Protein AF-0000000069433868 (afdb_homodimer)

Solvent-accessible surface area (backbone atoms only — not comparable to full-atom values): 30537 Å² total; per-residue (Å²): 137,84,79,78,77,75,76,79,75,76,75,72,71,72,71,76,67,78,75,74,86,64,59,35,38,38,34,31,41,12,23,17,45,54,51,52,60,82,54,81,86,50,34,18,23,14,32,37,40,29,54,57,85,43,31,35,30,43,29,22,1,44,58,31,58,60,39,35,32,75,70,70,40,61,57,43,55,48,40,33,37,39,38,32,36,70,45,53,23,27,37,44,21,41,56,40,36,55,50,33,14,44,56,49,62,41,75,86,63,57,29,39,31,40,19,21,71,60,39,39,58,28,53,55,26,35,51,54,37,46,38,69,33,52,53,50,40,33,72,74,67,63,45,77,65,62,76,77,32,46,48,58,38,59,47,69,65,41,79,77,46,74,60,97,66,39,37,36,32,32,40,64,33,61,27,66,88,47,58,91,57,35,20,26,20,43,36,40,43,37,92,92,40,32,42,29,37,46,40,63,22,24,84,52,72,68,53,17,65,76,34,51,61,11,52,33,35,39,32,39,27,27,44,59,72,59,34,45,54,53,17,59,72,70,71,72,12,65,68,51,30,52,48,49,55,61,28,28,21,38,33,53,54,42,9,42,37,43,44,72,8,51,36,60,28,41,32,38,31,33,21,33,55,65,80,64,53,61,68,58,56,45,55,46,21,40,74,45,17,92,61,54,67,43,76,56,43,56,70,38,72,46,75,58,131,136,84,77,76,76,77,75,79,75,75,75,72,71,71,70,76,68,77,76,74,86,63,60,38,38,38,33,30,39,14,22,17,44,56,52,52,60,82,55,82,87,51,35,19,23,14,32,37,39,30,54,56,85,44,32,37,30,44,29,23,1,44,58,33,58,59,38,35,31,74,71,72,41,60,56,43,55,49,39,33,38,39,36,32,37,69,46,54,23,28,37,44,20,40,56,41,37,54,51,33,13,45,57,49,61,41,75,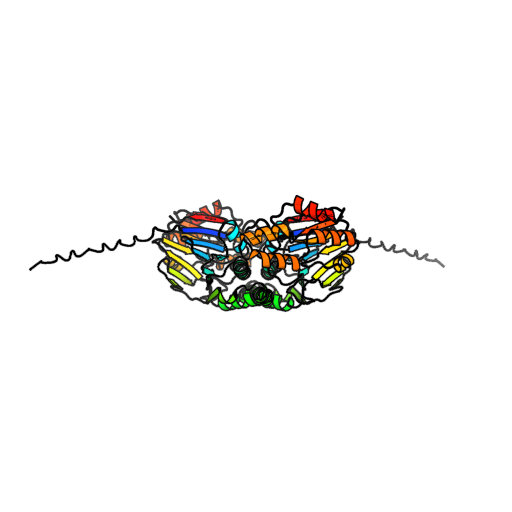87,62,58,29,38,31,41,20,21,71,58,38,39,58,26,52,56,26,37,51,55,38,46,38,69,32,53,53,51,40,32,72,74,68,62,44,78,66,63,76,78,33,46,49,58,37,58,45,71,65,39,79,77,46,73,60,96,64,38,37,34,31,32,40,63,34,61,28,66,88,47,57,90,55,34,20,26,19,42,35,39,43,37,92,93,39,33,41,28,37,44,40,65,23,23,84,53,72,67,53,18,65,74,34,52,61,11,52,34,34,39,32,41,29,26,43,60,71,61,33,43,54,53,20,59,73,71,70,70,9,67,67,51,30,51,49,49,55,60,28,27,20,39,34,54,54,42,10,42,36,43,43,72,8,53,36,59,28,39,34,36,30,33,21,32,55,66,79,64,54,60,67,57,56,46,54,46,22,42,74,46,18,93,62,56,69,43,76,56,44,54,69,38,73,46,75,56,131

Structure (mmCIF, N/CA/C/O backbone):
data_AF-0000000069433868-model_v1
#
loop_
_entity.id
_entity.type
_entity.pdbx_description
1 polymer 'Metallo-beta-lactamase domain-containing protein'
#
loop_
_atom_site.group_PDB
_atom_site.id
_atom_site.type_symbol
_atom_site.label_atom_id
_atom_site.label_alt_id
_atom_site.label_comp_id
_atom_site.label_asym_id
_atom_site.label_entity_id
_atom_site.label_seq_id
_atom_site.pdbx_PDB_ins_code
_atom_site.Cartn_x
_atom_site.Cartn_y
_atom_site.Cartn_z
_atom_site.occupancy
_atom_site.B_iso_or_equiv
_atom_site.auth_seq_id
_atom_site.auth_comp_id
_atom_site.auth_asym_id
_atom_site.auth_atom_id
_atom_site.pdbx_PDB_model_num
ATOM 1 N N . MET A 1 1 ? -72.125 35.781 26.297 1 31.19 1 MET A N 1
ATOM 2 C CA . MET A 1 1 ? -70.812 36.312 25.844 1 31.19 1 MET A CA 1
ATOM 3 C C . MET A 1 1 ? -69.688 35.531 26.469 1 31.19 1 MET A C 1
ATOM 5 O O . MET A 1 1 ? -69.312 35.75 27.609 1 31.19 1 MET A O 1
ATOM 9 N N . LEU A 1 2 ? -69.562 34.188 26.203 1 36.53 2 LEU A N 1
ATOM 10 C CA . LEU A 1 2 ? -68.625 33.188 26.641 1 36.53 2 LEU A CA 1
ATOM 11 C C . LEU A 1 2 ? -67.25 33.5 26.062 1 36.53 2 LEU A C 1
ATOM 13 O O . LEU A 1 2 ? -67.062 33.438 24.844 1 36.53 2 LEU A O 1
ATOM 17 N N . ALA A 1 3 ? -66.5 34.344 26.75 1 34.41 3 ALA A N 1
ATOM 18 C CA . ALA A 1 3 ? -65.062 34.656 26.375 1 34.41 3 ALA A CA 1
ATOM 19 C C . ALA A 1 3 ? -64.188 33.406 26.422 1 34.41 3 ALA A C 1
ATOM 21 O O . ALA A 1 3 ? -64.062 32.781 27.469 1 34.41 3 ALA A O 1
ATOM 22 N N . VAL A 1 4 ? -64.062 32.688 25.328 1 39.16 4 VAL A N 1
ATOM 23 C CA . VAL A 1 4 ? -63.094 31.609 25.109 1 39.16 4 VAL A CA 1
ATOM 24 C C . VAL A 1 4 ? -61.688 32.125 25.344 1 39.16 4 VAL A C 1
ATOM 26 O O . VAL A 1 4 ? -61.219 33.031 24.656 1 39.16 4 VAL A O 1
ATOM 29 N N . CYS A 1 5 ? -61.188 32 26.594 1 36.09 5 CYS A N 1
ATOM 30 C CA . CYS A 1 5 ? -59.781 32.281 26.859 1 36.09 5 CYS A CA 1
ATOM 31 C C . CYS A 1 5 ? -58.875 31.391 26.016 1 36.09 5 CYS A C 1
ATOM 33 O O . CYS A 1 5 ? -58.906 30.172 26.141 1 36.09 5 CYS A O 1
ATOM 35 N N . MET A 1 6 ? -58.562 31.812 24.844 1 37.44 6 MET A N 1
ATOM 36 C CA . MET A 1 6 ? -57.531 31.141 24.078 1 37.44 6 MET A CA 1
ATOM 37 C C . MET A 1 6 ? -56.219 31.125 24.844 1 37.44 6 MET A C 1
ATOM 39 O O . MET A 1 6 ? -55.656 32.156 25.172 1 37.44 6 MET A O 1
ATOM 43 N N . LEU A 1 7 ? -56.031 30.062 25.656 1 39.97 7 LEU A N 1
ATOM 44 C CA . LEU A 1 7 ? -54.719 29.797 26.234 1 39.97 7 LEU A CA 1
ATOM 45 C C . LEU A 1 7 ? -53.656 29.672 25.156 1 39.97 7 LEU A C 1
ATOM 47 O O . LEU A 1 7 ? -53.75 28.812 24.281 1 39.97 7 LEU A O 1
ATOM 51 N N . ALA A 1 8 ? -52.906 30.797 24.953 1 43.28 8 ALA A N 1
ATOM 52 C CA . ALA A 1 8 ? -51.688 30.719 24.156 1 43.28 8 ALA A CA 1
ATOM 53 C C . ALA A 1 8 ? -50.719 29.672 24.734 1 43.28 8 ALA A C 1
ATOM 55 O O . ALA A 1 8 ? -50.281 29.797 25.875 1 43.28 8 ALA A O 1
ATOM 56 N N . GLN A 1 9 ? -50.781 28.406 24.266 1 42.03 9 GLN A N 1
ATOM 57 C CA . GLN A 1 9 ? -49.719 27.469 24.578 1 42.03 9 GLN A CA 1
ATOM 58 C C . GLN A 1 9 ? -48.344 28.031 24.141 1 42.03 9 GLN A C 1
ATOM 60 O O . GLN A 1 9 ? -48.156 28.344 22.953 1 42.03 9 GLN A O 1
ATOM 65 N N . SER A 1 10 ? -47.688 28.656 25.016 1 37.56 10 SER A N 1
ATOM 66 C CA . SER A 1 10 ? -46.281 28.969 24.719 1 37.56 10 SER A CA 1
ATOM 67 C C . SER A 1 10 ? -45.5 27.719 24.328 1 37.56 10 SER A C 1
ATOM 69 O O . SER A 1 10 ? -45.469 26.75 25.078 1 37.56 10 SER A O 1
ATOM 71 N N . HIS A 1 11 ? -45.469 27.406 23.031 1 42.81 11 HIS A N 1
ATOM 72 C CA . HIS A 1 11 ? -44.469 26.422 22.609 1 42.81 11 HIS A CA 1
ATOM 73 C C . HIS A 1 11 ? -43.062 26.812 23.094 1 42.81 11 HIS A C 1
ATOM 75 O O . HIS A 1 11 ? -42.531 27.859 22.719 1 42.81 11 HIS A O 1
ATOM 81 N N . LEU A 1 12 ? -42.781 26.438 24.312 1 38.81 12 LEU A N 1
ATOM 82 C CA . LEU A 1 12 ? -41.344 26.5 24.672 1 38.81 12 LEU A CA 1
ATOM 83 C C . LEU A 1 12 ? -40.5 25.812 23.609 1 38.81 12 LEU A C 1
ATOM 85 O O . LEU A 1 12 ? -40.625 24.609 23.391 1 38.81 12 LEU A O 1
ATOM 89 N N . ALA A 1 13 ? -40.062 26.547 22.734 1 40.47 13 ALA A N 1
ATOM 90 C CA . ALA A 1 13 ? -38.969 26.016 21.922 1 40.47 13 ALA A CA 1
ATOM 91 C C . ALA A 1 13 ? -37.906 25.375 22.781 1 40.47 13 ALA A C 1
ATOM 93 O O . ALA A 1 13 ? -37.25 26.047 23.609 1 40.47 13 ALA A O 1
ATOM 94 N N . ILE A 1 14 ? -38.031 24.141 23.062 1 38 14 ILE A N 1
ATOM 95 C CA . ILE A 1 14 ? -36.844 23.438 23.578 1 38 14 ILE A CA 1
ATOM 96 C C . ILE A 1 14 ? -35.625 23.828 22.766 1 38 14 ILE A C 1
ATOM 98 O O . ILE A 1 14 ? -35.562 23.641 21.547 1 38 14 ILE A O 1
ATOM 102 N N . ALA A 1 15 ? -34.969 24.844 23.156 1 37.94 15 ALA A N 1
ATOM 103 C CA . ALA A 1 15 ? -33.656 25.125 22.578 1 37.94 15 ALA A CA 1
ATOM 104 C C . ALA A 1 15 ? -32.938 23.828 22.219 1 37.94 15 ALA A C 1
ATOM 106 O O . ALA A 1 15 ? -32.719 22.984 23.078 1 37.94 15 ALA A O 1
ATOM 107 N N . ALA A 1 16 ? -33.062 23.344 21.125 1 44.66 16 ALA A N 1
ATOM 108 C CA . ALA A 1 16 ? -32.156 22.281 20.672 1 44.66 16 ALA A CA 1
ATOM 109 C C . ALA A 1 16 ? -30.766 22.453 21.25 1 44.66 16 ALA A C 1
ATOM 111 O O . ALA A 1 16 ? -30.109 23.469 21 1 44.66 16 ALA A O 1
ATOM 112 N N . GLY A 1 17 ? -30.453 22.016 22.391 1 43.34 17 GLY A N 1
ATOM 113 C CA . GLY A 1 17 ? -29.141 22.062 23.016 1 43.34 17 GLY A CA 1
ATOM 114 C C . GLY A 1 17 ? -28 21.922 22.031 1 43.34 17 GLY A C 1
ATOM 115 O O . GLY A 1 17 ? -28.156 21.328 20.969 1 43.34 17 GLY A O 1
ATOM 116 N N . THR A 1 18 ? -27.016 22.938 22.094 1 53.28 18 THR A N 1
ATOM 117 C CA . THR A 1 18 ? -25.781 22.797 21.328 1 53.28 18 THR A CA 1
ATOM 118 C C . THR A 1 18 ? -25.25 21.359 21.391 1 53.28 18 THR A C 1
ATOM 120 O O . THR A 1 18 ? -25.125 20.797 22.469 1 53.28 18 THR A O 1
ATOM 123 N N . PRO A 1 19 ? -25.328 20.609 20.328 1 64.62 19 PRO A N 1
ATOM 124 C CA . PRO A 1 19 ? -24.812 19.25 20.391 1 64.62 19 PRO A CA 1
ATOM 125 C C . PRO A 1 19 ? -23.531 19.141 21.219 1 64.62 19 PRO A C 1
ATOM 127 O O . PRO A 1 19 ? -22.719 20.062 21.234 1 64.62 19 PRO A O 1
ATOM 130 N N . ALA A 1 20 ? -23.453 18.203 22.109 1 73.88 20 ALA A N 1
ATOM 131 C CA . ALA A 1 20 ? -22.297 17.891 22.938 1 73.88 20 ALA A CA 1
ATOM 132 C C . ALA A 1 20 ? -21.016 17.781 22.109 1 73.88 20 ALA A C 1
ATOM 134 O O . ALA A 1 20 ? -21.062 17.312 20.969 1 73.88 20 ALA A O 1
ATOM 135 N N . PRO A 1 21 ? -20 18.547 22.703 1 82 21 PRO A N 1
ATOM 136 C CA . PRO A 1 21 ? -18.734 18.469 21.984 1 82 21 PRO A CA 1
ATOM 137 C C . PRO A 1 21 ? -18.328 17.031 21.641 1 82 21 PRO A C 1
ATOM 139 O O . PRO A 1 21 ? -18.578 16.109 22.422 1 82 21 PRO A O 1
ATOM 142 N N . GLN A 1 22 ? -17.906 16.891 20.375 1 92.25 22 GLN A N 1
ATOM 143 C CA . GLN A 1 22 ? -17.453 15.586 19.906 1 92.25 22 GLN A CA 1
ATOM 144 C C . GLN A 1 22 ? -15.977 15.359 20.25 1 92.25 22 GLN A C 1
ATOM 146 O O . GLN A 1 22 ? -15.203 16.312 20.359 1 92.25 22 GLN A O 1
ATOM 151 N N . GLU A 1 23 ? -15.664 14.117 20.422 1 96.81 23 GLU A N 1
ATOM 152 C CA . GLU A 1 23 ? -14.273 13.766 20.703 1 96.81 23 GLU A CA 1
ATOM 153 C C . GLU A 1 23 ? -13.375 14.039 19.5 1 96.81 23 GLU A C 1
ATOM 155 O O . GLU A 1 23 ? -13.773 13.781 18.359 1 96.81 23 GLU A O 1
ATOM 160 N N . ILE A 1 24 ? -12.203 14.633 19.766 1 98.5 24 ILE A N 1
ATOM 161 C CA . ILE A 1 24 ? -11.227 14.914 18.734 1 98.5 24 ILE A CA 1
ATOM 162 C C . ILE A 1 24 ? -9.961 14.086 18.969 1 98.5 24 ILE A C 1
ATOM 164 O O . ILE A 1 24 ? -9.336 14.195 20.031 1 98.5 24 ILE A O 1
ATOM 168 N N . ASN A 1 25 ? -9.625 13.156 17.984 1 98.62 25 ASN A N 1
ATOM 169 C CA . ASN A 1 25 ? -8.438 12.32 18.094 1 98.62 25 ASN A CA 1
ATOM 170 C C . ASN A 1 25 ? -7.543 12.453 16.875 1 98.62 25 ASN A C 1
ATOM 172 O O . ASN A 1 25 ? -8.039 12.539 15.742 1 98.62 25 ASN A O 1
ATOM 176 N N . ILE A 1 26 ? -6.258 12.5 17.109 1 98.88 26 ILE A N 1
ATOM 177 C CA . ILE A 1 26 ? -5.242 12.398 16.062 1 98.88 26 ILE A CA 1
ATOM 178 C C . ILE A 1 26 ? -4.57 11.023 16.125 1 98.88 26 ILE A C 1
ATOM 180 O O . ILE A 1 26 ? -4.09 10.617 17.188 1 98.88 26 ILE A O 1
ATOM 184 N N . VAL A 1 27 ? -4.586 10.297 15.062 1 98.94 27 VAL A N 1
ATOM 185 C CA . VAL A 1 27 ? -3.854 9.039 14.961 1 98.94 27 VAL A CA 1
ATOM 186 C C . VAL A 1 27 ? -2.705 9.188 13.961 1 98.94 27 VAL A C 1
ATOM 188 O O . VAL A 1 27 ? -2.932 9.43 12.773 1 98.94 27 VAL A O 1
ATOM 191 N N . LEU A 1 28 ? -1.481 9.086 14.484 1 98.94 28 LEU A N 1
ATOM 192 C CA . LEU A 1 28 ? -0.318 9.086 13.602 1 98.94 28 LEU A CA 1
ATOM 193 C C . LEU A 1 28 ? -0.139 7.73 12.93 1 98.94 28 LEU A C 1
ATOM 195 O O . LEU A 1 28 ? 0.322 6.777 13.555 1 98.94 28 LEU A O 1
ATOM 199 N N . LEU A 1 29 ? -0.429 7.664 11.633 1 98.94 29 LEU A N 1
ATOM 200 C CA . LEU A 1 29 ? -0.41 6.398 10.914 1 98.94 29 LEU A CA 1
ATOM 201 C C . LEU A 1 29 ? 1.004 6.055 10.453 1 98.94 29 LEU A C 1
ATOM 203 O O . LEU A 1 29 ? 1.427 4.902 10.531 1 98.94 29 LEU A O 1
ATOM 207 N N . GLY A 1 30 ? 1.653 6.941 9.945 1 98.81 30 GLY A N 1
ATOM 208 C CA . GLY A 1 30 ? 3.057 6.914 9.57 1 98.81 30 GLY A CA 1
ATOM 209 C C . GLY A 1 30 ? 3.807 8.172 9.969 1 98.81 30 GLY A C 1
ATOM 210 O O . GLY A 1 30 ? 3.27 9.281 9.875 1 98.81 30 GLY A O 1
ATOM 211 N N . THR A 1 31 ? 5.098 7.996 10.438 1 98.81 31 THR A N 1
ATOM 212 C CA . THR A 1 31 ? 5.789 9.141 11.023 1 98.81 31 THR A CA 1
ATOM 213 C C . THR A 1 31 ? 7.199 9.266 10.453 1 98.81 31 THR A C 1
ATOM 215 O O . THR A 1 31 ? 8.016 10.031 10.969 1 98.81 31 THR A O 1
ATOM 218 N N . LYS A 1 32 ? 7.453 8.492 9.438 1 97.56 32 LYS A N 1
ATOM 219 C CA . LYS A 1 32 ? 8.773 8.531 8.812 1 97.56 32 LYS A CA 1
ATOM 220 C C . LYS A 1 32 ? 8.812 9.539 7.668 1 97.56 32 LYS A C 1
ATOM 222 O O . LYS A 1 32 ? 7.871 9.617 6.875 1 97.56 32 LYS A O 1
ATOM 227 N N . GLY A 1 33 ? 9.898 10.289 7.68 1 95.56 33 GLY A N 1
ATOM 228 C CA . GLY A 1 33 ? 10.172 11.078 6.488 1 95.56 33 GLY A CA 1
ATOM 229 C C . GLY A 1 33 ? 10.883 10.297 5.402 1 95.56 33 GLY A C 1
ATOM 230 O O . GLY A 1 33 ? 11.727 9.438 5.695 1 95.56 33 GLY A O 1
ATOM 231 N N . GLY A 1 34 ? 10.523 10.594 4.141 1 92.62 34 GLY A N 1
ATOM 232 C CA . GLY A 1 34 ? 11.172 9.961 3.008 1 92.62 34 GLY A CA 1
ATOM 233 C C . GLY A 1 34 ? 10.422 8.742 2.496 1 92.62 34 GLY A C 1
ATOM 234 O O . GLY A 1 34 ? 9.727 8.07 3.26 1 92.62 34 GLY A O 1
ATOM 235 N N . PRO A 1 35 ? 10.664 8.43 1.285 1 89.56 35 PRO A N 1
ATOM 236 C CA . PRO A 1 35 ? 9.82 7.434 0.62 1 89.56 35 PRO A CA 1
ATOM 237 C C . PRO A 1 35 ? 10.391 6.02 0.702 1 89.56 35 PRO A C 1
ATOM 239 O O . PRO A 1 35 ? 9.695 5.051 0.408 1 89.56 35 PRO A O 1
ATOM 242 N N . SER A 1 36 ? 11.695 5.883 1.102 1 91.94 36 SER A N 1
ATOM 243 C CA . SER A 1 36 ? 12.312 4.562 1.052 1 91.94 36 SER A CA 1
ATOM 244 C C . SER A 1 36 ? 11.633 3.6 2.025 1 91.94 36 SER A C 1
ATOM 246 O O . SER A 1 36 ? 11.266 3.988 3.137 1 91.94 36 SER A O 1
ATOM 248 N N . LEU A 1 37 ? 11.391 2.436 1.58 1 96 37 LEU A N 1
ATOM 249 C CA . LEU A 1 37 ? 10.891 1.359 2.43 1 96 37 LEU A CA 1
ATOM 250 C C . LEU A 1 37 ? 11.969 0.297 2.645 1 96 37 LEU A C 1
ATOM 252 O O . LEU A 1 37 ? 11.953 -0.75 1.993 1 96 37 LEU A O 1
ATOM 256 N N . LEU A 1 38 ? 12.891 0.579 3.562 1 93.94 38 LEU A N 1
ATOM 257 C CA . LEU A 1 38 ? 14.039 -0.277 3.816 1 93.94 38 LEU A CA 1
ATOM 258 C C . LEU A 1 38 ? 13.805 -1.168 5.031 1 93.94 38 LEU A C 1
ATOM 260 O O . LEU A 1 38 ? 14.445 -2.211 5.176 1 93.94 38 LEU A O 1
ATOM 264 N N . ASN A 1 39 ? 12.945 -0.703 5.855 1 93.19 39 ASN A N 1
ATOM 265 C CA . ASN A 1 39 ? 12.453 -1.468 6.996 1 93.19 39 ASN A CA 1
ATOM 266 C C . ASN A 1 39 ? 11.023 -1.084 7.355 1 93.19 39 ASN A C 1
ATOM 268 O O . ASN A 1 39 ? 10.422 -0.22 6.711 1 93.19 39 ASN A O 1
ATOM 272 N N . THR A 1 40 ? 10.5 -1.741 8.328 1 92.5 40 THR A N 1
ATOM 273 C CA . THR A 1 40 ? 9.078 -1.553 8.57 1 92.5 40 THR A CA 1
ATOM 274 C C . THR A 1 40 ? 8.836 -0.921 9.938 1 92.5 40 THR A C 1
ATOM 276 O O . THR A 1 40 ? 7.73 -1.007 10.477 1 92.5 40 THR A O 1
ATOM 279 N N . ALA A 1 41 ? 9.867 -0.333 10.516 1 94.88 41 ALA A N 1
ATOM 280 C CA . ALA A 1 41 ? 9.734 0.224 11.859 1 94.88 41 ALA A CA 1
ATOM 281 C C . ALA A 1 41 ? 8.812 1.438 11.867 1 94.88 41 ALA A C 1
ATOM 283 O O . ALA A 1 41 ? 8.031 1.627 12.797 1 94.88 41 ALA A O 1
ATOM 284 N N . ARG A 1 42 ? 8.969 2.273 10.867 1 97.62 42 ARG A N 1
ATOM 285 C CA . ARG A 1 42 ? 8.102 3.428 10.641 1 97.62 42 ARG A CA 1
ATOM 286 C C . ARG A 1 42 ? 7.703 3.527 9.172 1 97.62 42 ARG A C 1
ATOM 288 O O . ARG A 1 42 ? 8.516 3.275 8.281 1 97.62 42 ARG A O 1
ATOM 295 N N . LEU A 1 43 ? 6.539 3.789 9 1 98.31 43 LEU A N 1
ATOM 296 C CA . LEU A 1 43 ? 6.027 3.924 7.641 1 98.31 43 LEU A CA 1
ATOM 297 C C . LEU A 1 43 ? 5.977 5.391 7.227 1 98.31 43 LEU A C 1
ATOM 299 O O . LEU A 1 43 ? 6.109 6.285 8.062 1 98.31 43 LEU A O 1
ATOM 303 N N . PRO A 1 44 ? 5.871 5.695 5.934 1 98.38 44 PRO A N 1
ATOM 304 C CA . PRO A 1 44 ? 5.832 7.07 5.438 1 98.38 44 PRO A CA 1
ATOM 305 C C . PRO A 1 44 ? 4.617 7.848 5.949 1 98.38 44 PRO A C 1
ATOM 307 O O . PRO A 1 44 ? 3.678 7.254 6.48 1 98.38 44 PRO A O 1
ATOM 310 N N . GLN A 1 45 ? 4.617 9.031 5.746 1 98.69 45 GLN A N 1
ATOM 311 C CA . GLN A 1 45 ? 3.805 10.023 6.441 1 98.69 45 GLN A CA 1
ATOM 312 C C . GLN A 1 45 ? 2.326 9.859 6.109 1 98.69 45 GLN A C 1
ATOM 314 O O . GLN A 1 45 ? 1.943 9.836 4.938 1 98.69 45 GLN A O 1
ATOM 319 N N . ALA A 1 46 ? 1.522 9.672 7.105 1 98.94 46 ALA A N 1
ATOM 320 C CA . ALA A 1 46 ? 0.064 9.75 7.062 1 98.94 46 ALA A CA 1
ATOM 321 C C . ALA A 1 46 ? -0.514 9.992 8.453 1 98.94 46 ALA A C 1
ATOM 323 O O . ALA A 1 46 ? -0.001 9.469 9.445 1 98.94 46 ALA A O 1
ATOM 324 N N . THR A 1 47 ? -1.601 10.773 8.57 1 98.94 47 THR A N 1
ATOM 325 C CA . THR A 1 47 ? -2.24 11.086 9.844 1 98.94 47 THR A CA 1
ATOM 326 C C . THR A 1 47 ? -3.758 11.117 9.688 1 98.94 47 THR A C 1
ATOM 328 O O . THR A 1 47 ? -4.277 11.664 8.711 1 98.94 47 THR A O 1
ATOM 331 N N . ALA A 1 48 ? -4.449 10.516 10.633 1 98.94 48 ALA A N 1
ATOM 332 C CA . ALA A 1 48 ? -5.906 10.609 10.664 1 98.94 48 ALA A CA 1
ATOM 333 C C . ALA A 1 48 ? -6.379 11.523 11.789 1 98.94 48 ALA A C 1
ATOM 335 O O . ALA A 1 48 ? -5.898 11.422 12.922 1 98.94 48 ALA A O 1
ATOM 336 N N . LEU A 1 49 ? -7.188 12.477 11.453 1 98.94 49 LEU A N 1
ATOM 337 C CA . LEU A 1 49 ? -7.934 13.289 12.414 1 98.94 49 LEU A CA 1
ATOM 338 C C . LEU A 1 49 ? -9.398 12.867 12.461 1 98.94 49 LEU A C 1
ATOM 340 O O . LEU A 1 49 ? -10.062 12.789 11.422 1 98.94 49 LEU A O 1
ATOM 344 N N . THR A 1 50 ? -9.844 12.492 13.602 1 98.56 50 THR A N 1
ATOM 345 C CA . THR A 1 50 ? -11.258 12.156 13.758 1 98.56 50 THR A CA 1
ATOM 346 C C . THR A 1 50 ? -11.953 13.18 14.656 1 98.56 50 THR A C 1
ATOM 348 O O . THR A 1 50 ? -11.406 13.594 15.672 1 98.56 50 THR A O 1
ATOM 351 N N . ILE A 1 51 ? -13.031 13.711 14.281 1 97.75 51 ILE A N 1
ATOM 352 C CA . ILE A 1 51 ? -13.961 14.523 15.055 1 97.75 51 ILE A CA 1
ATOM 353 C C . ILE A 1 51 ? -15.328 13.836 15.102 1 97.75 51 ILE A C 1
ATOM 355 O O . ILE A 1 51 ? -16.078 13.859 14.117 1 97.75 51 ILE A O 1
ATOM 359 N N . GLY A 1 52 ? -15.609 13.211 16.234 1 95.56 52 GLY A N 1
ATOM 360 C CA . GLY A 1 52 ? -16.75 12.312 16.25 1 95.56 52 GLY A CA 1
ATOM 361 C C . GLY A 1 52 ? -16.594 11.125 15.32 1 95.56 52 GLY A C 1
ATOM 362 O O . GLY A 1 52 ? -15.625 10.375 15.422 1 95.56 52 GLY A O 1
ATOM 363 N N . ASP A 1 53 ? -17.484 11.062 14.414 1 94.56 53 ASP A N 1
ATOM 364 C CA . ASP A 1 53 ? -17.484 9.922 13.5 1 94.56 53 ASP A CA 1
ATOM 365 C C . ASP A 1 53 ? -16.875 10.312 12.156 1 94.56 53 ASP A C 1
ATOM 367 O O . ASP A 1 53 ? -16.75 9.469 11.258 1 94.56 53 ASP A O 1
ATOM 371 N N . LYS A 1 54 ? -16.469 11.602 12.055 1 97.38 54 LYS A N 1
ATOM 372 C CA . LYS A 1 54 ? -15.891 12.07 10.797 1 97.38 54 LYS A CA 1
ATOM 373 C C . LYS A 1 54 ? -14.383 11.852 10.766 1 97.38 54 LYS A C 1
ATOM 375 O O . LYS A 1 54 ? -13.703 12.031 11.781 1 97.38 54 LYS A O 1
ATOM 380 N N . ILE A 1 55 ? -13.93 11.438 9.625 1 98.62 55 ILE A N 1
ATOM 381 C CA . ILE A 1 55 ? -12.531 11.062 9.484 1 98.62 55 ILE A CA 1
ATOM 382 C C . ILE A 1 55 ? -11.875 11.93 8.406 1 98.62 55 ILE A C 1
ATOM 384 O O . ILE A 1 55 ? -12.32 11.945 7.258 1 98.62 55 ILE A O 1
ATOM 388 N N . TRP A 1 56 ? -10.844 12.695 8.758 1 98.88 56 TRP A N 1
ATOM 389 C CA . TRP A 1 56 ? -9.961 13.406 7.84 1 98.88 56 TRP A CA 1
ATOM 390 C C . TRP A 1 56 ? -8.578 12.758 7.789 1 98.88 56 TRP A C 1
ATOM 392 O O . TRP A 1 56 ? -7.934 12.578 8.828 1 98.88 56 TRP A O 1
ATOM 402 N N . LEU A 1 57 ? -8.227 12.406 6.613 1 98.94 57 LEU A N 1
ATOM 403 C CA . LEU A 1 57 ? -6.883 11.859 6.422 1 98.94 57 LEU A CA 1
ATOM 404 C C . LEU A 1 57 ? -5.938 12.93 5.879 1 98.94 57 LEU A C 1
ATOM 406 O O . LEU A 1 57 ? -6.23 13.562 4.863 1 98.94 57 LEU A O 1
ATOM 410 N N . ILE A 1 58 ? -4.844 13.234 6.59 1 98.94 58 ILE A N 1
ATOM 411 C CA . ILE A 1 58 ? -3.781 14.117 6.113 1 98.94 58 ILE A CA 1
ATOM 412 C C . ILE A 1 58 ? -2.652 13.281 5.508 1 98.94 58 ILE A C 1
ATOM 414 O O . ILE A 1 58 ? -1.925 12.594 6.23 1 98.94 58 ILE A O 1
ATOM 418 N N . ASP A 1 59 ? -2.535 13.32 4.199 1 98.94 59 ASP A N 1
ATOM 419 C CA . ASP A 1 59 ? -1.59 12.555 3.395 1 98.94 59 ASP A CA 1
ATOM 420 C C . ASP A 1 59 ? -1.914 11.062 3.436 1 98.94 59 ASP A C 1
ATOM 422 O O . ASP A 1 59 ? -2.715 10.625 4.262 1 98.94 59 ASP A O 1
ATOM 426 N N . ALA A 1 60 ? -1.352 10.398 2.482 1 98.88 60 ALA A N 1
ATOM 427 C CA . ALA A 1 60 ? -1.551 8.961 2.295 1 98.88 60 ALA A CA 1
ATOM 428 C C . ALA A 1 60 ? -0.25 8.273 1.889 1 98.88 60 ALA A C 1
ATOM 430 O O . ALA A 1 60 ? -0.197 7.586 0.868 1 98.88 60 ALA A O 1
ATOM 431 N N . GLY A 1 61 ? 0.786 8.461 2.756 1 98.75 61 GLY A N 1
ATOM 432 C CA . GLY A 1 61 ? 2.004 7.699 2.521 1 98.75 61 GLY A CA 1
ATOM 433 C C . GLY A 1 61 ? 1.784 6.199 2.537 1 98.75 61 GLY A C 1
ATOM 434 O O . GLY A 1 61 ? 0.742 5.723 2.992 1 98.75 61 GLY A O 1
ATOM 435 N N . TYR A 1 62 ? 2.738 5.469 2.059 1 98.62 62 TYR A N 1
ATOM 436 C CA . TYR A 1 62 ? 2.578 4.027 1.92 1 98.62 62 TYR A CA 1
ATOM 437 C C . TYR A 1 62 ? 2.193 3.389 3.25 1 98.62 62 TYR A C 1
ATOM 439 O O . TYR A 1 62 ? 2.795 3.686 4.285 1 98.62 62 TYR A O 1
ATOM 447 N N . GLY A 1 63 ? 1.18 2.498 3.234 1 98.25 63 GLY A N 1
ATOM 448 C CA . GLY A 1 63 ? 0.748 1.775 4.422 1 98.25 63 GLY A CA 1
ATOM 449 C C . GLY A 1 63 ? -0.389 2.461 5.156 1 98.25 63 GLY A C 1
ATOM 450 O O . GLY A 1 63 ? -0.901 1.936 6.145 1 98.25 63 GLY A O 1
ATOM 451 N N . ALA A 1 64 ? -0.839 3.604 4.656 1 98.69 64 ALA A N 1
ATOM 452 C CA . ALA A 1 64 ? -1.903 4.359 5.312 1 98.69 64 ALA A CA 1
ATOM 453 C C . ALA A 1 64 ? -3.162 3.512 5.469 1 98.69 64 ALA A C 1
ATOM 455 O O . ALA A 1 64 ? -3.77 3.484 6.543 1 98.69 64 ALA A O 1
ATOM 456 N N . SER A 1 65 ? -3.596 2.801 4.41 1 98.69 65 SER A N 1
ATOM 457 C CA . SER A 1 65 ? -4.781 1.95 4.473 1 98.69 65 SER A CA 1
ATOM 458 C C . SER A 1 65 ? -4.66 0.918 5.59 1 98.69 65 SER A C 1
ATOM 460 O O . SER A 1 65 ? -5.602 0.72 6.359 1 98.69 65 SER A O 1
ATOM 462 N N . LEU A 1 66 ? -3.508 0.289 5.617 1 98.12 66 LEU A N 1
ATOM 463 C CA . LEU A 1 66 ? -3.266 -0.753 6.609 1 98.12 66 LEU A CA 1
ATOM 464 C C . LEU A 1 66 ? -3.355 -0.19 8.023 1 98.12 66 LEU A C 1
ATOM 466 O O . LEU A 1 66 ? -4.008 -0.776 8.891 1 98.12 66 LEU A O 1
ATOM 470 N N . GLN A 1 67 ? -2.717 0.944 8.242 1 98.62 67 GLN A N 1
ATOM 471 C CA . GLN A 1 67 ? -2.668 1.539 9.57 1 98.62 67 GLN A CA 1
ATOM 472 C C . GLN A 1 67 ? -4.043 2.045 10 1 98.62 67 GLN A C 1
ATOM 474 O O . GLN A 1 67 ? -4.387 1.997 11.188 1 98.62 67 GLN A O 1
ATOM 479 N N . LEU A 1 68 ? -4.836 2.59 9.047 1 98.88 68 LEU A N 1
ATOM 480 C CA . LEU A 1 68 ? -6.207 2.975 9.359 1 98.88 68 LEU A CA 1
ATOM 481 C C . LEU A 1 68 ? -6.996 1.784 9.898 1 98.88 68 LEU A C 1
ATOM 483 O O . LEU A 1 68 ? -7.602 1.869 10.969 1 98.88 68 LEU A O 1
ATOM 487 N N . VAL A 1 69 ? -6.945 0.676 9.219 1 98.56 69 VAL A N 1
ATOM 488 C CA . VAL A 1 69 ? -7.699 -0.517 9.594 1 98.56 69 VAL A CA 1
ATOM 489 C C . VAL A 1 69 ? -7.184 -1.059 10.922 1 98.56 69 VAL A C 1
ATOM 491 O O . VAL A 1 69 ? -7.973 -1.456 11.781 1 98.56 69 VAL A O 1
ATOM 494 N N . LYS A 1 70 ? -5.863 -1.044 11.117 1 98 70 LYS A N 1
ATOM 495 C CA . LYS A 1 70 ? -5.266 -1.498 12.367 1 98 70 LYS A CA 1
ATOM 496 C C . LYS A 1 70 ? -5.781 -0.688 13.555 1 98 70 LYS A C 1
ATOM 498 O O . LYS A 1 70 ? -5.891 -1.207 14.672 1 98 70 LYS A O 1
ATOM 503 N N . ASN A 1 71 ? -6.09 0.563 13.312 1 98.31 71 ASN A N 1
ATOM 504 C CA . ASN A 1 71 ? -6.543 1.451 14.375 1 98.31 71 ASN A CA 1
ATOM 505 C C . ASN A 1 71 ? -8.07 1.503 14.453 1 98.31 71 ASN A C 1
ATOM 507 O O . ASN A 1 71 ? -8.633 2.41 15.062 1 98.31 71 ASN A O 1
ATOM 511 N N . GLY A 1 72 ? -8.711 0.591 13.75 1 97.69 72 GLY A N 1
ATOM 512 C CA . GLY A 1 72 ? -10.156 0.475 13.836 1 97.69 72 GLY A CA 1
ATOM 513 C C . GLY A 1 72 ? -10.891 1.542 13.047 1 97.69 72 GLY A C 1
ATOM 514 O O . GLY A 1 72 ? -12.062 1.826 13.32 1 97.69 72 GLY A O 1
ATOM 515 N N . ILE A 1 73 ? -10.273 2.191 12.172 1 98.25 73 ILE A N 1
ATOM 516 C CA . ILE A 1 73 ? -10.898 3.205 11.32 1 98.25 73 ILE A CA 1
ATOM 517 C C . ILE A 1 73 ? -11.242 2.604 9.961 1 98.25 73 ILE A C 1
ATOM 519 O O . ILE A 1 73 ? -10.359 2.373 9.141 1 98.25 73 ILE A O 1
ATOM 523 N N . PRO A 1 74 ? -12.492 2.346 9.695 1 97.81 74 PRO A N 1
ATOM 524 C CA . PRO A 1 74 ? -12.859 1.735 8.414 1 97.81 74 PRO A CA 1
ATOM 525 C C . PRO A 1 74 ? -12.586 2.65 7.223 1 97.81 74 PRO A C 1
ATOM 527 O O . PRO A 1 74 ? -12.914 3.838 7.266 1 97.81 74 PRO A O 1
ATOM 530 N N . LEU A 1 75 ? -12.094 2.082 6.195 1 98.56 75 LEU A N 1
ATOM 531 C CA . LEU A 1 75 ? -11.703 2.855 5.02 1 98.56 75 LEU A CA 1
ATOM 532 C C . LEU A 1 75 ? -12.922 3.477 4.348 1 98.56 75 LEU A C 1
ATOM 534 O O . LEU A 1 75 ? -12.859 4.602 3.85 1 98.56 75 LEU A O 1
ATOM 538 N N . ARG A 1 76 ? -14.039 2.787 4.363 1 97.75 76 ARG A N 1
ATOM 539 C CA . ARG A 1 76 ? -15.258 3.248 3.715 1 97.75 76 ARG A CA 1
ATOM 540 C C . ARG A 1 76 ? -15.797 4.504 4.395 1 97.75 76 ARG A C 1
ATOM 542 O O . ARG A 1 76 ? -16.672 5.184 3.846 1 97.75 76 ARG A O 1
ATOM 549 N N . ASN A 1 77 ? -15.32 4.793 5.621 1 98.19 77 ASN A N 1
ATOM 550 C CA . ASN A 1 77 ? -15.867 5.891 6.406 1 98.19 77 ASN A CA 1
ATOM 551 C C . ASN A 1 77 ? -15.055 7.172 6.23 1 98.19 77 ASN A C 1
ATOM 553 O O . ASN A 1 77 ? -15.406 8.219 6.781 1 98.19 77 ASN A O 1
ATOM 557 N N . ILE A 1 78 ? -13.984 7.125 5.449 1 98.75 78 ILE A N 1
ATOM 558 C CA . ILE A 1 78 ? -13.18 8.32 5.219 1 98.75 78 ILE A CA 1
ATOM 559 C C . ILE A 1 78 ? -14.047 9.398 4.562 1 98.75 78 ILE A C 1
ATOM 561 O O . ILE A 1 78 ? -14.734 9.133 3.572 1 98.75 78 ILE A O 1
ATOM 565 N N . ASN A 1 79 ? -14.016 10.57 5.164 1 98.38 79 ASN A N 1
ATOM 566 C CA . ASN A 1 79 ? -14.797 11.68 4.617 1 98.38 79 ASN A CA 1
ATOM 567 C C . ASN A 1 79 ? -13.953 12.539 3.678 1 98.38 79 ASN A C 1
ATOM 569 O O . ASN A 1 79 ? -14.438 12.977 2.629 1 98.38 79 ASN A O 1
ATOM 573 N N . THR A 1 80 ? -12.797 12.852 4.172 1 98.81 80 THR A N 1
ATOM 574 C CA . THR A 1 80 ? -11.961 13.812 3.457 1 98.81 80 THR A CA 1
ATOM 575 C C . THR A 1 80 ? -10.492 13.406 3.512 1 98.81 80 THR A C 1
ATOM 577 O O . THR A 1 80 ? -10.016 12.914 4.535 1 98.81 80 THR A O 1
ATOM 580 N N . ILE A 1 81 ? -9.82 13.57 2.41 1 98.94 81 ILE A N 1
ATOM 581 C CA . ILE A 1 81 ? -8.367 13.422 2.322 1 98.94 81 ILE A CA 1
ATOM 582 C C . ILE A 1 81 ? -7.734 14.766 1.966 1 98.94 81 ILE A C 1
ATOM 584 O O . ILE A 1 81 ? -8.18 15.438 1.038 1 98.94 81 ILE A O 1
ATOM 588 N N . LEU A 1 82 ? -6.797 15.211 2.758 1 99 82 LEU A N 1
ATOM 589 C CA . LEU A 1 82 ? -6.004 16.406 2.49 1 99 82 LEU A CA 1
ATOM 590 C C . LEU A 1 82 ? -4.562 16.031 2.162 1 99 82 LEU A C 1
ATOM 592 O O . LEU A 1 82 ? -3.846 15.492 3.008 1 99 82 LEU A O 1
ATOM 596 N N . LEU A 1 83 ? -4.137 16.297 0.96 1 98.94 83 LEU A N 1
ATOM 597 C CA . LEU A 1 83 ? -2.762 16.047 0.553 1 98.94 83 LEU A CA 1
ATOM 598 C C . LEU A 1 83 ? -1.915 17.312 0.685 1 98.94 83 LEU A C 1
ATOM 600 O O . LEU A 1 83 ? -2.25 18.359 0.113 1 98.94 83 LEU A O 1
ATOM 604 N N . THR A 1 84 ? -0.853 17.203 1.463 1 98.94 84 THR A N 1
ATOM 605 C CA . THR A 1 84 ? -0.004 18.375 1.688 1 98.94 84 THR A CA 1
ATOM 606 C C . THR A 1 84 ? 0.793 18.719 0.432 1 98.94 84 THR A C 1
ATOM 608 O O . THR A 1 84 ? 0.94 19.891 0.082 1 98.94 84 THR A O 1
ATOM 611 N N . HIS A 1 85 ? 1.377 17.734 -0.19 1 98.69 85 HIS A N 1
ATOM 612 C CA . HIS A 1 85 ? 2.084 17.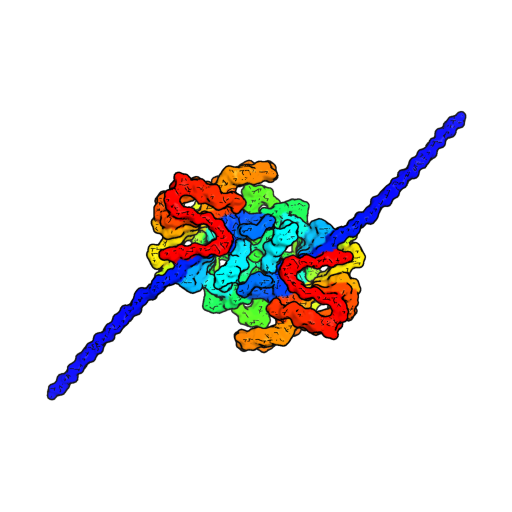844 -1.46 1 98.69 85 HIS A CA 1
ATOM 613 C C . HIS A 1 85 ? 2.252 16.484 -2.121 1 98.69 85 HIS A C 1
ATOM 615 O O . HIS A 1 85 ? 1.887 15.461 -1.542 1 98.69 85 HIS A O 1
ATOM 621 N N . LEU A 1 86 ? 2.768 16.453 -3.326 1 98.5 86 LEU A N 1
ATOM 622 C CA . LEU A 1 86 ? 2.641 15.234 -4.129 1 98.5 86 LEU A CA 1
ATOM 623 C C . LEU A 1 86 ? 3.969 14.492 -4.199 1 98.5 86 LEU A C 1
ATOM 625 O O . LEU A 1 86 ? 4.301 13.906 -5.234 1 98.5 86 LEU A O 1
ATOM 629 N N . HIS A 1 87 ? 4.777 14.547 -3.119 1 97.5 87 HIS A N 1
ATOM 630 C CA . HIS A 1 87 ? 5.883 13.609 -2.988 1 97.5 87 HIS A CA 1
ATOM 631 C C . HIS A 1 87 ? 5.379 12.203 -2.666 1 97.5 87 HIS A C 1
ATOM 633 O O . HIS A 1 87 ? 4.371 12.047 -1.976 1 97.5 87 HIS A O 1
ATOM 639 N N . SER A 1 88 ? 6.117 11.25 -3.068 1 96.88 88 SER A N 1
ATOM 640 C CA . SER A 1 88 ? 5.699 9.859 -2.953 1 96.88 88 SER A CA 1
ATOM 641 C C . SER A 1 88 ? 5.523 9.453 -1.494 1 96.88 88 SER A C 1
ATOM 643 O O . SER A 1 88 ? 4.617 8.68 -1.163 1 96.88 88 SER A O 1
ATOM 645 N N . ASP A 1 89 ? 6.387 9.891 -0.616 1 97.19 89 ASP A N 1
ATOM 646 C CA . ASP A 1 89 ? 6.277 9.477 0.779 1 97.19 89 ASP A CA 1
ATOM 647 C C . ASP A 1 89 ? 5.023 10.062 1.43 1 97.19 89 ASP A C 1
ATOM 649 O O . ASP A 1 89 ? 4.699 9.727 2.572 1 97.19 89 ASP A O 1
ATOM 653 N N . HIS A 1 90 ? 4.227 10.883 0.73 1 98.75 90 HIS A N 1
ATOM 654 C CA . HIS A 1 90 ? 2.971 11.43 1.229 1 98.75 90 HIS A CA 1
ATOM 655 C C . HIS A 1 90 ? 1.783 10.891 0.438 1 98.75 90 HIS A C 1
ATOM 657 O O . HIS A 1 90 ? 0.63 11.086 0.83 1 98.75 90 HIS A O 1
ATOM 663 N N . ILE A 1 91 ? 1.999 10.18 -0.708 1 98.75 91 ILE A N 1
ATOM 664 C CA . ILE A 1 91 ? 0.847 9.906 -1.561 1 98.75 91 ILE A CA 1
ATOM 665 C C . ILE A 1 91 ? 0.907 8.469 -2.066 1 98.75 91 ILE A C 1
ATOM 667 O O . ILE A 1 91 ? 0.013 8.016 -2.787 1 98.75 91 ILE A O 1
ATOM 671 N N . LEU A 1 92 ? 1.843 7.684 -1.706 1 98.56 92 LEU A N 1
ATOM 672 C CA . LEU A 1 92 ? 2.078 6.41 -2.373 1 98.56 92 LEU A CA 1
ATOM 673 C C . LEU A 1 92 ? 0.926 5.441 -2.117 1 98.56 92 LEU A C 1
ATOM 675 O O . LEU A 1 92 ? 0.729 4.488 -2.875 1 98.56 92 LEU A O 1
ATOM 679 N N . ASP A 1 93 ? 0.237 5.57 -1.031 1 98.69 93 ASP A N 1
ATOM 680 C CA . ASP A 1 93 ? -0.876 4.672 -0.745 1 98.69 93 ASP A CA 1
ATOM 681 C C . ASP A 1 93 ? -2.182 5.211 -1.325 1 98.69 93 ASP A C 1
ATOM 683 O O . ASP A 1 93 ? -3.203 4.52 -1.32 1 98.69 93 ASP A O 1
ATOM 687 N N . TYR A 1 94 ? -2.189 6.438 -1.892 1 98.88 94 TYR A N 1
ATOM 688 C CA . TYR A 1 94 ? -3.395 7.172 -2.26 1 98.88 94 TYR A CA 1
ATOM 689 C C . TYR A 1 94 ? -4.227 6.391 -3.268 1 98.88 94 TYR A C 1
ATOM 691 O O . TYR A 1 94 ? -5.414 6.145 -3.043 1 98.88 94 TYR A O 1
ATOM 699 N N . PRO A 1 95 ? -3.627 5.891 -4.41 1 98.81 95 PRO A N 1
ATOM 700 C CA . PRO A 1 95 ? -4.457 5.121 -5.34 1 98.81 95 PRO A CA 1
ATOM 701 C C . PRO A 1 95 ? -5.047 3.867 -4.703 1 98.81 95 PRO A C 1
ATOM 703 O O . PRO A 1 95 ? -6.234 3.578 -4.879 1 98.81 95 PRO A O 1
ATOM 706 N N . SER A 1 96 ? -4.211 3.16 -3.924 1 98.62 96 SER A N 1
ATOM 707 C CA . SER A 1 96 ? -4.668 1.935 -3.279 1 98.62 96 SER A CA 1
ATOM 708 C C . SER A 1 96 ? -5.707 2.229 -2.203 1 98.62 96 SER A C 1
ATOM 710 O O . SER A 1 96 ? -6.633 1.443 -1.994 1 98.62 96 SER A O 1
ATOM 712 N N . LEU A 1 97 ? -5.5 3.316 -1.53 1 98.81 97 LEU A N 1
ATOM 713 C CA . LEU A 1 97 ? -6.438 3.719 -0.487 1 98.81 97 LEU A CA 1
ATOM 714 C C . LEU A 1 97 ? -7.836 3.928 -1.062 1 98.81 97 LEU A C 1
ATOM 716 O O . LEU A 1 97 ? -8.828 3.465 -0.488 1 98.81 97 LEU A O 1
ATOM 720 N N . LEU A 1 98 ? -7.949 4.641 -2.201 1 98.75 98 LEU A N 1
ATOM 721 C CA . LEU A 1 98 ? -9.234 4.875 -2.854 1 98.75 98 LEU A CA 1
ATOM 722 C C . LEU A 1 98 ? -9.883 3.557 -3.266 1 98.75 98 LEU A C 1
ATOM 724 O O . LEU A 1 98 ? -11.07 3.336 -3.01 1 98.75 98 LEU A O 1
ATOM 728 N N . MET A 1 99 ? -9.094 2.689 -3.848 1 98.62 99 MET A N 1
ATOM 729 C CA . MET A 1 99 ? -9.602 1.392 -4.285 1 98.62 99 MET A CA 1
ATOM 730 C C . MET A 1 99 ? -10.008 0.538 -3.092 1 98.62 99 MET A C 1
ATOM 732 O O . MET A 1 99 ? -11.039 -0.146 -3.135 1 98.62 99 MET A O 1
ATOM 736 N N . ASN A 1 100 ? -9.18 0.567 -2.049 1 98.38 100 ASN A N 1
ATOM 737 C CA . ASN A 1 100 ? -9.492 -0.192 -0.844 1 98.38 100 ASN A CA 1
ATOM 738 C C . ASN A 1 100 ? -10.781 0.301 -0.191 1 98.38 100 ASN A C 1
ATOM 740 O O . ASN A 1 100 ? -11.57 -0.498 0.312 1 98.38 100 ASN A O 1
ATOM 744 N N . ALA A 1 101 ? -10.945 1.649 -0.163 1 98.56 101 ALA A N 1
ATOM 745 C CA . ALA A 1 101 ? -12.195 2.191 0.363 1 98.56 101 ALA A CA 1
ATOM 746 C C . ALA A 1 101 ? -13.398 1.674 -0.428 1 98.56 101 ALA A C 1
ATOM 748 O O . ALA A 1 101 ? -14.383 1.221 0.155 1 98.56 101 ALA A O 1
ATOM 749 N N . TRP A 1 102 ? -13.289 1.703 -1.731 1 98 102 TRP A N 1
ATOM 750 C CA . TRP A 1 102 ? -14.344 1.229 -2.621 1 98 102 TRP A CA 1
ATOM 751 C C . TRP A 1 102 ? -14.594 -0.261 -2.418 1 98 102 TRP A C 1
ATOM 753 O O . TRP A 1 102 ? -15.734 -0.678 -2.199 1 98 102 TRP A O 1
ATOM 763 N N . ALA A 1 103 ? -13.539 -1.071 -2.367 1 95.69 103 ALA A N 1
ATOM 764 C CA . ALA A 1 103 ? -13.617 -2.523 -2.229 1 95.69 103 ALA A CA 1
ATOM 765 C C . ALA A 1 103 ? -14.172 -2.912 -0.858 1 95.69 103 ALA A C 1
ATOM 767 O O . ALA A 1 103 ? -14.75 -3.988 -0.698 1 95.69 103 ALA A O 1
ATOM 768 N N . SER A 1 104 ? -14.008 -1.973 0.087 1 95.81 104 SER A N 1
ATOM 769 C CA . SER A 1 104 ? -14.414 -2.277 1.455 1 95.81 104 SER A CA 1
ATOM 770 C C . SER A 1 104 ? -15.773 -1.676 1.775 1 95.81 104 SER A C 1
ATOM 772 O O . SER A 1 104 ? -16.172 -1.61 2.939 1 95.81 104 SER A O 1
ATOM 774 N N . GLY A 1 105 ? -16.453 -1.102 0.783 1 94.75 105 GLY A N 1
ATOM 775 C CA . GLY A 1 105 ? -17.859 -0.832 1.012 1 94.75 105 GLY A CA 1
ATOM 776 C C . GLY A 1 105 ? -18.219 0.63 0.833 1 94.75 105 GLY A C 1
ATOM 777 O O . GLY A 1 105 ? -19.344 1.042 1.162 1 94.75 105 GLY A O 1
ATOM 778 N N . LEU A 1 106 ? -17.344 1.484 0.353 1 96.81 106 LEU A N 1
ATOM 779 C CA . LEU A 1 106 ? -17.703 2.865 0.053 1 96.81 106 LEU A CA 1
ATOM 780 C C . LEU A 1 106 ? -18.812 2.92 -1.005 1 96.81 106 LEU A C 1
ATOM 782 O O . LEU A 1 106 ? -18.625 2.43 -2.123 1 96.81 106 LEU A O 1
ATOM 786 N N . LYS A 1 107 ? -19.953 3.492 -0.64 1 94.56 107 LYS A N 1
ATOM 787 C CA . LYS A 1 107 ? -21.031 3.551 -1.609 1 94.56 107 LYS A CA 1
ATOM 788 C C . LYS A 1 107 ? -22.016 4.672 -1.271 1 94.56 107 LYS A C 1
ATOM 790 O O . LYS A 1 107 ? -22.797 5.094 -2.121 1 94.56 107 LYS A O 1
ATOM 795 N N . ASP A 1 108 ? -21.953 5.195 -0.078 1 94.56 108 ASP A N 1
ATOM 796 C CA . ASP A 1 108 ? -23.062 6.02 0.391 1 94.56 108 ASP A CA 1
ATOM 797 C C . ASP A 1 108 ? -22.656 7.492 0.455 1 94.56 108 ASP A C 1
ATOM 799 O O . ASP A 1 108 ? -23.453 8.344 0.846 1 94.56 108 ASP A O 1
ATOM 803 N N . HIS A 1 109 ? -21.469 7.805 0.29 1 97.06 109 HIS A N 1
ATOM 804 C CA . HIS A 1 109 ? -21.016 9.188 0.281 1 97.06 109 HIS A CA 1
ATOM 805 C C . HIS A 1 109 ? -19.797 9.367 -0.616 1 97.06 109 HIS A C 1
ATOM 807 O O . HIS A 1 109 ? -19.266 8.383 -1.14 1 97.06 109 HIS A O 1
ATOM 813 N N . THR A 1 110 ? -19.453 10.578 -0.846 1 98.19 110 THR A N 1
ATOM 814 C CA . THR A 1 110 ? -18.297 10.93 -1.669 1 98.19 110 THR A CA 1
ATOM 815 C C . THR A 1 110 ? -17.109 11.352 -0.797 1 98.19 110 THR A C 1
ATOM 817 O O . THR A 1 110 ? -17.266 12.156 0.122 1 98.19 110 THR A O 1
ATOM 820 N N . ILE A 1 111 ? -15.977 10.711 -1.018 1 98.81 111 ILE A N 1
ATOM 821 C CA . ILE A 1 111 ? -14.758 11.18 -0.383 1 98.81 111 ILE A CA 1
ATOM 822 C C . ILE A 1 111 ? -14.289 12.469 -1.057 1 98.81 111 ILE A C 1
ATOM 824 O O . ILE A 1 111 ? -14.109 12.508 -2.275 1 98.81 111 ILE A O 1
ATOM 828 N N . GLN A 1 112 ? -14.156 13.562 -0.258 1 98.88 112 GLN A N 1
ATOM 829 C CA . GLN A 1 112 ? -13.555 14.789 -0.763 1 98.88 112 GLN A CA 1
ATOM 830 C C . GLN A 1 112 ? -12.039 14.75 -0.663 1 98.88 112 GLN A C 1
ATOM 832 O O . GLN A 1 112 ? -11.484 14.367 0.375 1 98.88 112 GLN A O 1
ATOM 837 N N . VAL A 1 113 ? -11.391 15.039 -1.769 1 98.94 113 VAL A N 1
ATOM 838 C CA . VAL A 1 113 ? -9.93 15.125 -1.767 1 98.94 113 VAL A CA 1
ATOM 839 C C . VAL A 1 113 ? -9.5 16.547 -2.09 1 98.94 113 VAL A C 1
ATOM 841 O O . VAL A 1 113 ? -9.938 17.125 -3.084 1 98.94 113 VAL A O 1
ATOM 844 N N . TYR A 1 114 ? -8.742 17.156 -1.189 1 98.94 114 TYR A N 1
ATOM 845 C CA . TYR A 1 114 ? -8.133 18.469 -1.424 1 98.94 114 TYR A CA 1
ATOM 846 C C . TYR A 1 114 ? -6.613 18.359 -1.448 1 98.94 114 TYR A C 1
ATOM 848 O O . TYR A 1 114 ? -6.023 17.641 -0.642 1 98.94 114 TYR A O 1
ATOM 856 N N . GLY A 1 115 ? -5.977 18.953 -2.328 1 98.81 115 GLY A N 1
ATOM 857 C CA . GLY A 1 115 ? -4.523 18.953 -2.412 1 98.81 115 GLY A CA 1
ATOM 858 C C . GLY A 1 115 ? -3.982 19.969 -3.395 1 98.81 115 GLY A C 1
ATOM 859 O O . GLY A 1 115 ? -4.734 20.797 -3.924 1 98.81 115 GLY A O 1
ATOM 860 N N . PRO A 1 116 ? -2.689 20.031 -3.6 1 98.69 116 PRO A N 1
ATOM 861 C CA . PRO A 1 116 ? -2.072 20.984 -4.527 1 98.69 116 PRO A CA 1
ATOM 862 C C . PRO A 1 116 ? -2.455 20.719 -5.98 1 98.69 116 PRO A C 1
ATOM 864 O O . PRO A 1 116 ? -3.066 19.703 -6.289 1 98.69 116 PRO A O 1
ATOM 867 N N . PRO A 1 117 ? -2.129 21.766 -6.871 1 98.12 117 PRO A N 1
ATOM 868 C CA . PRO A 1 117 ? -2.287 21.469 -8.297 1 98.12 117 PRO A CA 1
ATOM 869 C C . PRO A 1 117 ? -1.681 20.125 -8.695 1 98.12 117 PRO A C 1
ATOM 871 O O . PRO A 1 117 ? -0.562 19.812 -8.289 1 98.12 117 PRO A O 1
ATOM 874 N N . GLY A 1 118 ? -2.432 19.359 -9.461 1 98.25 118 GLY A N 1
ATOM 875 C CA . GLY A 1 118 ? -2.021 18.016 -9.836 1 98.25 118 GLY A CA 1
ATOM 876 C C . GLY A 1 118 ? -2.818 16.938 -9.133 1 98.25 118 GLY A C 1
ATOM 877 O O . GLY A 1 118 ? -2.793 15.773 -9.547 1 98.25 118 GLY A O 1
ATOM 878 N N . THR A 1 119 ? -3.498 17.312 -8.094 1 98.75 119 THR A N 1
ATOM 879 C CA . THR A 1 119 ? -4.277 16.359 -7.312 1 98.75 119 THR A CA 1
ATOM 880 C C . THR A 1 119 ? -5.387 15.742 -8.164 1 98.75 119 THR A C 1
ATOM 882 O O . THR A 1 119 ? -5.586 14.523 -8.141 1 98.75 119 THR A O 1
ATOM 885 N N . GLN A 1 120 ? -6.09 16.562 -8.93 1 98.69 120 GLN A N 1
ATOM 886 C CA . GLN A 1 120 ? -7.145 16.062 -9.805 1 98.69 120 GLN A CA 1
ATOM 887 C C . GLN A 1 120 ? -6.582 15.094 -10.836 1 98.69 120 GLN A C 1
ATOM 889 O O . GLN A 1 120 ? -7.148 14.023 -11.07 1 98.69 120 GLN A O 1
ATOM 894 N N . ALA A 1 121 ? -5.5 15.5 -11.438 1 98.5 121 ALA A N 1
ATOM 895 C CA . ALA A 1 121 ? -4.875 14.68 -12.469 1 98.5 121 ALA A CA 1
ATOM 896 C C . ALA A 1 121 ? -4.395 13.352 -11.898 1 98.5 121 ALA A C 1
ATOM 898 O O . ALA A 1 121 ? -4.551 12.305 -12.531 1 98.5 121 ALA A O 1
ATOM 899 N N . MET A 1 122 ? -3.764 13.398 -10.742 1 98.62 122 MET A N 1
ATOM 900 C CA . MET A 1 122 ? -3.305 12.188 -10.07 1 98.62 122 MET A CA 1
ATOM 901 C C . MET A 1 122 ? -4.469 11.242 -9.797 1 98.62 122 MET A C 1
ATOM 903 O O . MET A 1 122 ? -4.355 10.031 -10.008 1 98.62 122 MET A O 1
ATOM 907 N N . THR A 1 123 ? -5.59 11.781 -9.32 1 98.81 123 THR A N 1
ATOM 908 C CA . THR A 1 123 ? -6.766 10.977 -9.016 1 98.81 123 THR A CA 1
ATOM 909 C C . THR A 1 123 ? -7.309 10.312 -10.281 1 98.81 123 THR A C 1
ATOM 911 O O . THR A 1 123 ? -7.605 9.117 -10.281 1 98.81 123 THR A O 1
ATOM 914 N N . LYS A 1 124 ? -7.391 11.086 -11.352 1 98.56 124 LYS A N 1
ATOM 915 C CA . LYS A 1 124 ? -7.848 10.539 -12.625 1 98.56 124 LYS A CA 1
ATOM 916 C C . LYS A 1 124 ? -6.926 9.43 -13.109 1 98.56 124 LYS A C 1
ATOM 918 O O . LYS A 1 124 ? -7.391 8.391 -13.586 1 98.56 124 LYS A O 1
ATOM 923 N N . ALA A 1 125 ? -5.66 9.68 -12.969 1 98.69 125 ALA A N 1
ATOM 924 C CA . ALA A 1 125 ? -4.68 8.68 -13.383 1 98.69 125 ALA A CA 1
ATOM 925 C C . ALA A 1 125 ? -4.805 7.414 -12.539 1 98.69 125 ALA A C 1
ATOM 927 O O . ALA A 1 125 ? -4.602 6.305 -13.031 1 98.69 125 ALA A O 1
ATOM 928 N N . SER A 1 126 ? -5.098 7.594 -11.281 1 98.75 126 SER A N 1
ATOM 929 C CA . SER A 1 126 ? -5.262 6.457 -10.391 1 98.75 126 SER A CA 1
ATOM 930 C C . SER A 1 126 ? -6.355 5.516 -10.883 1 98.75 126 SER A C 1
ATOM 932 O O . SER A 1 126 ? -6.199 4.293 -10.844 1 98.75 126 SER A O 1
ATOM 934 N N . TRP A 1 127 ? -7.453 6.098 -11.352 1 98.69 127 TRP A N 1
ATOM 935 C CA . TRP A 1 127 ? -8.555 5.281 -11.852 1 98.69 127 TRP A CA 1
ATOM 936 C C . TRP A 1 127 ? -8.148 4.535 -13.117 1 98.69 127 TRP A C 1
ATOM 938 O O . TRP A 1 127 ? -8.594 3.41 -13.359 1 98.69 127 TRP A O 1
ATOM 948 N N . LYS A 1 128 ? -7.277 5.137 -13.891 1 98.5 128 LYS A N 1
ATOM 949 C CA . LYS A 1 128 ? -6.816 4.504 -15.125 1 98.5 128 LYS A CA 1
ATOM 950 C C . LYS A 1 128 ? -5.973 3.268 -14.828 1 98.5 128 LYS A C 1
ATOM 952 O O . LYS A 1 128 ? -6.012 2.289 -15.578 1 98.5 128 LYS A O 1
ATOM 957 N N . VAL A 1 129 ? -5.223 3.309 -13.797 1 98.75 129 VAL A N 1
ATOM 958 C CA . VAL A 1 129 ? -4.395 2.174 -13.398 1 98.75 129 VAL A CA 1
ATOM 959 C C . VAL A 1 129 ? -5.277 0.943 -13.188 1 98.75 129 VAL A C 1
ATOM 961 O O . VAL A 1 129 ? -4.918 -0.162 -13.602 1 98.75 129 VAL A O 1
ATOM 964 N N . PHE A 1 130 ? -6.395 1.132 -12.57 1 98.38 130 PHE A N 1
ATOM 965 C CA . PHE A 1 130 ? -7.211 0.008 -12.125 1 98.38 130 PHE A CA 1
ATOM 966 C C . PHE A 1 130 ? -8.477 -0.107 -12.961 1 98.38 130 PHE A C 1
ATOM 968 O O . PHE A 1 130 ? -9.477 -0.678 -12.508 1 98.38 130 PHE A O 1
ATOM 975 N N . ASP A 1 131 ? -8.477 0.503 -14.133 1 97.5 131 ASP A N 1
ATOM 976 C CA . ASP A 1 131 ? -9.648 0.612 -14.992 1 97.5 131 ASP A CA 1
ATOM 977 C C . ASP A 1 131 ? -10.25 -0.762 -15.273 1 97.5 131 ASP A C 1
ATOM 979 O O . ASP A 1 131 ? -11.477 -0.925 -15.242 1 97.5 131 ASP A O 1
ATOM 983 N N . ARG A 1 132 ? -9.414 -1.763 -15.562 1 96.19 132 ARG A N 1
ATOM 984 C CA . ARG A 1 132 ? -9.891 -3.102 -15.898 1 96.19 132 ARG A CA 1
ATOM 985 C C . ARG A 1 132 ? -10.672 -3.711 -14.742 1 96.19 132 ARG A C 1
ATOM 987 O O . ARG A 1 132 ? -11.766 -4.242 -14.938 1 96.19 132 ARG A O 1
ATOM 994 N N . ASP A 1 133 ? -10.156 -3.627 -13.57 1 95.56 133 ASP A N 1
ATOM 995 C CA . ASP A 1 133 ? -10.828 -4.145 -12.383 1 95.56 133 ASP A CA 1
ATOM 996 C C . ASP A 1 133 ? -12.133 -3.396 -12.117 1 95.56 133 ASP A C 1
ATOM 998 O O . ASP A 1 133 ? -13.172 -4.016 -11.859 1 95.56 133 ASP A O 1
ATOM 1002 N N . ILE A 1 134 ? -12.078 -2.072 -12.172 1 97.31 134 ILE A N 1
ATOM 1003 C CA . ILE A 1 134 ? -13.234 -1.223 -11.898 1 97.31 134 ILE A CA 1
ATOM 1004 C C . ILE A 1 134 ? -14.375 -1.586 -12.852 1 97.31 134 ILE A C 1
ATOM 1006 O O . ILE A 1 134 ? -15.508 -1.802 -12.422 1 97.31 134 ILE A O 1
ATOM 1010 N N . THR A 1 135 ? -14.047 -1.696 -14.102 1 96.12 135 THR A N 1
ATOM 1011 C CA . THR A 1 135 ? -15.055 -1.999 -15.117 1 96.12 135 THR A CA 1
ATOM 1012 C C . THR A 1 135 ? -15.695 -3.357 -14.852 1 96.12 135 THR A C 1
ATOM 1014 O O . THR A 1 135 ? -16.922 -3.486 -14.875 1 96.12 135 THR A O 1
ATOM 1017 N N . LEU A 1 136 ? -14.922 -4.359 -14.57 1 92.31 136 LEU A N 1
ATOM 1018 C CA . LEU A 1 136 ? -15.422 -5.711 -14.344 1 92.31 136 LEU A CA 1
ATOM 1019 C C . LEU A 1 136 ? -16.312 -5.77 -13.109 1 92.31 136 LEU A C 1
ATOM 1021 O O . LEU A 1 136 ? -17.375 -6.402 -13.125 1 92.31 136 LEU A O 1
ATOM 1025 N N . ARG A 1 137 ? -15.883 -5.121 -12.07 1 90.56 137 ARG A N 1
ATOM 1026 C CA . ARG A 1 137 ? -16.641 -5.16 -10.82 1 90.56 137 ARG A CA 1
ATOM 1027 C C . ARG A 1 137 ? -17.953 -4.406 -10.961 1 90.56 137 ARG A C 1
ATOM 1029 O O . ARG A 1 137 ? -18.969 -4.797 -10.367 1 90.56 137 ARG A O 1
ATOM 1036 N N . MET A 1 138 ? -17.938 -3.271 -11.617 1 93.5 138 MET A N 1
ATOM 1037 C CA . MET A 1 138 ? -19.188 -2.559 -11.875 1 93.5 138 MET A CA 1
ATOM 1038 C C . MET A 1 138 ? -20.172 -3.438 -12.648 1 93.5 138 MET A C 1
ATOM 1040 O O . MET A 1 138 ? -21.344 -3.518 -12.297 1 93.5 138 MET A O 1
ATOM 1044 N N . GLU A 1 139 ? -19.688 -4.141 -13.594 1 90.5 139 GLU A N 1
ATOM 1045 C CA . GLU A 1 139 ? -20.531 -4.965 -14.453 1 90.5 139 GLU A CA 1
ATOM 1046 C C . GLU A 1 139 ? -21.016 -6.215 -13.727 1 90.5 139 GLU A C 1
ATOM 1048 O O . GLU A 1 139 ? -22.188 -6.566 -13.805 1 90.5 139 GLU A O 1
ATOM 1053 N N . GLU A 1 140 ? -20.188 -6.832 -12.977 1 84.19 140 GLU A N 1
ATOM 1054 C CA . GLU A 1 140 ? -20.484 -8.156 -12.445 1 84.19 140 GLU A CA 1
ATOM 1055 C C . GLU A 1 140 ? -21.109 -8.062 -11.055 1 84.19 140 GLU A C 1
ATOM 1057 O O . GLU A 1 140 ? -21.953 -8.875 -10.688 1 84.19 140 GLU A O 1
A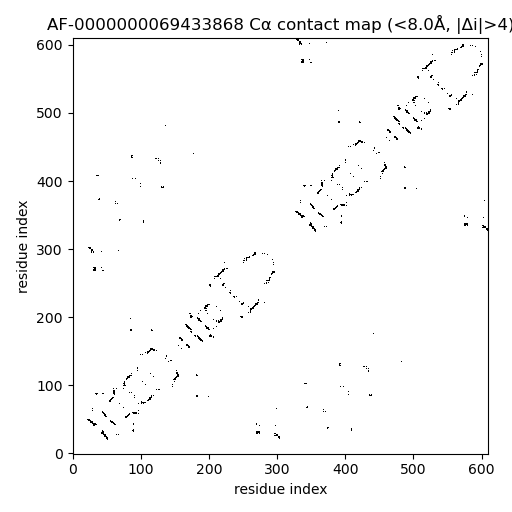TOM 1062 N N . GLU A 1 141 ? -20.594 -7.078 -10.328 1 83.44 141 GLU A N 1
ATOM 1063 C CA . GLU A 1 141 ? -21.031 -6.996 -8.938 1 83.44 141 GLU A CA 1
ATOM 1064 C C . GLU A 1 141 ? -22.031 -5.867 -8.742 1 83.44 141 GLU A C 1
ATOM 1066 O O . GLU A 1 141 ? -22.625 -5.742 -7.668 1 83.44 141 GLU A O 1
ATOM 1071 N N . GLY A 1 142 ? -22.219 -5.09 -9.75 1 87.25 142 GLY A N 1
ATOM 1072 C CA . GLY A 1 142 ? -23.156 -3.977 -9.641 1 87.25 142 GLY A CA 1
ATOM 1073 C C . GLY A 1 142 ? -22.672 -2.879 -8.711 1 87.25 142 GLY A C 1
ATOM 1074 O O . GLY A 1 142 ? -23.469 -2.117 -8.164 1 87.25 142 GLY A O 1
ATOM 1075 N N . LYS A 1 143 ? -21.438 -2.854 -8.469 1 89.69 143 LYS A N 1
ATOM 1076 C CA . LYS A 1 143 ? -20.875 -1.805 -7.625 1 89.69 143 LYS A CA 1
ATOM 1077 C C . LYS A 1 143 ? -21 -0.438 -8.289 1 89.69 143 LYS A C 1
ATOM 1079 O O . LYS A 1 143 ? -20.906 -0.331 -9.516 1 89.69 143 LYS A O 1
ATOM 1084 N N . PRO A 1 144 ? -21.188 0.586 -7.461 1 95.62 144 PRO A N 1
ATOM 1085 C CA . PRO A 1 144 ? -21.188 1.921 -8.062 1 95.62 144 PRO A CA 1
ATOM 1086 C C . PRO A 1 144 ? -19.828 2.307 -8.641 1 95.62 144 PRO A C 1
ATOM 1088 O O . PRO A 1 144 ? -18.797 1.777 -8.211 1 95.62 144 PRO A O 1
ATOM 1091 N N . ASP A 1 145 ? -19.812 3.176 -9.633 1 97.75 145 ASP A N 1
ATOM 1092 C CA . ASP A 1 145 ? -18.578 3.688 -10.211 1 97.75 145 ASP A CA 1
ATOM 1093 C C . ASP A 1 145 ? -17.766 4.465 -9.172 1 97.75 145 ASP A C 1
ATOM 1095 O O . ASP A 1 145 ? -18.203 5.516 -8.695 1 97.75 145 ASP A O 1
ATOM 1099 N N . PRO A 1 146 ? -16.625 3.916 -8.812 1 98 146 PRO A N 1
ATOM 1100 C CA . PRO A 1 146 ? -15.844 4.609 -7.777 1 98 146 PRO A CA 1
ATOM 1101 C C . PRO A 1 146 ? -15.422 6.016 -8.195 1 98 146 PRO A C 1
ATOM 1103 O O . PRO A 1 146 ? -15.141 6.859 -7.344 1 98 146 PRO A O 1
ATOM 1106 N N . ARG A 1 147 ? -15.344 6.32 -9.469 1 98.12 147 ARG A N 1
ATOM 1107 C CA . ARG A 1 147 ? -14.953 7.625 -10 1 98.12 147 ARG A CA 1
ATOM 1108 C C . ARG A 1 147 ? -15.961 8.703 -9.594 1 98.12 147 ARG A C 1
ATOM 1110 O O . ARG A 1 147 ? -15.617 9.883 -9.547 1 98.12 147 ARG A O 1
ATOM 1117 N N . ASN A 1 148 ? -17.141 8.25 -9.32 1 98.12 148 ASN A N 1
ATOM 1118 C CA . ASN A 1 148 ? -18.188 9.172 -8.891 1 98.12 148 ASN A CA 1
ATOM 1119 C C . ASN A 1 148 ? -18.25 9.297 -7.371 1 98.12 148 ASN A C 1
ATOM 1121 O O . ASN A 1 148 ? -19 10.102 -6.832 1 98.12 148 ASN A O 1
ATOM 1125 N N . LEU A 1 149 ? -17.438 8.523 -6.664 1 98.62 149 LEU A N 1
ATOM 1126 C CA . LEU A 1 149 ? -17.453 8.492 -5.203 1 98.62 149 LEU A CA 1
ATOM 1127 C C . LEU A 1 149 ? -16.281 9.258 -4.621 1 98.62 149 LEU A C 1
ATOM 1129 O O . LEU A 1 149 ? -16.047 9.234 -3.41 1 98.62 149 LEU A O 1
ATOM 1133 N N . VAL A 1 150 ? -15.469 9.852 -5.461 1 98.81 150 VAL A N 1
ATOM 1134 C CA . VAL A 1 150 ? -14.32 10.648 -5.043 1 98.81 150 VAL A CA 1
ATOM 1135 C C . VAL A 1 150 ? -14.289 11.961 -5.816 1 98.81 150 VAL A C 1
ATOM 1137 O O . VAL A 1 150 ? -14.375 11.969 -7.047 1 98.81 150 VAL A O 1
ATOM 1140 N N . LYS A 1 151 ? -14.258 13.039 -5.152 1 98.81 151 LYS A N 1
ATOM 1141 C CA . LYS A 1 151 ? -14.125 14.352 -5.781 1 98.81 151 LYS A CA 1
ATOM 1142 C C . LYS A 1 151 ? -12.82 15.023 -5.383 1 98.81 151 LYS A C 1
ATOM 1144 O O . LYS A 1 151 ? -12.664 15.469 -4.242 1 98.81 151 LYS A O 1
ATOM 1149 N N . ALA A 1 152 ? -11.906 15.094 -6.332 1 98.88 152 ALA A N 1
ATOM 1150 C CA . ALA A 1 152 ? -10.609 15.727 -6.105 1 98.88 152 ALA A CA 1
ATOM 1151 C C . ALA A 1 152 ? -10.625 17.188 -6.531 1 98.88 152 ALA A C 1
ATOM 1153 O O . ALA A 1 152 ? -11.164 17.531 -7.594 1 98.88 152 ALA A O 1
ATOM 1154 N N . THR A 1 153 ? -10.086 18.031 -5.691 1 98.81 153 THR A N 1
ATOM 1155 C CA . THR A 1 153 ? -10.031 19.469 -5.949 1 98.81 153 THR A CA 1
ATOM 1156 C C . THR A 1 153 ? -8.617 20 -5.746 1 98.81 153 THR A C 1
ATOM 1158 O O . THR A 1 153 ? -8.023 19.812 -4.684 1 98.81 153 THR A O 1
ATOM 1161 N N . ASP A 1 154 ? -8.078 20.641 -6.789 1 98.81 154 ASP A N 1
ATOM 1162 C CA . ASP A 1 154 ? -6.852 21.422 -6.617 1 98.81 154 ASP A CA 1
ATOM 1163 C C . ASP A 1 154 ? -7.129 22.719 -5.855 1 98.81 154 ASP A C 1
ATOM 1165 O O . ASP A 1 154 ? -7.996 23.5 -6.25 1 98.81 154 ASP A O 1
ATOM 1169 N N . ILE A 1 155 ? -6.344 22.906 -4.848 1 98.75 155 ILE A N 1
ATOM 1170 C CA . ILE A 1 155 ? -6.676 24.047 -3.992 1 98.75 155 ILE A CA 1
ATOM 1171 C C . ILE A 1 155 ? -5.535 25.062 -4.012 1 98.75 155 ILE A C 1
ATOM 1173 O O . ILE A 1 155 ? -4.457 24.781 -4.543 1 98.75 155 ILE A O 1
ATOM 1177 N N . GLY A 1 156 ? -5.801 26.266 -3.52 1 98.12 156 GLY A N 1
ATOM 1178 C CA . GLY A 1 156 ? -4.84 27.281 -3.119 1 98.12 156 GLY A CA 1
ATOM 1179 C C . GLY A 1 156 ? -4.895 27.594 -1.638 1 98.12 156 GLY A C 1
ATOM 1180 O O . GLY A 1 156 ? -5.508 26.859 -0.859 1 98.12 156 GLY A O 1
ATOM 1181 N N . GLN A 1 157 ? -4.156 28.594 -1.252 1 98.38 157 GLN A N 1
ATOM 1182 C CA . GLN A 1 157 ? -4.141 29.016 0.144 1 98.38 157 GLN A CA 1
ATOM 1183 C C . GLN A 1 157 ? -5.48 29.625 0.544 1 98.38 157 GLN A C 1
ATOM 1185 O O . GLN A 1 157 ? -6.184 30.188 -0.294 1 98.38 157 GLN A O 1
ATOM 1190 N N . GLY A 1 158 ? -5.836 29.547 1.83 1 98.62 158 GLY A N 1
ATOM 1191 C CA . GLY A 1 158 ? -7.07 30.109 2.355 1 98.62 158 GLY A CA 1
ATOM 1192 C C . GLY A 1 158 ? -8.016 29.062 2.916 1 98.62 158 GLY A C 1
ATOM 1193 O O . GLY A 1 158 ? -7.613 27.922 3.16 1 98.62 158 GLY A O 1
ATOM 1194 N N . VAL A 1 159 ? -9.234 29.5 3.246 1 98.81 159 VAL A N 1
ATOM 1195 C CA . VAL A 1 159 ? -10.25 28.562 3.695 1 98.81 159 VAL A CA 1
ATOM 1196 C C . VAL A 1 159 ? -10.664 27.656 2.539 1 98.81 159 VAL A C 1
ATOM 1198 O O . VAL A 1 159 ? -11.117 28.141 1.498 1 98.81 159 VAL A O 1
ATOM 1201 N N . ILE A 1 160 ? -10.531 26.375 2.734 1 98.56 160 ILE A N 1
ATOM 1202 C CA . ILE A 1 160 ? -10.805 25.469 1.619 1 98.56 160 ILE A CA 1
ATOM 1203 C C . ILE A 1 160 ? -12.086 24.688 1.888 1 98.56 160 ILE A C 1
ATOM 1205 O O . ILE A 1 160 ? -12.641 24.062 0.981 1 98.56 160 ILE A O 1
ATOM 1209 N N . TYR A 1 161 ? -12.484 24.641 3.098 1 98.31 161 TYR A N 1
ATOM 1210 C CA . TYR A 1 161 ? -13.703 23.953 3.484 1 98.31 161 TYR A CA 1
ATOM 1211 C C . TYR A 1 161 ? -14.289 24.547 4.762 1 98.31 161 TYR A C 1
ATOM 1213 O O . TYR A 1 161 ? -13.547 24.922 5.672 1 98.31 161 TYR A O 1
ATOM 1221 N N . LYS A 1 162 ? -15.641 24.6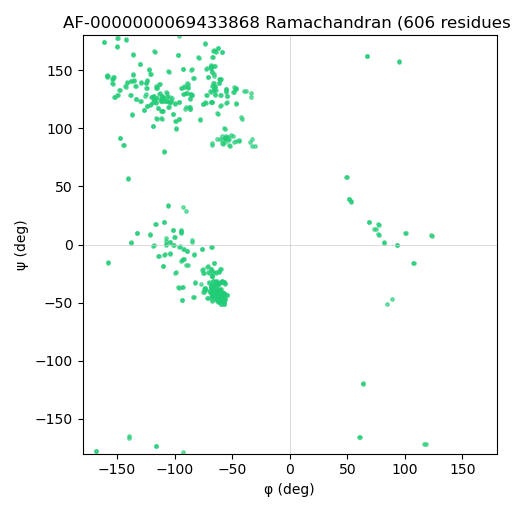56 4.879 1 98.12 162 LYS A N 1
ATOM 1222 C CA . LYS A 1 162 ? -16.312 25.141 6.074 1 98.12 162 LYS A CA 1
ATOM 1223 C C . LYS A 1 162 ? -17.719 24.547 6.199 1 98.12 162 LYS A C 1
ATOM 1225 O O . LYS A 1 162 ? -18.469 24.531 5.23 1 98.12 162 LYS A O 1
ATOM 1230 N N . ASP A 1 163 ? -18 23.969 7.316 1 96.12 163 ASP A N 1
ATOM 1231 C CA . ASP A 1 163 ? -19.359 23.625 7.699 1 96.12 163 ASP A CA 1
ATOM 1232 C C . ASP A 1 163 ? -19.609 23.906 9.18 1 96.12 163 ASP A C 1
ATOM 1234 O O . ASP A 1 163 ? -18.891 24.688 9.789 1 96.12 163 ASP A O 1
ATOM 1238 N N . GLU A 1 164 ? -20.641 23.422 9.734 1 95.31 164 GLU A N 1
ATOM 1239 C CA . GLU A 1 164 ? -21.016 23.734 11.109 1 95.31 164 GLU A CA 1
ATOM 1240 C C . GLU A 1 164 ? -20 23.125 12.094 1 95.31 164 GLU A C 1
ATOM 1242 O O . GLU A 1 164 ? -19.828 23.641 13.203 1 95.31 164 GLU A O 1
ATOM 1247 N N . LEU A 1 165 ? -19.312 22.172 11.633 1 96 165 LEU A N 1
ATOM 1248 C CA . LEU A 1 165 ? -18.453 21.422 12.539 1 96 165 LEU A CA 1
ATOM 1249 C C . LEU A 1 165 ? -17.016 21.938 12.492 1 96 165 LEU A C 1
ATOM 1251 O O . LEU A 1 165 ? -16.344 22 13.523 1 96 165 LEU A O 1
ATOM 1255 N N . VAL A 1 166 ? -16.594 22.312 11.297 1 98 166 VAL A N 1
ATOM 1256 C CA . VAL A 1 166 ? -15.164 22.547 11.172 1 98 166 VAL A CA 1
ATOM 1257 C C . VAL A 1 166 ? -14.898 23.562 10.062 1 98 166 VAL A C 1
ATOM 1259 O O . VAL A 1 166 ? -15.672 23.672 9.109 1 98 166 VAL A O 1
ATOM 1262 N N . THR A 1 167 ? -13.906 24.391 10.266 1 98.81 167 THR A N 1
ATOM 1263 C CA . THR A 1 167 ? -13.281 25.172 9.211 1 98.81 167 THR A CA 1
ATOM 1264 C C . THR A 1 167 ? -11.859 24.672 8.938 1 98.81 167 THR A C 1
ATOM 1266 O O . THR A 1 167 ? -11.062 24.516 9.859 1 98.81 167 THR A O 1
ATOM 1269 N N . ILE A 1 168 ? -11.57 24.344 7.672 1 98.94 168 ILE A N 1
ATOM 1270 C CA . ILE A 1 168 ? -10.242 23.891 7.266 1 98.94 168 ILE A CA 1
ATOM 1271 C C . ILE A 1 168 ? -9.578 24.953 6.402 1 98.94 168 ILE A C 1
ATOM 1273 O O . ILE A 1 168 ? -10.156 25.422 5.418 1 98.94 168 ILE A O 1
ATOM 1277 N N . SER A 1 169 ? -8.375 25.344 6.762 1 98.94 169 SER A N 1
ATOM 1278 C CA . SER A 1 169 ? -7.602 26.328 6.008 1 98.94 169 SER A CA 1
ATOM 1279 C C . SER A 1 169 ? -6.273 25.734 5.543 1 98.94 169 SER A C 1
ATOM 1281 O O . SER A 1 169 ? -5.684 24.891 6.227 1 98.94 169 SER A O 1
ATOM 1283 N N . ALA A 1 170 ? -5.859 26.188 4.379 1 98.88 170 ALA A N 1
ATOM 1284 C CA . ALA A 1 170 ? -4.562 25.812 3.822 1 98.88 170 ALA A CA 1
ATOM 1285 C C . ALA A 1 170 ? -3.619 27 3.762 1 98.88 170 ALA A C 1
ATOM 1287 O O . ALA A 1 170 ? -4.039 28.109 3.438 1 98.88 170 ALA A O 1
ATOM 1288 N N . LEU A 1 171 ? -2.385 26.781 4.117 1 98.88 171 LEU A N 1
ATOM 1289 C CA . LEU A 1 171 ? -1.301 27.75 3.967 1 98.88 171 LEU A CA 1
ATOM 1290 C C . LEU A 1 171 ? -0.226 27.219 3.025 1 98.88 171 LEU A C 1
ATOM 1292 O O . LEU A 1 171 ? 0.295 26.125 3.227 1 98.88 171 LEU A O 1
ATOM 1296 N N . LYS A 1 172 ? 0.055 28.016 1.986 1 98.56 172 LYS A N 1
ATOM 1297 C CA . LYS A 1 172 ? 1.202 27.641 1.158 1 98.56 172 LYS A CA 1
ATOM 1298 C C . LYS A 1 172 ? 2.5 27.719 1.957 1 98.56 172 LYS A C 1
ATOM 1300 O O . LYS A 1 172 ? 2.75 28.688 2.662 1 98.56 172 LYS A O 1
ATOM 1305 N N . VAL A 1 173 ? 3.252 26.641 1.895 1 98.62 173 VAL A N 1
ATOM 1306 C CA . VAL A 1 173 ? 4.527 26.625 2.6 1 98.62 173 VAL A CA 1
ATOM 1307 C C . VAL A 1 173 ? 5.66 26.344 1.613 1 98.62 173 VAL A C 1
ATOM 1309 O O . VAL A 1 173 ? 5.441 25.719 0.571 1 98.62 173 VAL A O 1
ATOM 1312 N N . PRO A 1 174 ? 6.855 26.859 1.902 1 97.38 174 PRO A N 1
ATOM 1313 C CA . PRO A 1 174 ? 7.996 26.547 1.032 1 97.38 174 PRO A CA 1
ATOM 1314 C C . PRO A 1 174 ? 8.531 25.141 1.237 1 97.38 174 PRO A C 1
ATOM 1316 O O . PRO A 1 174 ? 8.836 24.75 2.367 1 97.38 174 PRO A O 1
ATOM 1319 N N . HIS A 1 175 ? 8.531 24.344 0.214 1 96 175 HIS A N 1
ATOM 1320 C CA . HIS A 1 175 ? 9.102 23 0.204 1 96 175 HIS A CA 1
ATOM 1321 C C . HIS A 1 175 ? 9.734 22.688 -1.144 1 96 175 HIS A C 1
ATOM 1323 O O . HIS A 1 175 ? 9.125 22.016 -1.979 1 96 175 HIS A O 1
ATOM 1329 N N . SER A 1 176 ? 10.969 23.109 -1.249 1 90.94 176 SER A N 1
ATOM 1330 C CA . SER A 1 176 ? 11.688 22.812 -2.484 1 90.94 176 SER A CA 1
ATOM 1331 C C . SER A 1 176 ? 11.773 21.297 -2.719 1 90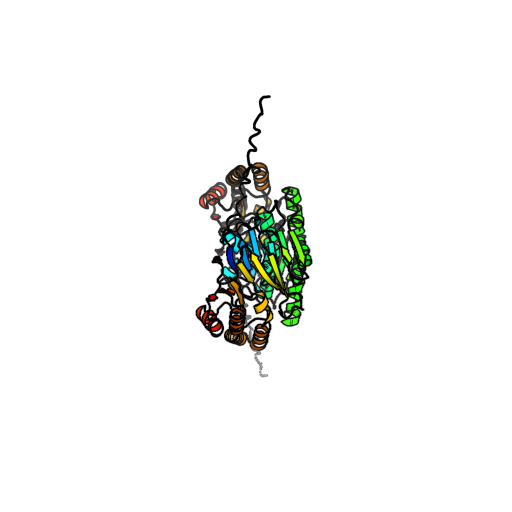.94 176 SER A C 1
ATOM 1333 O O . SER A 1 176 ? 11.891 20.531 -1.769 1 90.94 176 SER A O 1
ATOM 1335 N N . PRO A 1 177 ? 11.656 20.859 -3.947 1 89.31 177 PRO A N 1
ATOM 1336 C CA . PRO A 1 177 ? 11.711 21.625 -5.195 1 89.31 177 PRO A CA 1
ATOM 1337 C C . PRO A 1 177 ? 10.336 22.047 -5.695 1 89.31 177 PRO A C 1
ATOM 1339 O O . PRO A 1 177 ? 10.203 22.562 -6.809 1 89.31 177 PRO A O 1
ATOM 1342 N N . PHE A 1 178 ? 9.344 21.891 -4.906 1 91.62 178 PHE A N 1
ATOM 1343 C CA . PHE A 1 178 ? 8.023 22.328 -5.348 1 91.62 178 PHE A CA 1
ATOM 1344 C C . PHE A 1 178 ? 7.969 23.828 -5.512 1 91.62 178 PHE A C 1
ATOM 1346 O O . PHE A 1 178 ? 8.5 24.578 -4.68 1 91.62 178 PHE A O 1
ATOM 1353 N N . PRO A 1 179 ? 7.418 24.281 -6.648 1 90.81 179 PRO A N 1
ATOM 1354 C CA . PRO A 1 179 ? 7.168 25.719 -6.734 1 90.81 179 PRO A CA 1
ATOM 1355 C C . PRO A 1 179 ? 6.152 26.203 -5.707 1 90.81 179 PRO A C 1
ATOM 1357 O O . PRO A 1 179 ? 5.477 25.391 -5.066 1 90.81 179 PRO A O 1
ATOM 1360 N N . ASP A 1 180 ? 6.18 27.484 -5.609 1 92.5 180 ASP A N 1
ATOM 1361 C CA . ASP A 1 180 ? 5.203 28.094 -4.711 1 92.5 180 ASP A CA 1
ATOM 1362 C C . ASP A 1 180 ? 3.783 27.656 -5.059 1 92.5 180 ASP A C 1
ATOM 1364 O O . ASP A 1 180 ? 3.412 27.609 -6.234 1 92.5 180 ASP A O 1
ATOM 1368 N N . GLY A 1 181 ? 3.105 27.172 -4.035 1 94.12 181 GLY A N 1
ATOM 1369 C CA . GLY A 1 181 ? 1.713 26.797 -4.227 1 94.12 181 GLY A CA 1
ATOM 1370 C C . GLY A 1 181 ? 1.519 25.297 -4.41 1 94.12 181 GLY A C 1
ATOM 1371 O O . GLY A 1 181 ? 0.402 24.844 -4.652 1 94.12 181 GLY A O 1
ATOM 1372 N N . GLU A 1 182 ? 2.562 24.547 -4.172 1 97.31 182 GLU A N 1
ATOM 1373 C CA . GLU A 1 182 ? 2.418 23.109 -4.387 1 97.31 182 GLU A CA 1
ATOM 1374 C C . GLU A 1 182 ? 2.705 22.328 -3.109 1 97.31 182 GLU A C 1
ATOM 1376 O O . GLU A 1 182 ? 2.826 21.094 -3.141 1 97.31 182 GLU A O 1
ATOM 1381 N N . ALA A 1 183 ? 2.854 23.031 -2.02 1 98.56 183 ALA A N 1
ATOM 1382 C CA . ALA A 1 183 ? 2.953 22.422 -0.692 1 98.56 183 ALA A CA 1
ATOM 1383 C C . ALA A 1 183 ? 2.137 23.219 0.33 1 98.56 183 ALA A C 1
ATOM 1385 O O . ALA A 1 183 ? 2.115 24.438 0.302 1 98.56 183 ALA A O 1
ATOM 1386 N N . PHE A 1 184 ? 1.475 22.453 1.222 1 98.88 184 PHE A N 1
ATOM 1387 C CA . PHE A 1 184 ? 0.535 23.141 2.098 1 98.88 184 PHE A CA 1
ATOM 1388 C C . PHE A 1 184 ? 0.677 22.656 3.535 1 98.88 184 PHE A C 1
ATOM 1390 O O . PHE A 1 184 ? 0.954 21.484 3.771 1 98.88 184 PHE A O 1
ATOM 1397 N N . ALA A 1 185 ? 0.472 23.547 4.488 1 98.94 185 ALA A N 1
ATOM 1398 C CA . ALA A 1 185 ? 0.041 23.266 5.855 1 98.94 185 ALA A CA 1
ATOM 1399 C C . ALA A 1 185 ? -1.479 23.344 5.98 1 98.94 185 ALA A C 1
ATOM 1401 O O . ALA A 1 185 ? -2.131 24.078 5.234 1 98.94 185 ALA A O 1
ATOM 1402 N N . TYR A 1 186 ? -2.057 22.594 6.887 1 98.94 186 TYR A N 1
ATOM 1403 C CA . TYR A 1 186 ? -3.5 22.609 7.09 1 98.94 186 TYR A CA 1
ATOM 1404 C C . TYR A 1 186 ? -3.844 22.938 8.539 1 98.94 186 TYR A C 1
ATOM 1406 O O . TYR A 1 186 ? -3.164 22.5 9.461 1 98.94 186 TYR A O 1
ATOM 1414 N N . ARG A 1 187 ? -4.895 23.719 8.727 1 98.94 187 ARG A N 1
ATOM 1415 C CA . ARG A 1 187 ? -5.406 24.109 10.039 1 98.94 187 ARG A CA 1
ATOM 1416 C C . ARG A 1 187 ? -6.887 23.766 10.172 1 98.94 187 ARG A C 1
ATOM 1418 O O . ARG A 1 187 ? -7.672 24 9.258 1 98.94 187 ARG A O 1
ATOM 1425 N N . PHE A 1 188 ? -7.172 23.078 11.227 1 98.88 188 PHE A N 1
ATOM 1426 C CA . PHE A 1 188 ? -8.547 22.781 11.594 1 98.88 188 PHE A CA 1
ATOM 1427 C C . PHE A 1 188 ? -8.992 23.656 12.766 1 98.88 188 PHE A C 1
ATOM 1429 O O . PHE A 1 188 ? -8.375 23.641 13.828 1 98.88 188 PHE A O 1
ATOM 1436 N N . ASP A 1 189 ? -10.008 24.484 12.555 1 98.75 189 ASP A N 1
ATOM 1437 C CA . ASP A 1 189 ? -10.734 25.156 13.633 1 98.75 189 ASP A CA 1
ATOM 1438 C C . ASP A 1 189 ? -12.062 24.453 13.906 1 98.75 189 ASP A C 1
ATOM 1440 O O . ASP A 1 189 ? -12.93 24.406 13.031 1 98.75 189 ASP A O 1
ATOM 1444 N N . THR A 1 190 ? -12.164 23.859 15.039 1 97.94 190 THR A N 1
ATOM 1445 C CA . THR A 1 190 ? -13.352 23.062 15.352 1 97.94 190 THR A CA 1
ATOM 1446 C C . THR A 1 190 ? -13.633 23.078 16.859 1 97.94 190 THR A C 1
ATOM 1448 O O . THR A 1 190 ? -12.727 22.875 17.672 1 97.94 190 THR A O 1
ATOM 1451 N N . GLN A 1 191 ? -14.859 23.406 17.281 1 96.5 191 GLN A N 1
ATOM 1452 C CA . GLN A 1 191 ? -15.344 23.344 18.656 1 96.5 191 GLN A CA 1
ATOM 1453 C C . GLN A 1 191 ? -14.422 24.109 19.594 1 96.5 191 GLN A C 1
ATOM 1455 O O . GLN A 1 191 ? -14.062 23.609 20.672 1 96.5 191 GLN A O 1
ATOM 1460 N N . GLY A 1 192 ? -13.922 25.188 19.125 1 96.69 192 GLY A N 1
ATOM 1461 C CA . GLY A 1 192 ? -13.062 26.016 19.953 1 96.69 192 GLY A CA 1
ATOM 1462 C C . GLY A 1 192 ? -11.633 25.531 20.016 1 96.69 192 GLY A C 1
ATOM 1463 O O . GLY A 1 192 ? -10.82 26.062 20.781 1 96.69 192 GLY A O 1
ATOM 1464 N N . LYS A 1 193 ? -11.312 24.453 19.312 1 98.25 193 LYS A N 1
ATOM 1465 C CA . LYS A 1 193 ? -9.969 23.891 19.234 1 98.25 193 LYS A CA 1
ATOM 1466 C C . LYS A 1 193 ? -9.312 24.203 17.891 1 98.25 193 LYS A C 1
ATOM 1468 O O . LYS A 1 193 ? -10.008 24.422 16.891 1 98.25 193 LYS A O 1
ATOM 1473 N N . ARG A 1 194 ? -7.996 24.344 17.922 1 98.75 194 ARG A N 1
ATOM 1474 C CA . ARG A 1 194 ? -7.199 24.562 16.734 1 98.75 194 ARG A CA 1
ATOM 1475 C C . ARG A 1 194 ? -6.109 23.5 16.594 1 98.75 194 ARG A C 1
ATOM 1477 O O . ARG A 1 194 ? -5.305 23.312 17.5 1 98.75 194 ARG A O 1
ATOM 1484 N N . ILE A 1 195 ? -6.156 22.75 15.508 1 98.88 195 ILE A N 1
ATOM 1485 C CA . ILE A 1 195 ? -5.18 21.703 15.195 1 98.88 195 ILE A CA 1
ATOM 1486 C C . ILE A 1 195 ? -4.473 22.047 13.883 1 98.88 195 ILE A C 1
ATOM 1488 O O . ILE A 1 195 ? -5.121 22.328 12.875 1 98.88 195 ILE A O 1
ATOM 1492 N N . VAL A 1 196 ? -3.152 22.047 13.898 1 98.94 196 VAL A N 1
ATOM 1493 C CA . VAL A 1 196 ? -2.396 22.438 12.719 1 98.94 196 VAL A CA 1
ATOM 1494 C C . VAL A 1 196 ? -1.425 21.328 12.32 1 98.94 196 VAL A C 1
ATOM 1496 O O . VAL A 1 196 ? -0.773 20.734 13.188 1 98.94 196 VAL A O 1
ATOM 1499 N N . PHE A 1 197 ? -1.376 21.016 11.062 1 98.94 197 PHE A N 1
ATOM 1500 C CA . PHE A 1 197 ? -0.41 20.125 10.438 1 98.94 197 PHE A CA 1
ATOM 1501 C C . PHE A 1 197 ? 0.53 20.891 9.523 1 98.94 197 PHE A C 1
ATOM 1503 O O . PHE A 1 197 ? 0.084 21.531 8.57 1 98.94 197 PHE A O 1
ATOM 1510 N N . SER A 1 198 ? 1.769 20.797 9.734 1 98.88 198 SER A N 1
ATOM 1511 C CA . SER A 1 198 ? 2.725 21.672 9.062 1 98.88 198 SER A CA 1
ATOM 1512 C C . SER A 1 198 ? 2.914 21.25 7.605 1 98.88 198 SER A C 1
ATOM 1514 O O . SER A 1 198 ? 3.332 22.062 6.773 1 98.88 198 SER A O 1
ATOM 1516 N N . GLY A 1 199 ? 2.619 19.875 7.281 1 98.44 199 GLY A N 1
ATOM 1517 C CA . GLY A 1 199 ? 3.197 19.359 6.051 1 98.44 199 GLY A CA 1
ATOM 1518 C C . GLY A 1 199 ? 4.715 19.391 6.043 1 98.44 199 GLY A C 1
ATOM 1519 O O . GLY A 1 199 ? 5.348 19.406 7.102 1 98.44 199 GLY A O 1
ATOM 1520 N N . ASP A 1 200 ? 5.293 19.219 4.836 1 98.31 200 ASP A N 1
ATOM 1521 C CA . ASP A 1 200 ? 6.734 19.422 4.691 1 98.31 200 ASP A CA 1
ATOM 1522 C C . ASP A 1 200 ? 7.059 20.875 4.34 1 98.31 200 ASP A C 1
ATOM 1524 O O . ASP A 1 200 ? 6.426 21.453 3.461 1 98.31 200 ASP A O 1
ATOM 1528 N N . THR A 1 201 ? 7.973 21.453 5.051 1 97.94 201 THR A N 1
ATOM 1529 C CA . THR A 1 201 ? 8.297 22.859 4.824 1 97.94 201 THR A CA 1
ATOM 1530 C C . THR A 1 201 ? 9.688 23.188 5.352 1 97.94 201 THR A C 1
ATOM 1532 O O . THR A 1 201 ? 10.133 22.609 6.344 1 97.94 201 THR A O 1
ATOM 1535 N N . SER A 1 202 ? 10.352 24.078 4.656 1 96.12 202 SER A N 1
ATOM 1536 C CA . SER A 1 202 ? 11.531 24.703 5.238 1 96.12 202 SER A CA 1
ATOM 1537 C C . SER A 1 202 ? 11.148 25.719 6.309 1 96.12 202 SER A C 1
ATOM 1539 O O . SER A 1 202 ? 9.961 25.875 6.617 1 96.12 202 SER A O 1
ATOM 1541 N N . TRP A 1 203 ? 12.172 26.234 6.98 1 95.31 203 TRP A N 1
ATOM 1542 C CA . TRP A 1 203 ? 11.906 27.281 7.961 1 95.31 203 TRP A CA 1
ATOM 1543 C C . TRP A 1 203 ? 10.977 28.344 7.379 1 95.31 203 TRP A C 1
ATOM 1545 O O . TRP A 1 203 ? 11.305 28.969 6.371 1 95.31 203 TRP A O 1
ATOM 1555 N N . PHE A 1 204 ? 9.859 28.547 7.996 1 97.69 204 PHE A N 1
ATOM 1556 C CA . PHE A 1 204 ? 8.812 29.438 7.48 1 97.69 204 PHE A CA 1
ATOM 1557 C C . PHE A 1 204 ? 8.07 30.109 8.617 1 97.69 204 PHE A C 1
ATOM 1559 O O . PHE A 1 204 ? 7 29.656 9.031 1 97.69 204 PHE A O 1
ATOM 1566 N N . PRO A 1 205 ? 8.5 31.281 9.055 1 97.69 205 PRO A N 1
ATOM 1567 C CA . PRO A 1 205 ? 7.953 31.969 10.219 1 97.69 205 PRO A CA 1
ATOM 1568 C C . PRO A 1 205 ? 6.449 32.219 10.109 1 97.69 205 PRO A C 1
ATOM 1570 O O . PRO A 1 205 ? 5.73 32.125 11.109 1 97.69 205 PRO A O 1
ATOM 1573 N N . PRO A 1 206 ? 5.922 32.438 8.906 1 98.5 206 PRO A N 1
ATOM 1574 C CA . PRO A 1 206 ? 4.477 32.656 8.805 1 98.5 206 PRO A CA 1
ATOM 1575 C C . PRO A 1 206 ? 3.676 31.438 9.305 1 98.5 206 PRO A C 1
ATOM 1577 O O . PRO A 1 206 ? 2.488 31.578 9.609 1 98.5 206 PRO A O 1
ATOM 1580 N N . LEU A 1 207 ? 4.285 30.266 9.344 1 98.81 207 LEU A N 1
ATOM 1581 C CA . LEU A 1 207 ? 3.602 29.094 9.883 1 98.81 207 LEU A CA 1
ATOM 1582 C C . LEU A 1 207 ? 3.252 29.297 11.352 1 98.81 207 LEU A C 1
ATOM 1584 O O . LEU A 1 207 ? 2.221 28.812 11.82 1 98.81 207 LEU A O 1
ATOM 1588 N N . ALA A 1 208 ? 4.102 30 12.102 1 98.81 208 ALA A N 1
ATOM 1589 C CA . ALA A 1 208 ? 3.812 30.297 13.5 1 98.81 208 ALA A CA 1
ATOM 1590 C C . ALA A 1 208 ? 2.543 31.141 13.641 1 98.81 208 ALA A C 1
ATOM 1592 O O . ALA A 1 208 ? 1.739 30.906 14.547 1 98.81 208 ALA A O 1
ATOM 1593 N N . THR A 1 209 ? 2.391 32.094 12.742 1 98.81 209 THR A N 1
ATOM 1594 C CA . THR A 1 209 ? 1.179 32.906 12.727 1 98.81 209 THR A CA 1
ATOM 1595 C C . THR A 1 209 ? -0.04 32.062 12.391 1 98.81 209 THR A C 1
ATOM 1597 O O . THR A 1 209 ? -1.092 32.188 13.016 1 98.81 209 THR A O 1
ATOM 1600 N N . PHE A 1 210 ? 0.1 31.203 11.43 1 98.88 210 PHE A N 1
ATOM 1601 C CA . PHE A 1 210 ? -0.949 30.297 10.984 1 98.88 210 PHE A CA 1
ATOM 1602 C C . PHE A 1 210 ? -1.377 29.375 12.109 1 98.88 210 PHE A C 1
ATOM 1604 O O . PHE A 1 210 ? -2.555 29.016 12.219 1 98.88 210 PHE A O 1
ATOM 1611 N N . ALA A 1 211 ? -0.444 28.984 13.023 1 98.88 211 ALA A N 1
ATOM 1612 C CA . ALA A 1 211 ? -0.677 28.016 14.094 1 98.88 211 ALA A CA 1
ATOM 1613 C C . ALA A 1 211 ? -0.902 28.719 15.43 1 98.88 211 ALA A C 1
ATOM 1615 O O . ALA A 1 211 ? -0.844 28.094 16.484 1 98.88 211 ALA A O 1
ATOM 1616 N N . GLN A 1 212 ? -1.111 30.016 15.406 1 98.75 212 GLN A N 1
ATOM 1617 C CA . GLN A 1 212 ? -1.171 30.812 16.625 1 98.75 212 GLN A CA 1
ATOM 1618 C C . GLN A 1 212 ? -2.211 30.25 17.594 1 98.75 212 GLN A C 1
ATOM 1620 O O . GLN A 1 212 ? -3.391 30.141 17.266 1 98.75 212 GLN A O 1
ATOM 1625 N N . GLY A 1 213 ? -1.749 29.922 18.781 1 98.44 213 GLY A N 1
ATOM 1626 C CA . GLY A 1 213 ? -2.646 29.484 19.844 1 98.44 213 GLY A CA 1
ATOM 1627 C C . GLY A 1 213 ? -3.189 28.078 19.641 1 98.44 213 GLY A C 1
ATOM 1628 O O . GLY A 1 213 ? -4.148 27.688 20.312 1 98.44 213 GLY A O 1
ATOM 1629 N N . ALA A 1 214 ? -2.619 27.312 18.719 1 98.69 214 ALA A N 1
ATOM 1630 C CA . ALA A 1 214 ? -3.131 25.984 18.406 1 98.69 214 ALA A CA 1
ATOM 1631 C C . ALA A 1 214 ? -3.076 25.078 19.641 1 98.69 214 ALA A C 1
ATOM 1633 O O . ALA A 1 214 ? -2.15 25.172 20.453 1 98.69 214 ALA A O 1
ATOM 1634 N N . ASP A 1 215 ? -4.105 24.234 19.781 1 98.69 215 ASP A N 1
ATOM 1635 C CA . ASP A 1 215 ? -4.102 23.203 20.812 1 98.69 215 ASP A CA 1
ATOM 1636 C C . ASP A 1 215 ? -3.045 22.141 20.531 1 98.69 215 ASP A C 1
ATOM 1638 O O . ASP A 1 215 ? -2.396 21.641 21.453 1 98.69 215 ASP A O 1
ATOM 1642 N N . ILE A 1 216 ? -2.916 21.781 19.281 1 98.81 216 ILE A N 1
ATOM 1643 C CA . ILE A 1 216 ? -1.9 20.828 18.828 1 98.81 216 ILE A CA 1
ATOM 1644 C C . ILE A 1 216 ? -1.276 21.312 17.531 1 98.81 216 ILE A C 1
ATOM 1646 O O . ILE A 1 216 ? -1.989 21.703 16.594 1 98.81 216 ILE A O 1
ATOM 1650 N N . LEU A 1 217 ? -0.025 21.359 17.5 1 98.88 217 LEU A N 1
ATOM 1651 C CA . LEU A 1 217 ? 0.753 21.516 16.281 1 98.88 217 LEU A CA 1
ATOM 1652 C C . LEU A 1 217 ? 1.515 20.234 15.953 1 98.88 217 LEU A C 1
ATOM 1654 O O . LEU A 1 217 ? 2.404 19.828 16.703 1 98.88 217 LEU A O 1
ATOM 1658 N N . VAL A 1 218 ? 1.108 19.5 14.922 1 98.94 218 VAL A N 1
ATOM 1659 C CA . VAL A 1 218 ? 1.89 18.406 14.383 1 98.94 218 VAL A CA 1
ATOM 1660 C C . VAL A 1 218 ? 2.885 18.922 13.352 1 98.94 218 VAL A C 1
ATOM 1662 O O . VAL A 1 218 ? 2.486 19.484 12.32 1 98.94 218 VAL A O 1
ATOM 1665 N N . HIS A 1 219 ? 4.145 18.797 13.57 1 98.94 219 HIS A N 1
ATOM 1666 C CA . HIS A 1 219 ? 5.164 19.438 12.734 1 98.94 219 HIS A CA 1
ATOM 1667 C C . HIS A 1 219 ? 6.211 18.422 12.281 1 98.94 219 HIS A C 1
ATOM 1669 O O . HIS A 1 219 ? 6.613 17.547 13.055 1 98.94 219 HIS A O 1
ATOM 1675 N N . GLU A 1 220 ? 6.641 18.516 11.039 1 98.69 220 GLU A N 1
ATOM 1676 C CA . GLU A 1 220 ? 7.785 17.719 10.578 1 98.69 220 GLU A CA 1
ATOM 1677 C C . GLU A 1 220 ? 9.07 18.172 11.258 1 98.69 220 GLU A C 1
ATOM 1679 O O . GLU A 1 220 ? 9.133 19.281 11.82 1 98.69 220 GLU A O 1
ATOM 1684 N N . ALA A 1 221 ? 10.086 17.297 11.227 1 98.12 221 ALA A N 1
ATOM 1685 C CA . ALA A 1 221 ? 11.344 17.688 11.852 1 98.12 221 ALA A CA 1
ATOM 1686 C C . ALA A 1 221 ? 12.523 16.953 11.211 1 98.12 221 ALA A C 1
ATOM 1688 O O . ALA A 1 221 ? 12.422 15.758 10.914 1 98.12 221 ALA A O 1
ATOM 1689 N N . VAL A 1 222 ? 13.57 17.688 11 1 97 222 VAL A N 1
ATOM 1690 C CA . VAL A 1 222 ? 14.828 17.094 10.57 1 97 222 VAL A CA 1
ATOM 1691 C C . VAL A 1 222 ? 15.891 17.281 11.648 1 97 222 VAL A C 1
ATOM 1693 O O . VAL A 1 222 ? 15.984 18.344 12.266 1 97 222 VAL A O 1
ATOM 1696 N N . HIS A 1 223 ? 16.609 16.266 11.93 1 96.06 223 HIS A N 1
ATOM 1697 C CA . HIS A 1 223 ? 17.797 16.312 12.773 1 96.06 223 HIS A CA 1
ATOM 1698 C C . HIS A 1 223 ? 19.078 16.359 11.938 1 96.06 223 HIS A C 1
ATOM 1700 O O . HIS A 1 223 ? 19.625 15.312 11.57 1 96.06 223 HIS A O 1
ATOM 1706 N N . VAL A 1 224 ? 19.625 17.484 11.766 1 92.62 224 VAL A N 1
ATOM 1707 C CA . VAL A 1 224 ? 20.672 17.766 10.789 1 92.62 224 VAL A CA 1
ATOM 1708 C C . VAL A 1 224 ? 21.922 16.938 11.125 1 92.62 224 VAL A C 1
ATOM 1710 O O . VAL A 1 224 ? 22.484 16.266 10.25 1 92.62 224 VAL A O 1
ATOM 1713 N N . PRO A 1 225 ? 22.375 16.844 12.383 1 91 225 PRO A N 1
ATOM 1714 C CA . PRO A 1 225 ? 23.562 16.062 12.688 1 91 225 PRO A CA 1
ATOM 1715 C C . PRO A 1 225 ? 23.406 14.586 12.312 1 91 225 PRO A C 1
ATOM 1717 O O . PRO A 1 225 ? 24.359 13.977 11.805 1 91 225 PRO A O 1
ATOM 1720 N N . SER A 1 226 ? 22.281 14.07 12.516 1 92.19 226 SER A N 1
ATOM 1721 C CA . SER A 1 226 ? 22.062 12.656 12.219 1 92.19 226 SER A CA 1
ATOM 1722 C C . SER A 1 226 ? 21.984 12.414 10.719 1 92.19 226 SER A C 1
ATOM 1724 O O . SER A 1 226 ? 22.422 11.375 10.227 1 92.19 226 SER A O 1
ATOM 1726 N N . VAL A 1 227 ? 21.375 13.328 9.984 1 89.94 227 VAL A N 1
ATOM 1727 C CA . VAL A 1 227 ? 21.328 13.227 8.531 1 89.94 227 VAL A CA 1
ATOM 1728 C C . VAL A 1 227 ? 22.75 13.25 7.969 1 89.94 227 VAL A C 1
ATOM 1730 O O . VAL A 1 227 ? 23.078 12.477 7.074 1 89.94 227 VAL A O 1
ATOM 1733 N N . ALA A 1 228 ? 23.531 14.133 8.477 1 86.06 228 ALA A N 1
ATOM 1734 C CA . ALA A 1 228 ? 24.922 14.258 8.039 1 86.06 228 ALA A CA 1
ATOM 1735 C C . ALA A 1 228 ? 25.703 12.969 8.297 1 86.06 228 ALA A C 1
ATOM 1737 O O . ALA A 1 228 ? 26.484 12.523 7.449 1 86.06 228 ALA A O 1
ATOM 1738 N N . LYS A 1 229 ? 25.469 12.375 9.398 1 84.94 229 LYS A N 1
ATOM 1739 C CA . LYS A 1 229 ? 26.125 11.125 9.742 1 84.94 229 LYS A CA 1
ATOM 1740 C C . LYS A 1 229 ? 25.734 10.008 8.781 1 84.94 229 LYS A C 1
ATOM 1742 O O . LYS A 1 229 ? 26.594 9.234 8.336 1 84.94 229 LYS A O 1
ATOM 1747 N N . LEU A 1 230 ? 24.469 9.938 8.445 1 80.25 230 LEU A N 1
ATOM 1748 C CA . LEU A 1 230 ? 23.969 8.922 7.527 1 80.25 230 LEU A CA 1
ATOM 1749 C C . LEU A 1 230 ? 24.516 9.148 6.121 1 80.25 230 LEU A C 1
ATOM 1751 O O . LEU A 1 230 ? 24.891 8.195 5.441 1 80.25 230 LEU A O 1
ATOM 1755 N N . ALA A 1 231 ? 24.5 10.391 5.68 1 76.62 231 ALA A N 1
ATOM 1756 C CA . ALA A 1 231 ? 25 10.75 4.355 1 76.62 231 ALA A CA 1
ATOM 1757 C C . ALA A 1 231 ? 26.469 10.359 4.199 1 76.62 231 ALA A C 1
ATOM 1759 O O . ALA A 1 231 ? 26.891 9.898 3.135 1 76.62 231 ALA A O 1
ATOM 1760 N N . ASN A 1 232 ? 27.219 10.547 5.152 1 74.81 232 ASN A N 1
ATOM 1761 C CA . ASN A 1 232 ? 28.641 10.211 5.152 1 74.81 232 ASN A CA 1
ATOM 1762 C C . ASN A 1 232 ? 28.859 8.703 5.035 1 74.81 232 ASN A C 1
ATOM 1764 O O . ASN A 1 232 ? 29.812 8.25 4.395 1 74.81 232 ASN A O 1
ATOM 1768 N N . SER A 1 233 ? 27.969 8.062 5.543 1 67.81 233 SER A N 1
ATOM 1769 C CA . SER A 1 233 ? 28.094 6.609 5.516 1 67.81 233 SER A CA 1
ATOM 1770 C C . SER A 1 233 ? 27.781 6.051 4.133 1 67.81 233 SER A C 1
ATOM 1772 O O . SER A 1 233 ? 28.266 4.977 3.768 1 67.81 233 SER A O 1
ATOM 1774 N N . ILE A 1 234 ? 27.031 6.773 3.258 1 63.53 234 ILE A N 1
ATOM 1775 C CA . ILE A 1 234 ? 26.625 6.23 1.97 1 63.53 234 ILE A CA 1
ATOM 1776 C C . ILE A 1 234 ? 27.422 6.891 0.847 1 63.53 234 ILE A C 1
ATOM 1778 O O . ILE A 1 234 ? 27.297 6.504 -0.318 1 63.53 234 ILE A O 1
ATOM 1782 N N . GLY A 1 235 ? 28.422 7.75 1.07 1 54.34 235 GLY A N 1
ATOM 1783 C CA . GLY A 1 235 ? 29.375 8.336 0.134 1 54.34 235 GLY A CA 1
ATOM 1784 C C . GLY A 1 235 ? 28.844 9.57 -0.564 1 54.34 235 GLY A C 1
ATOM 1785 O O . GLY A 1 235 ? 29.609 10.367 -1.101 1 54.34 235 GLY A O 1
ATOM 1786 N N . ASN A 1 236 ? 27.703 9.594 -1.164 1 53.22 236 ASN A N 1
ATOM 1787 C CA . ASN A 1 236 ? 27.188 10.773 -1.836 1 53.22 236 ASN A CA 1
ATOM 1788 C C . ASN A 1 236 ? 26.359 11.641 -0.886 1 53.22 236 ASN A C 1
ATOM 1790 O O . ASN A 1 236 ? 25.438 12.336 -1.313 1 53.22 236 ASN A O 1
ATOM 1794 N N . GLY A 1 237 ? 26.688 11.586 0.364 1 55.69 237 GLY A N 1
ATOM 1795 C CA . GLY A 1 237 ? 25.891 11.945 1.526 1 55.69 237 GLY A CA 1
ATOM 1796 C C . GLY A 1 237 ? 25.797 13.445 1.742 1 55.69 237 GLY A C 1
ATOM 1797 O O . GLY A 1 237 ? 24.734 13.961 2.088 1 55.69 237 GLY A O 1
ATOM 1798 N N . LYS A 1 238 ? 26.844 14.133 1.412 1 55.78 238 LYS A N 1
ATOM 1799 C CA . LYS A 1 238 ? 26.906 15.523 1.843 1 55.78 238 LYS A CA 1
ATOM 1800 C C . LYS A 1 238 ? 25.844 16.359 1.133 1 55.78 238 LYS A C 1
ATOM 1802 O O . LYS A 1 238 ? 25.141 17.141 1.771 1 55.78 238 LYS A O 1
ATOM 1807 N N . THR A 1 239 ? 25.75 16.234 -0.217 1 62.16 239 THR A N 1
ATOM 1808 C CA . THR A 1 239 ? 24.781 17 -0.987 1 62.16 239 THR A CA 1
ATOM 1809 C C . THR A 1 239 ? 23.359 16.641 -0.59 1 62.16 239 THR A C 1
ATOM 1811 O O . THR A 1 239 ? 22.484 17.516 -0.479 1 62.16 239 THR A O 1
ATOM 1814 N N . LEU A 1 240 ? 23.141 15.438 -0.198 1 65.81 240 LEU A N 1
ATOM 1815 C CA . LEU A 1 240 ? 21.812 14.992 0.205 1 65.81 240 LEU A CA 1
ATOM 1816 C C . LEU A 1 240 ? 21.438 15.562 1.569 1 65.81 240 LEU A C 1
ATOM 1818 O O . LEU A 1 240 ? 20.312 16.031 1.762 1 65.81 240 LEU A O 1
ATOM 1822 N N . ALA A 1 241 ? 22.422 15.602 2.41 1 68.62 241 ALA A N 1
ATOM 1823 C CA . ALA A 1 241 ? 22.188 16.125 3.754 1 68.62 241 ALA A CA 1
ATOM 1824 C C . ALA A 1 241 ? 21.859 17.609 3.717 1 68.62 241 ALA A C 1
ATOM 1826 O O . ALA A 1 241 ? 20.953 18.062 4.414 1 68.62 241 ALA A O 1
ATOM 1827 N N . GLU A 1 242 ? 22.625 18.297 2.861 1 72.31 242 GLU A N 1
ATOM 1828 C CA . GLU A 1 242 ? 22.375 19.734 2.738 1 72.31 242 GLU A CA 1
ATOM 1829 C C . GLU A 1 242 ? 21 20 2.117 1 72.31 242 GLU A C 1
ATOM 1831 O O . GLU A 1 242 ? 20.281 20.906 2.559 1 72.31 242 GLU A O 1
ATOM 1836 N N . ALA A 1 243 ? 20.703 19.219 1.206 1 73 243 ALA A N 1
ATOM 1837 C CA . ALA A 1 243 ? 19.406 19.375 0.545 1 73 243 ALA A CA 1
ATOM 1838 C C . ALA A 1 243 ? 18.266 19.094 1.511 1 73 243 ALA A C 1
ATOM 1840 O O . ALA A 1 243 ? 17.297 19.875 1.595 1 73 243 ALA A O 1
ATOM 1841 N N . ILE A 1 244 ? 18.453 18.094 2.279 1 75.88 244 ILE A N 1
ATOM 1842 C CA . ILE A 1 244 ? 17.406 17.719 3.223 1 75.88 244 ILE A CA 1
ATOM 1843 C C . ILE A 1 244 ? 17.25 18.812 4.277 1 75.88 244 ILE A C 1
ATOM 1845 O O . ILE A 1 244 ? 16.125 19.234 4.59 1 75.88 244 ILE A O 1
ATOM 1849 N N . ALA A 1 245 ? 18.359 19.344 4.676 1 75.06 245 ALA A N 1
ATOM 1850 C CA . ALA A 1 245 ? 18.344 20.359 5.715 1 75.06 245 ALA A CA 1
ATOM 1851 C C . ALA A 1 245 ? 17.75 21.672 5.184 1 75.06 245 ALA A C 1
ATOM 1853 O O . ALA A 1 245 ? 17.172 22.453 5.941 1 75.06 245 ALA A O 1
ATOM 1854 N N . SER A 1 246 ? 17.859 21.766 3.887 1 81.44 246 SER A N 1
ATOM 1855 C CA . SER A 1 246 ? 17.391 23.031 3.316 1 81.44 246 SER A CA 1
ATOM 1856 C C . SER A 1 246 ? 15.914 22.953 2.949 1 81.44 246 SER A C 1
ATOM 1858 O O . SER A 1 246 ? 15.234 23.969 2.857 1 81.44 246 SER A O 1
ATOM 1860 N N . HIS A 1 247 ? 15.391 21.797 2.85 1 91.12 247 HIS A N 1
ATOM 1861 C CA . HIS A 1 247 ? 14.023 21.641 2.35 1 91.12 247 HIS A CA 1
ATOM 1862 C C . HIS A 1 247 ? 13.07 21.266 3.475 1 91.12 247 HIS A C 1
ATOM 1864 O O . HIS A 1 247 ? 11.859 21.125 3.248 1 91.12 247 HIS A O 1
ATOM 1870 N N . HIS A 1 248 ? 13.609 21.156 4.656 1 96.5 248 HIS A N 1
ATOM 1871 C CA . HIS A 1 248 ? 12.82 20.734 5.809 1 96.5 248 HIS A CA 1
ATOM 1872 C C . HIS A 1 248 ? 13.117 21.594 7.027 1 96.5 248 HIS A C 1
ATOM 1874 O O . HIS A 1 248 ? 14.086 22.359 7.027 1 96.5 248 HIS A O 1
ATOM 1880 N N . THR A 1 249 ? 12.305 21.594 8.016 1 97.69 249 THR A N 1
ATOM 1881 C CA . THR A 1 249 ? 12.492 22.391 9.227 1 97.69 249 THR A CA 1
ATOM 1882 C C . THR A 1 249 ? 13.367 21.641 10.234 1 97.69 249 THR A C 1
ATOM 1884 O O . THR A 1 249 ? 13.094 20.484 10.562 1 97.69 249 THR A O 1
ATOM 1887 N N . THR A 1 250 ? 14.406 22.281 10.672 1 96.5 250 THR A N 1
ATOM 1888 C CA . THR A 1 250 ? 15.266 21.656 11.68 1 96.5 250 THR A CA 1
ATOM 1889 C C . THR A 1 250 ? 14.539 21.547 13.016 1 96.5 250 THR A C 1
ATOM 1891 O O . THR A 1 250 ? 13.688 22.391 13.336 1 96.5 250 THR A O 1
ATOM 1894 N N . ILE A 1 251 ? 14.922 20.578 13.805 1 97.62 251 ILE A N 1
ATOM 1895 C CA . ILE A 1 251 ? 14.273 20.359 15.094 1 97.62 251 ILE A CA 1
ATOM 1896 C C . ILE A 1 251 ? 14.414 21.609 15.961 1 97.62 251 ILE A C 1
ATOM 1898 O O . ILE A 1 251 ? 13.508 21.953 16.719 1 97.62 251 ILE A O 1
ATOM 1902 N N . GLU A 1 252 ? 15.477 22.375 15.859 1 96.31 252 GLU A N 1
ATOM 1903 C CA . GLU A 1 252 ? 15.664 23.641 16.562 1 96.31 252 GLU A CA 1
ATOM 1904 C C . GLU A 1 252 ? 14.656 24.688 16.094 1 96.31 252 GLU A C 1
ATOM 1906 O O . GLU A 1 252 ? 14.047 25.375 16.922 1 96.31 252 GLU A O 1
ATOM 1911 N N . ASP A 1 253 ? 14.539 24.719 14.812 1 97.5 253 ASP A N 1
ATOM 1912 C CA . ASP A 1 253 ? 13.617 25.688 14.227 1 97.5 253 ASP A CA 1
ATOM 1913 C C . ASP A 1 253 ? 12.172 25.312 14.516 1 97.5 253 ASP A C 1
ATOM 1915 O O . ASP A 1 253 ? 11.312 26.188 14.664 1 97.5 253 ASP A O 1
ATOM 1919 N N . VAL A 1 254 ? 11.844 24.016 14.594 1 98.62 254 VAL A N 1
ATOM 1920 C CA . VAL A 1 254 ? 10.508 23.578 14.977 1 98.62 254 VAL A CA 1
ATOM 1921 C C . VAL A 1 254 ? 10.156 24.109 16.375 1 98.62 254 VAL A C 1
ATOM 1923 O O . VAL A 1 254 ? 9.039 24.562 16.594 1 98.62 254 VAL A O 1
ATOM 1926 N N . GLY A 1 255 ? 11.117 24.016 17.281 1 98.69 255 GLY A N 1
ATOM 1927 C CA . GLY A 1 255 ? 10.914 24.578 18.609 1 98.69 255 GLY A CA 1
ATOM 1928 C C . GLY A 1 255 ? 10.586 26.062 18.578 1 98.69 255 GLY A C 1
ATOM 1929 O O . GLY A 1 255 ? 9.695 26.531 19.297 1 98.69 255 GLY A O 1
ATOM 1930 N N . LYS A 1 256 ? 11.305 26.828 17.703 1 98.69 256 LYS A N 1
ATOM 1931 C CA . LYS A 1 256 ? 11.055 28.25 17.578 1 98.69 256 LYS A CA 1
ATOM 1932 C C . LYS A 1 256 ? 9.641 28.516 17.062 1 98.69 256 LYS A C 1
ATOM 1934 O O . LYS A 1 256 ? 8.945 29.406 17.562 1 98.69 256 LYS A O 1
ATOM 1939 N N . ILE A 1 257 ? 9.227 27.734 16.062 1 98.81 257 ILE A N 1
ATOM 1940 C CA . ILE A 1 257 ? 7.879 27.875 15.523 1 98.81 257 ILE A CA 1
ATOM 1941 C C . ILE A 1 257 ? 6.848 27.609 16.609 1 98.81 257 ILE A C 1
ATOM 1943 O O . ILE A 1 257 ? 5.883 28.359 16.766 1 98.81 257 ILE A O 1
ATOM 1947 N N . ALA A 1 258 ? 7.043 26.531 17.359 1 98.81 258 ALA A N 1
ATOM 1948 C CA . ALA A 1 258 ? 6.121 26.156 18.422 1 98.81 258 ALA A CA 1
ATOM 1949 C C . ALA A 1 258 ? 6.027 27.266 19.484 1 98.81 258 ALA A C 1
ATOM 1951 O O . ALA A 1 258 ? 4.93 27.625 19.906 1 98.81 258 ALA A O 1
ATOM 1952 N N . ARG A 1 259 ? 7.176 27.797 19.875 1 98.5 259 ARG A N 1
ATOM 1953 C CA . ARG A 1 259 ? 7.215 28.859 20.859 1 98.5 259 ARG A CA 1
ATOM 1954 C C . ARG A 1 259 ? 6.484 30.109 20.359 1 98.5 259 ARG A C 1
ATOM 1956 O O . ARG A 1 259 ? 5.633 30.656 21.047 1 98.5 259 ARG A O 1
ATOM 1963 N N . GLU A 1 260 ? 6.836 30.484 19.141 1 98.38 260 GLU A N 1
ATOM 1964 C CA . GLU A 1 260 ? 6.293 31.719 18.562 1 98.38 260 GLU A CA 1
ATOM 1965 C C . GLU A 1 260 ? 4.793 31.594 18.297 1 98.38 260 GLU A C 1
ATOM 1967 O O . GLU A 1 260 ? 4.07 32.594 18.297 1 98.38 260 GLU A O 1
ATOM 1972 N N . SER A 1 261 ? 4.32 30.344 18.062 1 98.38 261 SER A N 1
ATOM 1973 C CA . SER A 1 261 ? 2.906 30.094 17.812 1 98.38 261 SER A CA 1
ATOM 1974 C C . SER A 1 261 ? 2.123 29.984 19.125 1 98.38 261 SER A C 1
ATOM 1976 O O . SER A 1 261 ? 0.89 30 19.109 1 98.38 261 SER A O 1
ATOM 1978 N N . HIS A 1 262 ? 2.812 29.953 20.25 1 98.25 262 HIS A N 1
ATOM 1979 C CA . HIS A 1 262 ? 2.18 29.75 21.547 1 98.25 262 HIS A CA 1
ATOM 1980 C C . HIS A 1 262 ? 1.273 28.516 21.531 1 98.25 262 HIS A C 1
ATOM 1982 O O . HIS A 1 262 ? 0.129 28.578 22 1 98.25 262 HIS A O 1
ATOM 1988 N N . VAL A 1 263 ? 1.714 27.469 20.859 1 98.31 263 VAL A N 1
ATOM 1989 C CA . VAL A 1 263 ? 0.906 26.25 20.828 1 98.31 263 VAL A CA 1
ATOM 1990 C C . VAL A 1 263 ? 0.867 25.609 22.203 1 98.31 263 VAL A C 1
ATOM 1992 O O . VAL A 1 263 ? 1.781 25.797 23.016 1 98.31 263 VAL A O 1
ATOM 1995 N N . LYS A 1 264 ? -0.171 24.859 22.516 1 98.44 264 LYS A N 1
ATOM 1996 C CA . LYS A 1 264 ? -0.292 24.203 23.812 1 98.44 264 LYS A CA 1
ATOM 1997 C C . LYS A 1 264 ? 0.499 22.891 23.844 1 98.44 264 LYS A C 1
ATOM 1999 O O . LYS A 1 264 ? 1.001 22.5 24.891 1 98.44 264 LYS A O 1
ATOM 2004 N N . LYS A 1 265 ? 0.606 22.188 22.703 1 98.56 265 LYS A N 1
ATOM 2005 C CA . LYS A 1 265 ? 1.325 20.922 22.578 1 98.56 265 LYS A CA 1
ATOM 2006 C C . LYS A 1 265 ? 1.943 20.766 21.188 1 98.56 265 LYS A C 1
ATOM 2008 O O . LYS A 1 265 ? 1.293 21.047 20.188 1 98.56 265 LYS A O 1
ATOM 2013 N N . LEU A 1 266 ? 3.213 20.375 21.172 1 98.81 266 LEU A N 1
ATOM 2014 C CA . LEU A 1 266 ? 3.939 20.094 19.938 1 98.81 266 LEU A CA 1
ATOM 2015 C C . LEU A 1 266 ? 4.07 18.594 19.719 1 98.81 266 LEU A C 1
ATOM 2017 O O . LEU A 1 266 ? 4.52 17.875 20.609 1 98.81 266 LEU A O 1
ATOM 2021 N N . VAL A 1 267 ? 3.613 18.094 18.594 1 98.94 267 VAL A N 1
ATOM 2022 C CA . VAL A 1 267 ? 3.771 16.703 18.188 1 98.94 267 VAL A CA 1
ATOM 2023 C C . VAL A 1 267 ? 4.703 16.609 16.984 1 98.94 267 VAL A C 1
ATOM 2025 O O . VAL A 1 267 ? 4.465 17.25 15.961 1 98.94 267 VAL A O 1
ATOM 2028 N N . LEU A 1 268 ? 5.754 15.82 17.141 1 98.88 268 LEU A N 1
ATOM 2029 C CA . LEU A 1 268 ? 6.707 15.648 16.047 1 98.88 268 LEU A CA 1
ATOM 2030 C C . LEU A 1 268 ? 6.336 14.438 15.188 1 98.88 268 LEU A C 1
ATOM 2032 O O . LEU A 1 268 ? 6.086 13.352 15.719 1 98.88 268 LEU A O 1
ATOM 2036 N N . SER A 1 269 ? 6.27 14.609 13.891 1 98.75 269 SER A N 1
ATOM 2037 C CA . SER A 1 269 ? 6.031 13.57 12.898 1 98.75 269 SER A CA 1
ATOM 2038 C C . SER A 1 269 ? 6.859 13.805 11.641 1 98.75 269 SER A C 1
ATOM 2040 O O . SER A 1 269 ? 7.625 14.766 11.562 1 98.75 269 SER A O 1
ATOM 2042 N N . HIS A 1 270 ? 6.789 12.883 10.68 1 98.69 270 HIS A N 1
ATOM 2043 C CA . HIS A 1 270 ? 7.629 12.977 9.492 1 98.69 270 HIS A CA 1
ATOM 2044 C C . HIS A 1 270 ? 9.086 13.219 9.867 1 98.69 270 HIS A C 1
ATOM 2046 O O . HIS A 1 270 ? 9.695 14.195 9.422 1 98.69 270 HIS A O 1
ATOM 2052 N N . LEU A 1 271 ? 9.672 12.352 10.625 1 98.06 271 LEU A N 1
ATOM 2053 C CA . LEU A 1 271 ? 10.977 12.523 11.242 1 98.06 271 LEU A CA 1
ATOM 2054 C C . LEU A 1 271 ? 12.086 12.086 10.289 1 98.06 271 LEU A C 1
ATOM 2056 O O . LEU A 1 271 ? 12.047 10.984 9.742 1 98.06 271 LEU A O 1
ATOM 2060 N N . VAL A 1 272 ? 13.062 12.977 10.141 1 95.75 272 VAL A N 1
ATOM 2061 C CA . VAL A 1 272 ? 14.18 12.664 9.258 1 95.75 272 VAL A CA 1
ATOM 2062 C C . VAL A 1 272 ? 15.492 12.844 10.008 1 95.75 272 VAL A C 1
ATOM 2064 O O . VAL A 1 272 ? 15.859 13.969 10.383 1 95.75 272 VAL A O 1
ATOM 2067 N N . PRO A 1 273 ? 16.312 11.836 10.258 1 94 273 PRO A N 1
ATOM 2068 C CA . PRO A 1 273 ? 15.898 10.453 10.039 1 94 273 PRO A CA 1
ATOM 2069 C C . PRO A 1 273 ? 15.016 9.914 11.164 1 94 273 PRO A C 1
ATOM 2071 O O . PRO A 1 273 ? 15.008 10.461 12.266 1 94 273 PRO A O 1
ATOM 2074 N N . ALA A 1 274 ? 14.32 8.867 10.828 1 94.19 274 ALA A N 1
ATOM 2075 C CA . ALA A 1 274 ? 13.367 8.305 11.773 1 94.19 274 ALA A CA 1
ATOM 2076 C C . ALA A 1 274 ? 14.078 7.508 12.867 1 94.19 274 ALA A C 1
ATOM 2078 O O . ALA A 1 274 ? 13.461 7.105 13.859 1 94.19 274 ALA A O 1
ATOM 2079 N N . THR A 1 275 ? 15.375 7.363 12.789 1 93.38 275 THR A N 1
ATOM 2080 C CA . THR A 1 275 ? 16.125 6.48 13.68 1 93.38 275 THR A CA 1
ATOM 2081 C C . THR A 1 275 ? 16.609 7.242 14.906 1 93.38 275 THR A C 1
ATOM 2083 O O . THR A 1 275 ? 17.141 6.641 15.852 1 93.38 275 THR A O 1
ATOM 2086 N N . VAL A 1 276 ? 16.531 8.562 14.883 1 96.88 276 VAL A N 1
ATOM 2087 C CA . VAL A 1 276 ? 16.969 9.367 16.016 1 96.88 276 VAL A CA 1
ATOM 2088 C C . VAL A 1 276 ? 16.141 9.016 17.25 1 96.88 276 VAL A C 1
ATOM 2090 O O . VAL A 1 276 ? 14.914 8.859 17.156 1 96.88 276 VAL A O 1
ATOM 2093 N N . ALA A 1 277 ? 16.812 8.93 18.391 1 97.69 277 ALA A N 1
ATOM 2094 C CA . ALA A 1 277 ? 16.141 8.562 19.641 1 97.69 277 ALA A CA 1
ATOM 2095 C C . ALA A 1 277 ? 15.172 9.656 20.078 1 97.69 277 ALA A C 1
ATOM 2097 O O . ALA A 1 277 ? 15.438 10.844 19.906 1 97.69 277 ALA A O 1
ATOM 2098 N N . ASP A 1 278 ? 14.109 9.219 20.734 1 98.31 278 ASP A N 1
ATOM 2099 C CA . ASP A 1 278 ? 13.047 10.125 21.156 1 98.31 278 ASP A CA 1
ATOM 2100 C C . ASP A 1 278 ? 13.578 11.234 22.047 1 98.31 278 ASP A C 1
ATOM 2102 O O . ASP A 1 278 ? 13.188 12.398 21.922 1 98.31 278 ASP A O 1
ATOM 2106 N N . ASP A 1 279 ? 14.422 10.859 22.953 1 98.12 279 ASP A N 1
ATOM 2107 C CA . ASP A 1 279 ? 14.93 11.836 23.906 1 98.12 279 ASP A CA 1
ATOM 2108 C C . ASP A 1 279 ? 15.727 12.938 23.203 1 98.12 279 ASP A C 1
ATOM 2110 O O . ASP A 1 279 ? 15.695 14.094 23.625 1 98.12 279 ASP A O 1
ATOM 2114 N N . VAL A 1 280 ? 16.406 12.531 22.125 1 98.19 280 VAL A N 1
ATOM 2115 C CA . VAL A 1 280 ? 17.172 13.516 21.375 1 98.19 280 VAL A CA 1
ATOM 2116 C C . VAL A 1 280 ? 16.219 14.5 20.688 1 98.19 280 VAL A C 1
ATOM 2118 O O . VAL A 1 280 ? 16.406 15.711 20.766 1 98.19 280 VAL A O 1
ATOM 2121 N N . TRP A 1 281 ? 15.148 14.016 20.062 1 98.44 281 TRP A N 1
ATOM 2122 C CA . TRP A 1 281 ? 14.141 14.875 19.453 1 98.44 281 TRP A CA 1
ATOM 2123 C C . TRP A 1 281 ? 13.547 15.844 20.469 1 98.44 281 TRP A C 1
ATOM 2125 O O . TRP A 1 281 ? 13.484 17.047 20.219 1 98.44 281 TRP A O 1
ATOM 2135 N N . GLN A 1 282 ? 13.133 15.305 21.547 1 97.88 282 GLN A N 1
ATOM 2136 C CA . GLN A 1 282 ? 12.453 16.078 22.578 1 97.88 282 GLN A CA 1
ATOM 2137 C C . GLN A 1 282 ? 13.367 17.156 23.156 1 97.88 282 GLN A C 1
ATOM 2139 O O . GLN A 1 282 ? 12.969 18.312 23.266 1 97.88 282 GLN A O 1
ATOM 2144 N N . GLN A 1 283 ? 14.586 16.766 23.516 1 97.38 283 GLN A N 1
ATOM 2145 C CA . GLN A 1 283 ? 15.523 17.703 24.125 1 97.38 283 GLN A CA 1
ATOM 2146 C C . GLN A 1 283 ? 15.867 18.844 23.172 1 97.38 283 GLN A C 1
ATOM 2148 O O . GLN A 1 283 ? 15.922 20 23.594 1 97.38 283 GLN A O 1
ATOM 2153 N N . GLU A 1 284 ? 16.078 18.5 21.953 1 97.81 284 GLU A N 1
ATOM 2154 C CA . GLU A 1 284 ? 16.453 19.531 20.984 1 97.81 284 GLU A CA 1
ATOM 2155 C C . GLU A 1 284 ? 15.305 20.5 20.734 1 97.81 284 GLU A C 1
ATOM 2157 O O . GLU A 1 284 ? 15.523 21.703 20.594 1 97.81 284 GLU A O 1
ATOM 2162 N N . ALA A 1 285 ? 14.07 20.031 20.594 1 98 285 ALA A N 1
ATOM 2163 C CA . ALA A 1 285 ? 12.914 20.891 20.422 1 98 285 ALA A CA 1
ATOM 2164 C C . ALA A 1 285 ? 12.734 21.828 21.625 1 98 285 ALA A C 1
ATOM 2166 O O . ALA A 1 285 ? 12.43 23 21.469 1 98 285 ALA A O 1
ATOM 2167 N N . MET A 1 286 ? 12.969 21.281 22.812 1 97.25 286 MET A N 1
ATOM 2168 C CA . MET A 1 286 ? 12.695 21.984 24.062 1 97.25 286 MET A CA 1
ATOM 2169 C C . MET A 1 286 ? 13.688 23.109 24.281 1 97.25 286 MET A C 1
ATOM 2171 O O . MET A 1 286 ? 13.445 24 25.094 1 97.25 286 MET A O 1
ATOM 2175 N N . LYS A 1 287 ? 14.773 23.078 23.625 1 97.62 287 LYS A N 1
ATOM 2176 C CA . LYS A 1 287 ? 15.727 24.172 23.734 1 97.62 287 LYS A CA 1
ATOM 2177 C C . LYS A 1 287 ? 15.07 25.5 23.359 1 97.62 287 LYS A C 1
ATOM 2179 O O . LYS A 1 287 ? 15.438 26.547 23.891 1 97.62 287 LYS A O 1
ATOM 2184 N N . ASN A 1 288 ? 14.133 25.422 22.438 1 97.88 288 ASN A N 1
ATOM 2185 C CA . ASN A 1 288 ? 13.5 26.641 21.969 1 97.88 288 ASN A CA 1
ATOM 2186 C C . ASN A 1 288 ? 12 26.656 22.25 1 97.88 288 ASN A C 1
ATOM 2188 O O . ASN A 1 288 ? 11.305 27.609 21.906 1 97.88 288 ASN A O 1
ATOM 2192 N N . TYR A 1 289 ? 11.516 25.641 22.812 1 97.81 289 TYR A N 1
ATOM 2193 C CA . TYR A 1 289 ? 10.094 25.531 23.125 1 97.81 289 TYR A CA 1
ATOM 2194 C C . TYR A 1 289 ? 9.898 24.953 24.516 1 97.81 289 TYR A C 1
ATOM 2196 O O . TYR A 1 289 ? 10.211 23.781 24.766 1 97.81 289 TYR A O 1
ATOM 2204 N N . PRO A 1 290 ? 9.383 25.703 25.516 1 92.94 290 PRO A N 1
ATOM 2205 C CA . PRO A 1 290 ? 9.273 25.234 26.906 1 92.94 290 PRO A CA 1
ATOM 2206 C C . PRO A 1 290 ? 8.008 24.422 27.156 1 92.94 290 PRO A C 1
ATOM 2208 O O . PRO A 1 290 ? 7.746 24.031 28.297 1 92.94 290 PRO A O 1
ATOM 2211 N N . GLY A 1 291 ? 7.125 24.141 26.188 1 95.81 291 GLY A N 1
ATOM 2212 C CA . GLY A 1 291 ? 5.879 23.406 26.375 1 95.81 291 GLY A CA 1
ATOM 2213 C C . GLY A 1 291 ? 6.02 21.922 26.125 1 95.81 291 GLY A C 1
ATOM 2214 O O . GLY A 1 291 ? 7.129 21.422 25.953 1 95.81 291 GLY A O 1
ATOM 2215 N N . PRO A 1 292 ? 4.949 21.188 26.234 1 97.69 292 PRO A N 1
ATOM 2216 C CA . PRO A 1 292 ? 4.977 19.734 26.047 1 97.69 292 PRO A CA 1
ATOM 2217 C C . PRO A 1 292 ? 5.312 19.344 24.609 1 97.69 292 PRO A C 1
ATOM 2219 O O . PRO A 1 292 ? 4.742 19.891 23.656 1 97.69 292 PRO A O 1
ATOM 2222 N N . VAL A 1 293 ? 6.258 18.359 24.484 1 98.56 293 VAL A N 1
ATOM 2223 C CA . VAL A 1 293 ? 6.664 17.797 23.188 1 98.56 293 VAL A CA 1
ATOM 2224 C C . VAL A 1 293 ? 6.387 16.297 23.172 1 98.56 293 VAL A C 1
ATOM 2226 O O . VAL A 1 293 ? 6.789 15.57 24.078 1 98.56 293 VAL A O 1
ATOM 2229 N N . ILE A 1 294 ? 5.684 15.844 22.188 1 98.5 294 ILE A N 1
ATOM 2230 C CA . ILE A 1 294 ? 5.473 14.422 21.938 1 98.5 294 ILE A CA 1
ATOM 2231 C C . ILE A 1 294 ? 6.223 14 20.672 1 98.5 294 ILE A C 1
ATOM 2233 O O . ILE A 1 294 ? 6.098 14.641 19.625 1 98.5 294 ILE A O 1
ATOM 2237 N N . VAL A 1 295 ? 7.023 13.016 20.781 1 98.81 295 VAL A N 1
ATOM 2238 C CA . VAL A 1 295 ? 7.633 12.414 19.594 1 98.81 295 VAL A CA 1
ATOM 2239 C C . VAL A 1 295 ? 6.707 11.336 19.031 1 98.81 295 VAL A C 1
ATOM 2241 O O . VAL A 1 295 ? 6.43 10.336 19.703 1 98.81 295 VAL A O 1
ATOM 2244 N N . GLY A 1 296 ? 6.273 11.555 17.812 1 98.69 296 GLY A N 1
ATOM 2245 C CA . GLY A 1 296 ? 5.285 10.672 17.203 1 98.69 296 GLY A CA 1
ATOM 2246 C C . GLY A 1 296 ? 5.84 9.305 16.844 1 98.69 296 GLY A C 1
ATOM 2247 O O . GLY A 1 296 ? 6.992 9.188 16.438 1 98.69 296 GLY A O 1
ATOM 2248 N N . HIS A 1 297 ? 5.027 8.312 17 1 98.69 297 HIS A N 1
ATOM 2249 C CA . HIS A 1 297 ? 5.262 6.953 16.531 1 98.69 297 HIS A CA 1
ATOM 2250 C C . HIS A 1 297 ? 4.062 6.434 15.742 1 98.69 297 HIS A C 1
ATOM 2252 O O . HIS A 1 297 ? 2.938 6.895 15.938 1 98.69 297 HIS A O 1
ATOM 2258 N N . ASP A 1 298 ? 4.379 5.508 14.898 1 98.75 298 ASP A N 1
ATOM 2259 C CA . ASP A 1 298 ? 3.279 4.902 14.148 1 98.75 298 ASP A CA 1
ATOM 2260 C C . ASP A 1 298 ? 2.221 4.34 15.102 1 98.75 298 ASP A C 1
ATOM 2262 O O . ASP A 1 298 ? 2.553 3.701 16.094 1 98.75 298 ASP A O 1
ATOM 2266 N N . ASN A 1 299 ? 0.949 4.699 14.797 1 98.62 299 ASN A N 1
ATOM 2267 C CA . ASN A 1 299 ? -0.24 4.188 15.469 1 98.62 299 ASN A CA 1
ATOM 2268 C C . ASN A 1 299 ? -0.443 4.852 16.828 1 98.62 299 ASN A C 1
ATOM 2270 O O . ASN A 1 299 ? -1.236 4.375 17.641 1 98.62 299 ASN A O 1
ATOM 2274 N N . MET A 1 300 ? 0.315 5.855 17.125 1 98.75 300 MET A N 1
ATOM 2275 C CA . MET A 1 300 ? 0.091 6.66 18.312 1 98.75 300 MET A CA 1
ATOM 2276 C C . MET A 1 300 ? -1.196 7.469 18.203 1 98.75 300 MET A C 1
ATOM 2278 O O . MET A 1 300 ? -1.46 8.07 17.156 1 98.75 300 MET A O 1
ATOM 2282 N N . THR A 1 301 ? -2.006 7.422 19.219 1 98.69 301 THR A N 1
ATOM 2283 C CA . THR A 1 301 ? -3.223 8.227 19.281 1 98.69 301 THR A CA 1
ATOM 2284 C C . THR A 1 301 ? -3.062 9.375 20.266 1 98.69 301 THR A C 1
ATOM 2286 O O . THR A 1 301 ? -2.613 9.172 21.406 1 98.69 301 THR A O 1
ATOM 2289 N N . ILE A 1 302 ? -3.402 10.57 19.844 1 98.44 302 ILE A N 1
ATOM 2290 C CA . ILE A 1 302 ? -3.379 11.773 20.672 1 98.44 302 ILE A CA 1
ATOM 2291 C C . ILE A 1 302 ? -4.789 12.352 20.781 1 98.44 302 ILE A C 1
ATOM 2293 O O . ILE A 1 302 ? -5.391 12.734 19.766 1 98.44 302 ILE A O 1
ATOM 2297 N N . SER A 1 303 ? -5.285 12.5 21.984 1 97.31 303 SER A N 1
ATOM 2298 C CA . SER A 1 303 ? -6.582 13.125 22.219 1 97.31 303 SER A CA 1
ATOM 2299 C C . SER A 1 303 ? -6.449 14.633 22.375 1 97.31 303 SER A C 1
ATOM 2301 O O . SER A 1 303 ? -5.527 15.117 23.047 1 97.31 303 SER A O 1
ATOM 2303 N N . VAL A 1 304 ? -7.289 15.328 21.734 1 96.38 304 VAL A N 1
ATOM 2304 C CA . VAL A 1 304 ? -7.352 16.781 21.906 1 96.38 304 VAL A CA 1
ATOM 2305 C C . VAL A 1 304 ? -8.328 17.125 23.031 1 96.38 304 VAL A C 1
ATOM 2307 O O . VAL A 1 304 ? -9.508 16.766 22.969 1 96.38 304 VAL A O 1
ATOM 2310 N N . PRO A 1 305 ? -7.902 17.734 24.078 1 86.5 305 PRO A N 1
ATOM 2311 C CA . PRO A 1 305 ? -8.727 17.969 25.266 1 86.5 305 PRO A CA 1
ATOM 2312 C C . PRO A 1 305 ? -9.883 18.938 24.984 1 86.5 305 PRO A C 1
ATOM 2314 O O . PRO A 1 305 ? -9.781 19.797 24.109 1 86.5 305 PRO A O 1
ATOM 2317 N N . MET B 1 1 ? 71.562 -33.281 -33.188 1 30.88 1 MET B N 1
ATOM 2318 C CA . MET B 1 1 ? 70.125 -33.406 -33.438 1 30.88 1 MET B CA 1
ATOM 2319 C C . MET B 1 1 ? 69.312 -33.562 -32.125 1 30.88 1 MET B C 1
ATOM 2321 O O . MET B 1 1 ? 69.25 -34.625 -31.547 1 30.88 1 MET B O 1
ATOM 2325 N N . LEU B 1 2 ? 69.375 -32.5 -31.219 1 35.38 2 LEU B N 1
ATOM 2326 C CA . LEU B 1 2 ? 68.75 -32.375 -29.922 1 35.38 2 LEU B CA 1
ATOM 2327 C C . LEU B 1 2 ? 67.25 -32.281 -30.062 1 35.38 2 LEU B C 1
ATOM 2329 O O . LEU B 1 2 ? 66.75 -31.312 -30.625 1 35.38 2 LEU B O 1
ATOM 2333 N N . ALA B 1 3 ? 66.562 -33.406 -30.094 1 34.97 3 ALA B N 1
ATOM 2334 C CA . ALA B 1 3 ? 65.125 -33.5 -30.125 1 34.97 3 ALA B CA 1
ATOM 2335 C C . ALA B 1 3 ? 64.5 -32.906 -28.859 1 34.97 3 ALA B C 1
ATOM 2337 O O . ALA B 1 3 ? 64.75 -33.406 -27.766 1 34.97 3 ALA B O 1
ATOM 2338 N N . VAL B 1 4 ? 64.188 -31.656 -28.875 1 38.78 4 VAL B N 1
ATOM 2339 C CA . VAL B 1 4 ? 63.406 -30.969 -27.859 1 38.78 4 VAL B CA 1
ATOM 2340 C C . VAL B 1 4 ? 62.031 -31.641 -27.734 1 38.78 4 VAL B C 1
ATOM 2342 O O . VAL B 1 4 ? 61.281 -31.688 -28.703 1 38.78 4 VAL B O 1
ATOM 2345 N N . CYS B 1 5 ? 61.906 -32.594 -26.797 1 34.97 5 CYS B N 1
ATOM 2346 C CA . CYS B 1 5 ? 60.594 -33.156 -26.453 1 34.97 5 CYS B CA 1
ATOM 2347 C C . CYS B 1 5 ? 59.625 -32.094 -25.984 1 34.97 5 CYS B C 1
ATOM 2349 O O . CYS B 1 5 ? 59.875 -31.406 -24.984 1 34.97 5 CYS B O 1
ATOM 2351 N N . MET B 1 6 ? 58.938 -31.469 -26.891 1 37 6 MET B N 1
ATOM 2352 C CA . MET B 1 6 ? 57.844 -30.594 -26.531 1 37 6 MET B CA 1
ATOM 2353 C C . MET B 1 6 ? 56.812 -31.344 -25.688 1 37 6 MET B C 1
ATOM 2355 O O . MET B 1 6 ? 56.188 -32.312 -26.172 1 37 6 MET B O 1
ATOM 2359 N N . LEU B 1 7 ? 57 -31.359 -24.375 1 40.62 7 LEU B N 1
ATOM 2360 C CA . LEU B 1 7 ? 55.969 -31.828 -23.484 1 40.62 7 LEU B CA 1
ATOM 2361 C C . LEU B 1 7 ? 54.688 -31.031 -23.688 1 40.62 7 LEU B C 1
ATOM 2363 O O . LEU B 1 7 ? 54.688 -29.812 -23.562 1 40.62 7 LEU B O 1
ATOM 2367 N N . ALA B 1 8 ? 53.75 -31.672 -24.453 1 43.69 8 ALA B N 1
ATOM 2368 C CA . ALA B 1 8 ? 52.375 -31.156 -24.5 1 43.69 8 ALA B CA 1
ATOM 2369 C C . ALA B 1 8 ? 51.781 -31.047 -23.094 1 43.69 8 ALA B C 1
ATOM 2371 O O . ALA B 1 8 ? 51.656 -32.031 -22.391 1 43.69 8 ALA B O 1
ATOM 2372 N N . GLN B 1 9 ? 51.906 -29.875 -22.422 1 42.75 9 GLN B N 1
ATOM 2373 C CA . GLN B 1 9 ? 51.094 -29.625 -21.234 1 42.75 9 GLN B CA 1
ATOM 2374 C C . GLN B 1 9 ? 49.625 -29.812 -21.5 1 42.75 9 GLN B C 1
ATOM 2376 O O . GLN B 1 9 ? 49.062 -29.156 -22.375 1 42.75 9 GLN B O 1
ATOM 2381 N N . SER B 1 10 ? 49.125 -30.984 -21.266 1 38.03 10 SER B N 1
ATOM 2382 C CA . SER B 1 10 ? 47.656 -31.141 -21.266 1 38.03 10 SER B CA 1
ATOM 2383 C C . SER B 1 10 ? 47 -30.125 -20.344 1 38.03 10 SER B C 1
ATOM 2385 O O . SER B 1 10 ? 47.312 -30.078 -19.156 1 38.03 10 SER B O 1
ATOM 2387 N N . HIS B 1 11 ? 46.625 -28.953 -20.844 1 43.88 11 HIS B N 1
ATOM 2388 C CA . HIS B 1 11 ? 45.719 -28.125 -20.078 1 43.88 11 HIS B CA 1
ATOM 2389 C C . HIS B 1 11 ? 44.469 -28.906 -19.672 1 43.88 11 HIS B C 1
ATOM 2391 O O . HIS B 1 11 ? 43.719 -29.359 -20.531 1 43.88 11 HIS B O 1
ATOM 2397 N N . LEU B 1 12 ? 44.562 -29.609 -18.578 1 39.75 12 LEU B N 1
ATOM 2398 C CA . LEU B 1 12 ? 43.312 -30.109 -18.016 1 39.75 12 LEU B CA 1
ATOM 2399 C C . LEU B 1 12 ? 42.312 -28.984 -17.875 1 39.75 12 LEU B C 1
ATOM 2401 O O . LEU B 1 12 ? 42.531 -28.016 -17.125 1 39.75 12 LEU B O 1
ATOM 2405 N N . ALA B 1 13 ? 41.531 -28.859 -18.812 1 41.59 13 ALA B N 1
ATOM 2406 C CA . ALA B 1 13 ? 40.344 -28.047 -18.594 1 41.59 13 ALA B CA 1
ATOM 2407 C C . ALA B 1 13 ? 39.625 -28.438 -17.281 1 41.59 13 ALA B C 1
ATOM 2409 O O . ALA B 1 13 ? 39.188 -29.562 -17.141 1 41.59 13 ALA B O 1
ATOM 2410 N N . ILE B 1 14 ? 40 -27.844 -16.219 1 38.94 14 ILE B N 1
ATOM 2411 C CA . ILE B 1 14 ? 39.125 -27.953 -15.047 1 38.94 14 ILE B CA 1
ATOM 2412 C C . ILE B 1 14 ? 37.688 -27.75 -15.461 1 38.94 14 ILE B C 1
ATOM 2414 O O . ILE B 1 14 ? 37.312 -26.688 -16.016 1 38.94 14 ILE B O 1
ATOM 2418 N N . ALA B 1 15 ? 37.031 -28.75 -15.805 1 37.91 15 ALA B N 1
ATOM 2419 C CA . ALA B 1 15 ? 35.594 -28.641 -15.984 1 37.91 15 ALA B CA 1
ATOM 2420 C C . ALA B 1 15 ? 34.969 -27.656 -14.984 1 37.91 15 ALA B C 1
ATOM 2422 O O . ALA B 1 15 ? 35.156 -27.812 -13.773 1 37.91 15 ALA B O 1
ATOM 2423 N N . ALA B 1 16 ? 34.906 -26.469 -15.289 1 46.66 16 ALA B N 1
ATOM 2424 C CA . ALA B 1 16 ? 34.062 -25.578 -14.469 1 46.66 16 ALA B CA 1
ATOM 2425 C C . ALA B 1 16 ? 32.875 -26.328 -13.867 1 46.66 16 ALA B C 1
ATOM 2427 O O . ALA B 1 16 ? 32.062 -26.875 -14.594 1 46.66 16 ALA B O 1
ATOM 2428 N N . GLY B 1 17 ? 32.938 -26.984 -12.781 1 43.66 17 GLY B N 1
ATOM 2429 C CA . GLY B 1 17 ? 31.875 -27.672 -12.07 1 43.66 17 GLY B CA 1
ATOM 2430 C C . GLY B 1 17 ? 30.516 -26.984 -12.203 1 43.66 17 GLY B C 1
ATOM 2431 O O . GLY B 1 17 ? 30.453 -25.781 -12.492 1 43.66 17 GLY B O 1
ATOM 2432 N N . THR B 1 18 ? 29.438 -27.812 -12.578 1 53.31 18 THR B N 1
ATOM 2433 C CA . THR B 1 18 ? 28.062 -27.328 -12.555 1 53.31 18 THR B CA 1
ATOM 2434 C C . THR B 1 18 ? 27.797 -26.5 -11.305 1 53.31 18 THR B C 1
ATOM 2436 O O . THR B 1 18 ? 28.094 -26.938 -10.188 1 53.31 18 THR B O 1
ATOM 2439 N N . PRO B 1 19 ? 27.625 -25.219 -11.406 1 64.5 19 PRO B N 1
ATOM 2440 C CA . PRO B 1 19 ? 27.359 -24.438 -10.195 1 64.5 19 PRO B CA 1
ATOM 2441 C C . PRO B 1 19 ? 26.422 -25.172 -9.227 1 64.5 19 PRO B C 1
ATOM 2443 O O . PRO B 1 19 ? 25.531 -25.891 -9.656 1 64.5 19 PRO B O 1
ATOM 2446 N N . ALA B 1 20 ? 26.766 -25.234 -7.977 1 74.75 20 ALA B N 1
ATOM 2447 C CA . ALA B 1 20 ? 25.984 -25.812 -6.883 1 74.75 20 ALA B CA 1
ATOM 2448 C C . ALA B 1 20 ? 24.547 -25.312 -6.91 1 74.75 20 ALA B C 1
ATOM 2450 O O . ALA B 1 20 ? 24.297 -24.141 -7.25 1 74.75 20 ALA B O 1
ATOM 2451 N N . PRO B 1 21 ? 23.641 -26.375 -6.797 1 82.25 21 PRO B N 1
ATOM 2452 C CA . PRO B 1 21 ? 22.234 -25.969 -6.777 1 82.25 21 PRO B CA 1
ATOM 2453 C C . PRO B 1 21 ? 21.969 -24.828 -5.793 1 82.25 21 PRO B C 1
ATOM 2455 O O . PRO B 1 21 ? 22.578 -24.781 -4.719 1 82.25 21 PRO B O 1
ATOM 2458 N N . GLN B 1 22 ? 21.188 -23.859 -6.285 1 92.38 22 GLN B N 1
ATOM 2459 C CA . GLN B 1 22 ? 20.812 -22.719 -5.461 1 92.38 22 GLN B CA 1
ATOM 2460 C C . GLN B 1 22 ? 19.578 -23.031 -4.625 1 92.38 22 GLN B C 1
ATOM 2462 O O . GLN B 1 22 ? 18.75 -23.859 -5.016 1 92.38 22 GLN B O 1
ATOM 2467 N N . GLU B 1 23 ? 19.516 -22.406 -3.502 1 96.81 23 GLU B N 1
ATOM 2468 C CA . GLU B 1 23 ? 18.359 -22.594 -2.635 1 96.81 23 GLU B CA 1
ATOM 2469 C C . GLU B 1 23 ? 17.094 -22.016 -3.268 1 96.81 23 GLU B C 1
ATOM 2471 O O . GLU B 1 23 ? 17.141 -20.938 -3.877 1 96.81 23 GLU B O 1
ATOM 2476 N N . ILE B 1 24 ? 15.992 -22.781 -3.17 1 98.5 24 ILE B N 1
ATOM 2477 C CA . ILE B 1 24 ? 14.695 -22.344 -3.684 1 98.5 24 ILE B CA 1
ATOM 2478 C C . ILE B 1 24 ? 13.719 -22.156 -2.525 1 98.5 24 ILE B C 1
ATOM 2480 O O . ILE B 1 24 ? 13.453 -23.109 -1.781 1 98.5 24 ILE B O 1
ATOM 2484 N N . ASN B 1 25 ? 13.234 -20.875 -2.32 1 98.62 25 ASN B N 1
ATOM 2485 C CA . ASN B 1 25 ? 12.266 -20.578 -1.262 1 98.62 25 ASN B CA 1
ATOM 2486 C C . ASN B 1 25 ? 11.023 -19.891 -1.807 1 98.62 25 ASN B C 1
ATOM 2488 O O . ASN B 1 25 ? 11.109 -19.062 -2.703 1 98.62 25 ASN B O 1
ATOM 2492 N N . ILE B 1 26 ? 9.883 -20.297 -1.285 1 98.88 26 ILE B N 1
ATOM 2493 C CA . ILE B 1 26 ? 8.617 -19.609 -1.507 1 98.88 26 ILE B CA 1
ATOM 2494 C C . ILE B 1 26 ? 8.211 -18.859 -0.242 1 98.88 26 ILE B C 1
ATOM 2496 O O . ILE B 1 26 ? 8.148 -19.438 0.843 1 98.88 26 ILE B O 1
ATOM 2500 N N . VAL B 1 27 ? 8 -17.578 -0.346 1 98.94 27 VAL B N 1
ATOM 2501 C CA . VAL B 1 27 ? 7.469 -16.781 0.755 1 98.94 27 VAL B CA 1
ATOM 2502 C C . VAL B 1 27 ? 6.055 -16.312 0.42 1 98.94 27 VAL B C 1
ATOM 2504 O O 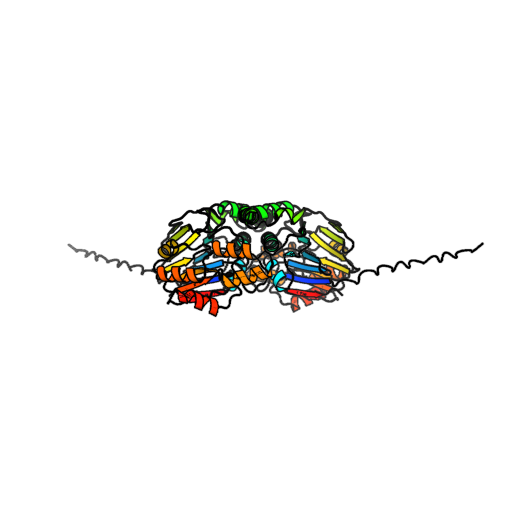. VAL B 1 27 ? 5.852 -15.562 -0.537 1 98.94 27 VAL B O 1
ATOM 2507 N N . LEU B 1 28 ? 5.082 -16.797 1.195 1 98.94 28 LEU B N 1
ATOM 2508 C CA . LEU B 1 28 ? 3.711 -16.328 1.037 1 98.94 28 LEU B CA 1
ATOM 2509 C C . LEU B 1 28 ? 3.525 -14.961 1.696 1 98.94 28 LEU B C 1
ATOM 2511 O O . LEU B 1 28 ? 3.43 -14.867 2.922 1 98.94 28 LEU B O 1
ATOM 2515 N N . LEU B 1 29 ? 3.404 -13.922 0.888 1 98.94 29 LEU B N 1
ATOM 2516 C CA . LEU B 1 29 ? 3.342 -12.562 1.399 1 98.94 29 LEU B CA 1
ATOM 2517 C C . LEU B 1 29 ? 1.921 -12.203 1.828 1 98.94 29 LEU B C 1
ATOM 2519 O O . LEU B 1 29 ? 1.723 -11.562 2.863 1 98.94 29 LEU B O 1
ATOM 2523 N N . GLY B 1 30 ? 1.021 -12.508 1.08 1 98.81 30 GLY B N 1
ATOM 2524 C CA . GLY B 1 30 ? -0.409 -12.422 1.325 1 98.81 30 GLY B CA 1
ATOM 2525 C C . GLY B 1 30 ? -1.168 -13.656 0.875 1 98.81 30 GLY B C 1
ATOM 2526 O O . GLY B 1 30 ? -0.858 -14.234 -0.167 1 98.81 30 GLY B O 1
ATOM 2527 N N . THR B 1 31 ? -2.207 -14.078 1.695 1 98.81 31 THR B N 1
ATOM 2528 C CA . THR B 1 31 ? -2.836 -15.359 1.415 1 98.81 31 THR B CA 1
ATOM 2529 C C . THR B 1 31 ? -4.355 -15.234 1.434 1 98.81 31 THR B C 1
ATOM 2531 O O . THR B 1 31 ? -5.07 -16.234 1.447 1 98.81 31 THR B O 1
ATOM 2534 N N . LYS B 1 32 ? -4.805 -14.008 1.481 1 97.56 32 LYS B N 1
ATOM 2535 C CA . LYS B 1 32 ? -6.246 -13.773 1.502 1 97.56 32 LYS B CA 1
ATOM 2536 C C . LYS B 1 32 ? -6.793 -13.594 0.089 1 97.56 32 LYS B C 1
ATOM 2538 O O . LYS B 1 32 ? -6.18 -12.93 -0.742 1 97.56 32 LYS B O 1
ATOM 2543 N N . GLY B 1 33 ? -7.926 -14.258 -0.109 1 95.56 33 GLY B N 1
ATOM 2544 C CA . GLY B 1 33 ? -8.672 -13.945 -1.317 1 95.56 33 GLY B CA 1
ATOM 2545 C C . GLY B 1 33 ? -9.57 -12.734 -1.161 1 95.56 33 GLY B C 1
ATOM 2546 O O . GLY B 1 33 ? -10.141 -12.508 -0.091 1 95.56 33 GLY B O 1
ATOM 2547 N N . GLY B 1 34 ? -9.672 -11.945 -2.254 1 92.69 34 GLY B N 1
ATOM 2548 C CA . GLY B 1 34 ? -10.547 -10.781 -2.254 1 92.69 34 GLY B CA 1
ATOM 2549 C C . GLY B 1 34 ? -9.836 -9.492 -1.896 1 92.69 34 GLY B C 1
ATOM 2550 O O . GLY B 1 34 ? -8.836 -9.508 -1.168 1 92.69 34 GLY B O 1
ATOM 2551 N N . PRO B 1 35 ? -10.406 -8.43 -2.297 1 89.69 35 PRO B N 1
ATOM 2552 C CA . PRO B 1 35 ? -9.688 -7.156 -2.232 1 89.69 35 PRO B CA 1
ATOM 2553 C C . PRO B 1 35 ? -9.984 -6.367 -0.96 1 89.69 35 PRO B C 1
ATOM 2555 O O . PRO B 1 35 ? -9.289 -5.402 -0.645 1 89.69 35 PRO B O 1
ATOM 2558 N N . SER B 1 36 ? -11.055 -6.762 -0.208 1 92 36 SER B N 1
ATOM 2559 C CA . SER B 1 36 ? -11.453 -5.945 0.936 1 92 36 SER B CA 1
ATOM 2560 C C . SER B 1 36 ? -10.367 -5.934 2.01 1 92 36 SER B C 1
ATOM 2562 O O . SER B 1 36 ? -9.734 -6.957 2.27 1 92 36 SER B O 1
ATOM 2564 N N . LEU B 1 37 ? -10.109 -4.805 2.52 1 96.06 37 LEU B N 1
ATOM 2565 C CA . LEU B 1 37 ? -9.211 -4.648 3.66 1 96.06 37 LEU B CA 1
ATOM 2566 C C . LEU B 1 37 ? -9.992 -4.262 4.914 1 96.06 37 LEU B C 1
ATOM 2568 O O . LEU B 1 37 ? -10.031 -3.086 5.285 1 96.06 37 LEU B O 1
ATOM 2572 N N . LEU B 1 38 ? -10.602 -5.25 5.551 1 94.06 38 LEU B N 1
ATOM 2573 C CA . LEU B 1 38 ? -11.469 -5.035 6.703 1 94.06 38 LEU B CA 1
ATOM 2574 C C . LEU B 1 38 ? -10.727 -5.316 8.008 1 94.06 38 LEU B C 1
ATOM 2576 O O . LEU B 1 38 ? -11.125 -4.828 9.07 1 94.06 38 LEU B O 1
ATOM 2580 N N . ASN B 1 39 ? -9.734 -6.117 7.879 1 93.25 39 ASN B N 1
ATOM 2581 C CA . ASN B 1 39 ? -8.797 -6.391 8.961 1 93.25 39 ASN B CA 1
ATOM 2582 C C . ASN B 1 39 ? -7.398 -6.699 8.43 1 93.25 39 ASN B C 1
ATOM 2584 O O . ASN B 1 39 ? -7.176 -6.711 7.219 1 93.25 39 ASN B O 1
ATOM 2588 N N . THR B 1 40 ? -6.508 -6.902 9.328 1 92.56 40 THR B N 1
ATOM 2589 C CA . THR B 1 40 ? -5.125 -6.992 8.867 1 92.56 40 THR B CA 1
ATOM 2590 C C . THR B 1 40 ? -4.551 -8.375 9.148 1 92.56 40 THR B C 1
ATOM 2592 O O . THR B 1 40 ? -3.332 -8.555 9.188 1 92.56 40 THR B O 1
ATOM 2595 N N . ALA B 1 41 ? -5.414 -9.344 9.398 1 94.94 41 ALA B N 1
ATOM 2596 C CA . ALA B 1 41 ? -4.941 -10.68 9.75 1 94.94 41 ALA B CA 1
ATOM 2597 C C . ALA B 1 41 ? -4.258 -11.352 8.562 1 94.94 41 ALA B C 1
ATOM 2599 O O . ALA B 1 41 ? -3.252 -12.047 8.727 1 94.94 41 ALA B O 1
ATOM 2600 N N . ARG B 1 42 ? -4.844 -11.203 7.398 1 97.62 42 ARG B N 1
ATOM 2601 C CA . ARG B 1 42 ? -4.281 -11.664 6.133 1 97.62 42 ARG B CA 1
ATOM 2602 C C . ARG B 1 42 ? -4.387 -10.586 5.062 1 97.62 42 ARG B C 1
ATOM 2604 O O . ARG B 1 42 ? -5.398 -9.883 4.977 1 97.62 42 ARG B O 1
ATOM 2611 N N . LEU B 1 43 ? -3.393 -10.453 4.398 1 98.31 43 LEU B N 1
ATOM 2612 C CA . LEU B 1 43 ? -3.373 -9.461 3.328 1 98.31 43 LEU B CA 1
ATOM 2613 C C . LEU B 1 43 ? -3.674 -10.109 1.981 1 98.31 43 LEU B C 1
ATOM 2615 O O . LEU B 1 43 ? -3.66 -11.336 1.862 1 98.31 43 LEU B O 1
ATOM 2619 N N . PRO B 1 44 ? -4.035 -9.344 0.958 1 98.44 44 PRO B N 1
ATOM 2620 C CA . PRO B 1 44 ? -4.355 -9.883 -0.366 1 98.44 44 PRO B CA 1
ATOM 2621 C C . PRO B 1 44 ? -3.174 -10.586 -1.021 1 98.44 44 PRO B C 1
ATOM 2623 O O . PRO B 1 44 ? -2.037 -10.453 -0.563 1 98.44 44 PRO B O 1
ATOM 2626 N N . GLN B 1 45 ? -3.416 -11.227 -2.018 1 98.69 45 GLN B N 1
ATOM 2627 C CA . GLN B 1 45 ? -2.58 -12.273 -2.596 1 98.69 45 GLN B CA 1
ATOM 2628 C C . GLN B 1 45 ? -1.274 -11.703 -3.139 1 98.69 45 GLN B C 1
ATOM 2630 O O . GLN B 1 45 ? -1.288 -10.766 -3.939 1 98.69 45 GLN B O 1
ATOM 2635 N N . ALA B 1 46 ? -0.179 -12.195 -2.668 1 98.94 46 ALA B N 1
ATOM 2636 C CA . ALA B 1 46 ? 1.161 -12 -3.215 1 98.94 46 ALA B CA 1
ATOM 2637 C C . ALA B 1 46 ? 2.109 -13.102 -2.752 1 98.94 46 ALA B C 1
ATOM 2639 O O . ALA B 1 46 ? 2.025 -13.562 -1.611 1 98.94 46 ALA B O 1
ATOM 2640 N N . THR B 1 47 ? 3.053 -13.531 -3.6 1 98.94 47 THR B N 1
ATOM 2641 C CA . THR B 1 47 ? 4.012 -14.578 -3.277 1 98.94 47 THR B CA 1
ATOM 2642 C C . THR B 1 47 ? 5.379 -14.266 -3.881 1 98.94 47 THR B C 1
ATOM 2644 O O . THR B 1 47 ? 5.469 -13.82 -5.027 1 98.94 47 THR B O 1
ATOM 2647 N N . ALA B 1 48 ? 6.414 -14.469 -3.096 1 98.94 48 ALA B N 1
ATOM 2648 C CA . ALA B 1 48 ? 7.773 -14.336 -3.609 1 98.94 48 ALA B CA 1
ATOM 2649 C C . ALA B 1 48 ? 8.438 -15.703 -3.77 1 98.94 48 ALA B C 1
ATOM 2651 O O . ALA B 1 48 ? 8.367 -16.547 -2.871 1 98.94 48 ALA B O 1
ATOM 2652 N N . LEU B 1 49 ? 8.961 -15.961 -4.926 1 98.94 49 LEU B N 1
ATOM 2653 C CA . LEU B 1 49 ? 9.844 -17.094 -5.195 1 98.94 49 LEU B CA 1
ATOM 2654 C C . LEU B 1 49 ? 11.289 -16.625 -5.316 1 98.94 49 LEU B C 1
ATOM 2656 O O . LEU B 1 49 ? 11.594 -15.711 -6.082 1 98.94 49 LEU B O 1
ATOM 2660 N N . THR B 1 50 ? 12.125 -17.172 -4.516 1 98.56 50 THR B N 1
ATOM 2661 C CA . THR B 1 50 ? 13.547 -16.859 -4.621 1 98.56 50 THR B CA 1
ATOM 2662 C C . THR B 1 50 ? 14.336 -18.078 -5.066 1 98.56 50 THR B C 1
ATOM 2664 O O . THR B 1 50 ? 14.094 -19.188 -4.586 1 98.56 50 THR B O 1
ATOM 2667 N N . ILE B 1 51 ? 15.141 -18 -6.023 1 97.75 51 ILE B N 1
ATOM 2668 C CA . ILE B 1 51 ? 16.141 -18.969 -6.465 1 97.75 51 ILE B CA 1
ATOM 2669 C C . ILE B 1 51 ? 17.531 -18.344 -6.367 1 97.75 51 ILE B C 1
ATOM 2671 O O . ILE B 1 51 ? 17.922 -17.516 -7.199 1 97.75 51 ILE B O 1
ATOM 2675 N N . GLY B 1 52 ? 18.25 -18.719 -5.316 1 95.56 52 GLY B N 1
ATOM 2676 C CA . GLY B 1 52 ? 19.469 -17.969 -4.996 1 95.56 52 GLY B CA 1
ATOM 2677 C C . GLY B 1 52 ? 19.188 -16.531 -4.633 1 95.56 52 GLY B C 1
ATOM 2678 O O . GLY B 1 52 ? 18.422 -16.25 -3.717 1 95.56 52 GLY B O 1
ATOM 2679 N N . ASP B 1 53 ? 19.766 -15.688 -5.406 1 94.56 53 ASP B N 1
ATOM 2680 C CA . ASP B 1 53 ? 19.625 -14.266 -5.109 1 94.56 53 ASP B CA 1
ATOM 2681 C C . ASP B 1 53 ? 18.562 -13.617 -6 1 94.56 53 ASP B C 1
ATOM 2683 O O . ASP B 1 53 ? 18.281 -12.422 -5.871 1 94.56 53 ASP B O 1
ATOM 2687 N N . LYS B 1 54 ? 17.969 -14.453 -6.891 1 97.44 54 LYS B N 1
ATOM 2688 C CA . LYS B 1 54 ? 16.969 -13.922 -7.805 1 97.44 54 LYS B CA 1
ATOM 2689 C C . LYS B 1 54 ? 15.578 -13.977 -7.184 1 97.44 54 LYS B C 1
ATOM 2691 O O . LYS B 1 54 ? 15.234 -14.945 -6.504 1 97.44 54 LYS B O 1
ATOM 2696 N N . ILE B 1 55 ? 14.852 -12.922 -7.398 1 98.62 55 ILE B N 1
ATOM 2697 C CA . ILE B 1 55 ? 13.547 -12.781 -6.762 1 98.62 55 ILE B CA 1
ATOM 2698 C C . ILE B 1 55 ? 12.469 -12.656 -7.832 1 98.62 55 ILE B C 1
ATOM 2700 O O . ILE B 1 55 ? 12.516 -11.75 -8.672 1 98.62 55 ILE B O 1
ATOM 2704 N N . TRP B 1 56 ? 11.492 -13.57 -7.852 1 98.88 56 TRP B N 1
ATOM 2705 C CA . TRP B 1 56 ? 10.273 -13.5 -8.648 1 98.88 56 TRP B CA 1
ATOM 2706 C C . TRP B 1 56 ? 9.062 -13.234 -7.754 1 98.88 56 TRP B C 1
ATOM 2708 O O . TRP B 1 56 ? 8.812 -13.977 -6.801 1 98.88 56 TRP B O 1
ATOM 2718 N N . LEU B 1 57 ? 8.406 -12.195 -8.078 1 98.94 57 LEU B N 1
ATOM 2719 C CA . LEU B 1 57 ? 7.168 -11.898 -7.363 1 98.94 57 LEU B CA 1
ATOM 2720 C C . LEU B 1 57 ? 5.953 -12.336 -8.172 1 98.94 57 LEU B C 1
ATOM 2722 O O . LEU B 1 57 ? 5.809 -11.953 -9.344 1 98.94 57 LEU B O 1
ATOM 2726 N N . ILE B 1 58 ? 5.109 -13.219 -7.629 1 98.94 58 ILE B N 1
ATOM 2727 C CA . ILE B 1 58 ? 3.836 -13.602 -8.227 1 98.94 58 ILE B CA 1
ATOM 2728 C C . ILE B 1 58 ? 2.707 -12.773 -7.609 1 98.94 58 ILE B C 1
ATOM 2730 O O . ILE B 1 58 ? 2.354 -12.969 -6.445 1 98.94 58 ILE B O 1
ATOM 2734 N N . ASP B 1 59 ? 2.172 -11.852 -8.391 1 98.94 59 ASP B N 1
ATOM 2735 C CA . ASP B 1 59 ? 1.141 -10.891 -8 1 98.94 59 ASP B CA 1
ATOM 2736 C C . ASP B 1 59 ? 1.677 -9.898 -6.973 1 98.94 59 ASP B C 1
ATOM 2738 O O . ASP B 1 59 ? 2.756 -10.094 -6.41 1 98.94 59 ASP B O 1
ATOM 2742 N N . ALA B 1 60 ? 0.948 -8.836 -6.867 1 98.88 60 ALA B N 1
ATOM 2743 C CA . ALA B 1 60 ? 1.287 -7.73 -5.977 1 98.88 60 ALA B CA 1
ATOM 2744 C C . ALA B 1 60 ? 0.04 -7.168 -5.301 1 98.88 60 ALA B C 1
ATOM 2746 O O . ALA B 1 60 ? -0.232 -5.969 -5.383 1 98.88 60 ALA B O 1
ATOM 2747 N N . GLY B 1 61 ? -0.678 -8.07 -4.59 1 98.75 61 GLY B N 1
ATOM 2748 C CA . GLY B 1 61 ? -1.781 -7.578 -3.783 1 98.75 61 GLY B CA 1
ATOM 2749 C C . GLY B 1 61 ? -1.349 -6.566 -2.738 1 98.75 61 GLY B C 1
ATOM 2750 O O . GLY B 1 61 ? -0.158 -6.438 -2.447 1 98.75 61 GLY B O 1
ATOM 2751 N N . TYR B 1 62 ? -2.283 -5.871 -2.178 1 98.62 62 TYR B N 1
ATOM 2752 C CA . TYR B 1 62 ? -1.964 -4.793 -1.248 1 98.62 62 TYR B CA 1
ATOM 2753 C C . TYR B 1 62 ? -1.091 -5.301 -0.106 1 98.62 62 TYR B C 1
ATOM 2755 O O . TYR B 1 62 ? -1.373 -6.344 0.484 1 98.62 62 TYR B O 1
ATOM 2763 N N . GLY B 1 63 ? -0.017 -4.551 0.219 1 98.25 63 GLY B N 1
ATOM 2764 C CA . GLY B 1 63 ? 0.869 -4.887 1.322 1 98.25 63 GLY B CA 1
ATOM 2765 C C . GLY B 1 63 ? 2.064 -5.719 0.894 1 98.25 63 GLY B C 1
ATOM 2766 O O . GLY B 1 63 ? 2.934 -6.031 1.71 1 98.25 63 GLY B O 1
ATOM 2767 N N . ALA B 1 64 ? 2.162 -6.039 -0.392 1 98.69 64 ALA B N 1
ATOM 2768 C CA . ALA B 1 64 ? 3.254 -6.867 -0.896 1 98.69 64 ALA B CA 1
ATOM 2769 C C . ALA B 1 64 ? 4.609 -6.242 -0.579 1 98.69 64 ALA B C 1
ATOM 2771 O O . ALA B 1 64 ? 5.523 -6.926 -0.114 1 98.69 64 ALA B O 1
ATOM 2772 N N . SER B 1 65 ? 4.777 -4.922 -0.821 1 98.69 65 SER B N 1
ATOM 2773 C CA . SER B 1 65 ? 6.031 -4.234 -0.535 1 98.69 65 SER B CA 1
ATOM 2774 C C . SER B 1 65 ? 6.43 -4.395 0.928 1 98.69 65 SER B C 1
ATOM 2776 O O . SER B 1 65 ? 7.586 -4.695 1.231 1 98.69 65 SER B O 1
ATOM 2778 N N . LEU B 1 66 ? 5.453 -4.172 1.771 1 98.12 66 LEU B N 1
ATOM 2779 C CA . LEU B 1 66 ? 5.699 -4.254 3.205 1 98.12 66 LEU B CA 1
ATOM 2780 C C . LEU B 1 66 ? 6.148 -5.656 3.604 1 98.12 66 LEU B C 1
ATOM 2782 O O . LEU B 1 66 ? 7.121 -5.812 4.348 1 98.12 66 LEU B O 1
ATOM 2786 N N . GLN B 1 67 ? 5.457 -6.656 3.102 1 98.62 67 GLN B N 1
ATOM 2787 C CA . GLN B 1 67 ? 5.746 -8.039 3.469 1 98.62 67 GLN B CA 1
ATOM 2788 C C . GLN B 1 67 ? 7.094 -8.484 2.914 1 98.62 67 GLN B C 1
ATOM 2790 O O . GLN B 1 67 ? 7.805 -9.273 3.545 1 98.62 67 GLN B O 1
ATOM 2795 N N . LEU B 1 68 ? 7.453 -8.023 1.691 1 98.88 68 LEU B N 1
ATOM 2796 C CA . LEU B 1 68 ? 8.781 -8.305 1.156 1 98.88 68 LEU B CA 1
ATOM 2797 C C . LEU B 1 68 ? 9.867 -7.801 2.102 1 98.88 68 LEU B C 1
ATOM 2799 O O . LEU B 1 68 ? 10.766 -8.555 2.482 1 98.88 68 LEU B O 1
ATOM 2803 N N . VAL B 1 69 ? 9.766 -6.578 2.527 1 98.56 69 VAL B N 1
ATOM 2804 C CA . VAL B 1 69 ? 10.766 -5.957 3.387 1 98.56 69 VAL B CA 1
ATOM 2805 C C . VAL B 1 69 ? 10.789 -6.656 4.742 1 98.56 69 VAL B C 1
ATOM 2807 O O . VAL B 1 69 ? 11.859 -6.918 5.297 1 98.56 69 VAL B O 1
ATOM 2810 N N . LYS B 1 70 ? 9.617 -7.004 5.266 1 98 70 LYS B N 1
ATOM 2811 C CA . LYS B 1 70 ? 9.523 -7.715 6.535 1 98 70 LYS B CA 1
ATOM 2812 C C . LYS B 1 70 ? 10.266 -9.047 6.477 1 98 70 LYS B C 1
ATOM 2814 O O . LYS B 1 70 ? 10.797 -9.508 7.488 1 98 70 LYS B O 1
ATOM 2819 N N . ASN B 1 71 ? 10.289 -9.648 5.312 1 98.31 71 ASN B N 1
ATOM 2820 C CA . ASN B 1 71 ? 10.922 -10.953 5.148 1 98.31 71 ASN B CA 1
ATOM 2821 C C . ASN B 1 71 ? 12.367 -10.82 4.668 1 98.31 71 ASN B C 1
ATOM 2823 O O . ASN B 1 71 ? 12.953 -11.789 4.184 1 98.31 71 ASN B O 1
ATOM 2827 N N . GLY B 1 72 ? 12.883 -9.609 4.723 1 97.69 72 GLY B N 1
ATOM 2828 C CA . GLY B 1 72 ? 14.281 -9.383 4.395 1 97.69 72 GLY B CA 1
ATOM 2829 C C . GLY B 1 72 ? 14.555 -9.398 2.904 1 97.69 72 GLY B C 1
ATOM 2830 O O . GLY B 1 72 ? 15.695 -9.617 2.479 1 97.69 72 GLY B O 1
ATOM 2831 N N . ILE B 1 73 ? 13.602 -9.258 2.098 1 98.25 73 ILE B N 1
ATOM 2832 C CA . ILE B 1 73 ? 13.766 -9.219 0.648 1 98.25 73 ILE B CA 1
ATOM 2833 C C . ILE B 1 73 ? 13.734 -7.766 0.171 1 98.25 73 ILE B C 1
ATOM 2835 O O . ILE B 1 73 ? 12.68 -7.137 0.129 1 98.25 73 ILE B O 1
ATOM 2839 N N . PRO B 1 74 ? 14.852 -7.207 -0.2 1 97.75 74 PRO B N 1
ATOM 2840 C CA . PRO B 1 74 ? 14.875 -5.805 -0.625 1 97.75 74 PRO B CA 1
ATOM 2841 C C . PRO B 1 74 ? 14.109 -5.566 -1.924 1 97.75 74 PRO B C 1
ATOM 2843 O O . PRO B 1 74 ? 14.258 -6.328 -2.883 1 97.75 74 PRO B O 1
ATOM 2846 N N . LEU B 1 75 ? 13.406 -4.512 -1.961 1 98.56 75 LEU B N 1
ATOM 2847 C CA . LEU B 1 75 ? 12.547 -4.211 -3.105 1 98.56 75 LEU B CA 1
ATOM 2848 C C . LEU B 1 75 ? 13.383 -3.939 -4.352 1 98.56 75 LEU B C 1
ATOM 2850 O O . LEU B 1 75 ? 13 -4.328 -5.457 1 98.56 75 LEU B O 1
ATOM 2854 N N . ARG B 1 76 ? 14.531 -3.32 -4.18 1 97.75 76 ARG B N 1
ATOM 2855 C CA . ARG B 1 76 ? 15.398 -2.961 -5.297 1 97.75 76 ARG B CA 1
ATOM 2856 C C . ARG B 1 76 ? 15.945 -4.203 -5.988 1 97.75 76 ARG B C 1
ATOM 2858 O O . ARG B 1 76 ? 16.484 -4.121 -7.094 1 97.75 76 ARG B O 1
ATOM 2865 N N . ASN B 1 77 ? 15.852 -5.379 -5.328 1 98.19 77 ASN B N 1
ATOM 2866 C CA . ASN B 1 77 ? 16.469 -6.598 -5.844 1 98.19 77 ASN B CA 1
ATOM 2867 C C . ASN B 1 77 ? 15.461 -7.438 -6.633 1 98.19 77 ASN B C 1
ATOM 2869 O O . ASN B 1 77 ? 15.812 -8.477 -7.184 1 98.19 77 ASN B O 1
ATOM 2873 N N . ILE B 1 78 ? 14.211 -6.996 -6.711 1 98.75 78 ILE B N 1
ATOM 2874 C CA . ILE B 1 78 ? 13.211 -7.738 -7.477 1 98.75 78 ILE B CA 1
ATOM 2875 C C . ILE B 1 78 ? 13.656 -7.836 -8.938 1 98.75 78 ILE B C 1
ATOM 2877 O O . ILE B 1 78 ? 14.031 -6.832 -9.547 1 98.75 78 ILE B O 1
ATOM 2881 N N . ASN B 1 79 ? 13.641 -9.055 -9.438 1 98.44 79 ASN B N 1
ATOM 2882 C CA . ASN B 1 79 ? 14.023 -9.273 -10.828 1 98.44 79 ASN B CA 1
ATOM 2883 C C . ASN B 1 79 ? 12.812 -9.266 -11.758 1 98.44 79 ASN B C 1
ATOM 2885 O O . ASN B 1 79 ? 12.867 -8.695 -12.852 1 98.44 79 ASN B O 1
ATOM 2889 N N . THR B 1 80 ? 11.836 -10.008 -11.32 1 98.81 80 THR B N 1
ATOM 2890 C CA . THR B 1 80 ? 10.695 -10.234 -12.188 1 98.81 80 THR B CA 1
ATOM 2891 C C . THR B 1 80 ? 9.391 -10.219 -11.391 1 98.81 80 THR B C 1
ATOM 2893 O O . THR B 1 80 ? 9.344 -10.719 -10.266 1 98.81 80 THR B O 1
ATOM 2896 N N . ILE B 1 81 ? 8.383 -9.625 -11.945 1 98.94 81 ILE B N 1
ATOM 2897 C CA . ILE B 1 81 ? 7.023 -9.68 -11.43 1 98.94 81 ILE B CA 1
ATOM 2898 C C . ILE B 1 81 ? 6.117 -10.391 -12.43 1 98.94 81 ILE B C 1
ATOM 2900 O O . ILE B 1 81 ? 6.145 -10.086 -13.625 1 98.94 81 ILE B O 1
ATOM 2904 N N . LEU B 1 82 ? 5.426 -11.398 -11.984 1 99 82 LEU B N 1
ATOM 2905 C CA . LEU B 1 82 ? 4.426 -12.109 -12.781 1 99 82 LEU B CA 1
ATOM 2906 C C . LEU B 1 82 ? 3.021 -11.836 -12.242 1 99 82 LEU B C 1
ATOM 2908 O O . LEU B 1 82 ? 2.701 -12.211 -11.109 1 99 82 LEU B O 1
ATOM 2912 N N . LEU B 1 83 ? 2.197 -11.188 -13.023 1 98.94 83 LEU B N 1
ATOM 2913 C CA . LEU B 1 83 ? 0.815 -10.922 -12.641 1 98.94 83 LEU B CA 1
ATOM 2914 C C . LEU B 1 83 ? -0.121 -11.977 -13.227 1 98.94 83 LEU B C 1
ATOM 2916 O O . LEU B 1 83 ? -0.143 -12.188 -14.438 1 98.94 83 LEU B O 1
ATOM 2920 N N . THR B 1 84 ? -0.853 -12.641 -12.344 1 98.88 84 THR B N 1
ATOM 2921 C CA . THR B 1 84 ? -1.749 -13.695 -12.805 1 98.88 84 THR B CA 1
ATOM 2922 C C . THR B 1 84 ? -2.945 -13.109 -13.547 1 98.88 84 THR B C 1
ATOM 2924 O O . THR B 1 84 ? -3.365 -13.641 -14.578 1 98.88 84 THR B O 1
ATOM 2927 N N . HIS B 1 85 ? -3.549 -12.094 -13.008 1 98.69 85 HIS B N 1
ATOM 2928 C CA . HIS B 1 85 ? -4.633 -11.336 -13.625 1 98.69 85 HIS B CA 1
ATOM 2929 C C . HIS B 1 85 ? -4.801 -9.977 -12.961 1 98.69 85 HIS B C 1
ATOM 2931 O O . HIS B 1 85 ? -4.121 -9.672 -11.977 1 98.69 85 HIS B O 1
ATOM 2937 N N . LEU B 1 86 ? -5.664 -9.133 -13.484 1 98.5 86 LEU B N 1
ATOM 2938 C CA . LEU B 1 86 ? -5.621 -7.723 -13.109 1 98.5 86 LEU B CA 1
ATOM 2939 C C . LEU B 1 86 ? -6.777 -7.375 -12.18 1 98.5 86 LEU B C 1
ATOM 2941 O O . LEU B 1 86 ? -7.336 -6.277 -12.266 1 98.5 86 LEU B O 1
ATOM 2945 N N . HIS B 1 87 ? -7.195 -8.328 -11.312 1 97.5 87 HIS B N 1
ATOM 2946 C CA . HIS B 1 87 ? -8.047 -7.969 -10.188 1 97.5 87 HIS B CA 1
ATOM 2947 C C . HIS B 1 87 ? -7.262 -7.215 -9.117 1 97.5 87 HIS B C 1
ATOM 2949 O O . HIS B 1 87 ? -6.074 -7.473 -8.914 1 97.5 87 HIS B O 1
ATOM 2955 N N . SER B 1 88 ? -7.941 -6.395 -8.422 1 97 88 SER B N 1
ATOM 2956 C CA . SER B 1 88 ? -7.297 -5.5 -7.465 1 97 88 SER B CA 1
ATOM 2957 C C . SER B 1 88 ? -6.613 -6.281 -6.348 1 97 88 SER B C 1
ATOM 2959 O O . SER B 1 88 ? -5.547 -5.887 -5.871 1 97 88 SER B O 1
ATOM 2961 N N . ASP B 1 89 ? -7.207 -7.355 -5.879 1 97.19 89 ASP B N 1
ATOM 2962 C CA . ASP B 1 89 ? -6.602 -8.094 -4.777 1 97.19 89 ASP B CA 1
ATOM 2963 C C . ASP B 1 89 ? -5.309 -8.781 -5.219 1 97.19 89 ASP B C 1
ATOM 2965 O O . ASP B 1 89 ? -4.594 -9.352 -4.398 1 97.19 89 ASP B O 1
ATOM 2969 N N . HIS B 1 90 ? -4.902 -8.688 -6.5 1 98.75 90 HIS B N 1
ATOM 2970 C CA . HIS B 1 90 ? -3.646 -9.227 -7.008 1 98.75 90 HIS B CA 1
ATOM 2971 C C . HIS B 1 90 ? -2.707 -8.117 -7.461 1 98.75 90 HIS B C 1
ATOM 2973 O O . HIS B 1 90 ? -1.533 -8.367 -7.742 1 98.75 90 HIS B O 1
ATOM 2979 N N . ILE B 1 91 ? -3.17 -6.832 -7.539 1 98.75 91 ILE B N 1
ATOM 2980 C CA . ILE B 1 91 ? -2.324 -5.855 -8.211 1 98.75 91 ILE B CA 1
ATOM 2981 C C . ILE B 1 91 ? -2.324 -4.543 -7.43 1 98.75 91 ILE B C 1
ATOM 2983 O O . ILE B 1 91 ? -1.649 -3.586 -7.812 1 98.75 91 ILE B O 1
ATOM 2987 N N . LEU B 1 92 ? -2.971 -4.434 -6.344 1 98.62 92 LEU B N 1
ATOM 2988 C CA . LEU B 1 92 ? -3.219 -3.133 -5.727 1 98.62 92 LEU B CA 1
ATOM 2989 C C . LEU B 1 92 ? -1.92 -2.516 -5.219 1 98.62 92 LEU B C 1
ATOM 2991 O O . LEU B 1 92 ? -1.839 -1.3 -5.031 1 98.62 92 LEU B O 1
ATOM 2995 N N . ASP B 1 93 ? -0.944 -3.299 -4.887 1 98.69 93 ASP B N 1
ATOM 2996 C CA . ASP B 1 93 ? 0.321 -2.754 -4.406 1 98.69 93 ASP B CA 1
ATOM 2997 C C . ASP B 1 93 ? 1.28 -2.486 -5.566 1 98.69 93 ASP B C 1
ATOM 2999 O O . ASP B 1 93 ? 2.34 -1.886 -5.375 1 98.69 93 ASP B O 1
ATOM 3003 N N . TYR B 1 94 ? 0.922 -2.863 -6.805 1 98.88 94 TYR B N 1
ATOM 3004 C CA . TYR B 1 94 ? 1.824 -2.898 -7.953 1 98.88 94 TYR B CA 1
ATOM 3005 C C . TYR B 1 94 ? 2.396 -1.517 -8.242 1 98.88 94 TYR B C 1
ATOM 3007 O O . TYR B 1 94 ? 3.615 -1.344 -8.305 1 98.88 94 TYR B O 1
ATOM 3015 N N . PRO B 1 95 ? 1.546 -0.433 -8.359 1 98.81 95 PRO B N 1
ATOM 3016 C CA . PRO B 1 95 ? 2.139 0.883 -8.609 1 98.81 95 PRO B CA 1
ATOM 3017 C C . PRO B 1 95 ? 3.08 1.328 -7.492 1 98.81 95 PRO B C 1
ATOM 3019 O O . PRO B 1 95 ? 4.176 1.825 -7.766 1 98.81 95 PRO B O 1
ATOM 3022 N N . SER B 1 96 ? 2.645 1.098 -6.246 1 98.56 96 SER B N 1
ATOM 3023 C CA . SER B 1 96 ? 3.459 1.499 -5.102 1 98.56 96 SER B CA 1
ATOM 3024 C C . SER B 1 96 ? 4.73 0.662 -5.008 1 98.56 96 SER B C 1
ATOM 3026 O O . SER B 1 96 ? 5.781 1.161 -4.598 1 98.56 96 SER B O 1
ATOM 3028 N N . LEU B 1 97 ? 4.594 -0.579 -5.352 1 98.81 97 LEU B N 1
ATOM 3029 C CA . LEU B 1 97 ? 5.742 -1.477 -5.328 1 98.81 97 LEU B CA 1
ATOM 3030 C C . LEU B 1 97 ? 6.836 -0.986 -6.27 1 98.81 97 LEU B C 1
ATOM 3032 O O . LEU B 1 97 ? 8.016 -0.961 -5.902 1 98.81 97 LEU B O 1
ATOM 3036 N N . LEU B 1 98 ? 6.469 -0.602 -7.508 1 98.75 98 LEU B N 1
ATOM 3037 C CA . LEU B 1 98 ? 7.426 -0.086 -8.477 1 98.75 98 LEU B CA 1
ATOM 3038 C C . LEU B 1 98 ? 8.094 1.183 -7.961 1 98.75 98 LEU B C 1
ATOM 3040 O O . LEU B 1 98 ? 9.32 1.313 -8.023 1 98.75 98 LEU B O 1
ATOM 3044 N N . MET B 1 99 ? 7.305 2.07 -7.414 1 98.62 99 MET B N 1
ATOM 3045 C CA . MET B 1 99 ? 7.832 3.322 -6.879 1 98.62 99 MET B CA 1
ATOM 3046 C C . MET B 1 99 ? 8.727 3.064 -5.672 1 98.62 99 MET B C 1
ATOM 3048 O O . MET B 1 99 ? 9.773 3.697 -5.523 1 98.62 99 MET B O 1
ATOM 3052 N N . ASN B 1 100 ? 8.273 2.145 -4.812 1 98.38 100 ASN B N 1
ATOM 3053 C CA . ASN B 1 100 ? 9.07 1.803 -3.635 1 98.38 100 ASN B CA 1
ATOM 3054 C C . ASN B 1 100 ? 10.406 1.186 -4.023 1 98.38 100 ASN B C 1
ATOM 3056 O O . ASN B 1 100 ? 11.43 1.456 -3.387 1 98.38 100 ASN B O 1
ATOM 3060 N N . ALA B 1 101 ? 10.375 0.314 -5.051 1 98.56 101 ALA B N 1
ATOM 3061 C CA . ALA B 1 101 ? 11.633 -0.246 -5.539 1 98.56 101 ALA B CA 1
ATOM 3062 C C . ALA B 1 101 ? 12.578 0.855 -6.008 1 98.56 101 ALA B C 1
ATOM 3064 O O . ALA B 1 101 ? 13.758 0.868 -5.645 1 98.56 101 ALA B O 1
ATOM 3065 N N . TRP B 1 102 ? 12.062 1.777 -6.762 1 98 102 TRP B N 1
ATOM 3066 C CA . TRP B 1 102 ? 12.828 2.904 -7.277 1 98 102 TRP B CA 1
ATOM 3067 C C . TRP B 1 102 ? 13.352 3.773 -6.141 1 98 102 TRP B C 1
ATOM 3069 O O . TRP B 1 102 ? 14.547 4.059 -6.066 1 98 102 TRP B O 1
ATOM 3079 N N . ALA B 1 103 ? 12.492 4.109 -5.176 1 95.62 103 ALA B N 1
ATOM 3080 C CA . ALA B 1 103 ? 12.828 4.977 -4.047 1 95.62 103 ALA B CA 1
ATOM 3081 C C . ALA B 1 103 ? 13.836 4.309 -3.117 1 95.62 103 ALA B C 1
ATOM 3083 O O . ALA B 1 103 ? 14.586 4.984 -2.414 1 95.62 103 ALA B O 1
ATOM 3084 N N . SER B 1 104 ? 13.852 2.971 -3.205 1 95.75 104 SER B N 1
ATOM 3085 C CA . SER B 1 104 ? 14.711 2.223 -2.293 1 95.75 104 SER B CA 1
ATOM 3086 C C . SER B 1 104 ? 16 1.787 -2.98 1 95.75 104 SER B C 1
ATOM 3088 O O . SER B 1 104 ? 16.734 0.945 -2.459 1 95.75 104 SER B O 1
ATOM 3090 N N . GLY B 1 105 ? 16.234 2.234 -4.203 1 94.62 105 GLY B N 1
ATOM 3091 C CA . GLY B 1 105 ? 17.578 2.092 -4.715 1 94.62 105 GLY B CA 1
ATOM 3092 C C . GLY B 1 105 ? 17.656 1.32 -6.016 1 94.62 105 GLY B C 1
ATOM 3093 O O . GLY B 1 105 ? 18.75 0.976 -6.484 1 94.62 105 GLY B O 1
ATOM 3094 N N . LEU B 1 106 ? 16.547 0.975 -6.652 1 96.81 106 LEU B N 1
ATOM 3095 C CA . LEU B 1 106 ? 16.594 0.344 -7.969 1 96.81 106 LEU B CA 1
ATOM 3096 C C . LEU B 1 106 ? 17.281 1.254 -8.984 1 96.81 106 LEU B C 1
ATOM 3098 O O . LEU B 1 106 ? 16.828 2.373 -9.227 1 96.81 106 LEU B O 1
ATOM 3102 N N . LYS B 1 107 ? 18.375 0.782 -9.562 1 94.69 107 LYS B N 1
ATOM 3103 C CA . LYS B 1 107 ? 19.078 1.624 -10.523 1 94.69 107 LYS B CA 1
ATOM 3104 C C . LYS B 1 107 ? 19.938 0.784 -11.469 1 94.69 107 LYS B C 1
ATOM 3106 O O . LYS B 1 107 ? 20.344 1.257 -12.531 1 94.69 107 LYS B O 1
ATOM 3111 N N . ASP B 1 108 ? 20.188 -0.447 -11.117 1 94.62 108 ASP B N 1
ATOM 3112 C CA . ASP B 1 108 ? 21.25 -1.168 -11.805 1 94.62 108 ASP B CA 1
ATOM 3113 C C . ASP B 1 108 ? 20.672 -2.254 -12.719 1 94.62 108 ASP B C 1
ATOM 3115 O O . ASP B 1 108 ? 21.438 -2.984 -13.367 1 94.62 108 ASP B O 1
ATOM 3119 N N . HIS B 1 109 ? 19.469 -2.514 -12.672 1 97.06 109 HIS B N 1
ATOM 3120 C CA . HIS B 1 109 ? 18.844 -3.488 -13.555 1 97.06 109 HIS B CA 1
ATOM 3121 C C . HIS B 1 109 ? 17.391 -3.125 -13.828 1 97.06 109 HIS B C 1
ATOM 3123 O O . HIS B 1 109 ? 16.859 -2.17 -13.25 1 97.06 109 HIS B O 1
ATOM 3129 N N . THR B 1 110 ? 16.797 -3.82 -14.75 1 98.19 110 THR B N 1
ATOM 3130 C CA . THR B 1 110 ? 15.406 -3.615 -15.133 1 98.19 110 THR B CA 1
ATOM 3131 C C . THR B 1 110 ? 14.523 -4.711 -14.547 1 98.19 110 THR B C 1
ATOM 3133 O O . THR B 1 110 ? 14.844 -5.895 -14.641 1 98.19 110 THR B O 1
ATOM 3136 N N . ILE B 1 111 ? 13.484 -4.293 -13.844 1 98.81 111 ILE B N 1
ATOM 3137 C CA . ILE B 1 111 ? 12.469 -5.254 -13.422 1 98.81 111 ILE B CA 1
ATOM 3138 C C . ILE B 1 111 ? 11.625 -5.672 -14.625 1 98.81 111 ILE B C 1
ATOM 3140 O O . ILE B 1 111 ? 11.055 -4.824 -15.32 1 98.81 111 ILE B O 1
ATOM 3144 N N . GLN B 1 112 ? 11.594 -6.996 -14.906 1 98.88 112 GLN B N 1
ATOM 3145 C CA . GLN B 1 112 ? 10.695 -7.523 -15.93 1 98.88 112 GLN B CA 1
ATOM 3146 C C . GLN B 1 112 ? 9.312 -7.793 -15.352 1 98.88 112 GLN B C 1
ATOM 3148 O O . GLN B 1 112 ? 9.18 -8.383 -14.281 1 98.88 112 GLN B O 1
ATOM 3153 N N . VAL B 1 113 ? 8.305 -7.273 -16.016 1 98.94 113 VAL B N 1
ATOM 3154 C CA . VAL B 1 113 ? 6.93 -7.547 -15.617 1 98.94 113 VAL B CA 1
ATOM 3155 C C . VAL B 1 113 ? 6.215 -8.312 -16.734 1 98.94 113 VAL B C 1
ATOM 3157 O O . VAL B 1 113 ? 6.227 -7.895 -17.891 1 98.94 113 VAL B O 1
ATOM 3160 N N . TYR B 1 114 ? 5.695 -9.477 -16.406 1 98.94 114 TYR B N 1
ATOM 3161 C CA . TYR B 1 114 ? 4.859 -10.25 -17.312 1 98.94 114 TYR B CA 1
ATOM 3162 C C . TYR B 1 114 ? 3.443 -10.391 -16.766 1 98.94 114 TYR B C 1
ATOM 3164 O O . TYR B 1 114 ? 3.25 -10.602 -15.562 1 98.94 114 TYR B O 1
ATOM 3172 N N . GLY B 1 115 ? 2.477 -10.234 -17.531 1 98.81 115 GLY B N 1
ATOM 3173 C CA . GLY B 1 115 ? 1.091 -10.383 -17.109 1 98.81 115 GLY B CA 1
ATOM 3174 C C . GLY B 1 115 ? 0.121 -10.414 -18.281 1 98.81 115 GLY B C 1
ATOM 3175 O O . GLY B 1 115 ? 0.537 -10.453 -19.438 1 98.81 115 GLY B O 1
ATOM 3176 N N . PRO B 1 116 ? -1.171 -10.492 -18.031 1 98.69 116 PRO B N 1
ATOM 3177 C CA . PRO B 1 116 ? -2.184 -10.523 -19.094 1 98.69 116 PRO B CA 1
ATOM 3178 C C . PRO B 1 116 ? -2.254 -9.219 -19.875 1 98.69 116 PRO B C 1
ATOM 3180 O O . PRO B 1 116 ? -1.629 -8.227 -19.5 1 98.69 116 PRO B O 1
ATOM 3183 N N . PRO B 1 117 ? -2.988 -9.297 -21.078 1 98.06 117 PRO B N 1
ATOM 3184 C CA . PRO B 1 117 ? -3.254 -8.023 -21.75 1 98.06 117 PRO B CA 1
ATOM 3185 C C . PRO B 1 117 ? -3.754 -6.941 -20.797 1 98.06 117 PRO B C 1
ATOM 3187 O O . PRO B 1 117 ? -4.625 -7.199 -19.969 1 98.06 117 PRO B O 1
ATOM 3190 N N . GLY B 1 118 ? -3.18 -5.758 -20.938 1 98.25 118 GLY B N 1
ATOM 3191 C CA . GLY B 1 118 ? -3.486 -4.66 -20.031 1 98.25 118 GLY B CA 1
ATOM 3192 C C . GLY B 1 118 ? -2.357 -4.348 -19.062 1 98.25 118 GLY B C 1
ATOM 3193 O O . GLY B 1 118 ? -2.342 -3.283 -18.453 1 98.25 118 GLY B O 1
ATOM 3194 N N . THR B 1 119 ? -1.443 -5.262 -18.938 1 98.75 119 THR B N 1
ATOM 3195 C CA . THR B 1 119 ? -0.323 -5.098 -18.016 1 98.75 119 THR B CA 1
ATOM 3196 C C . THR B 1 119 ? 0.535 -3.9 -18.422 1 98.75 119 THR B C 1
ATOM 3198 O O . THR B 1 119 ? 0.909 -3.084 -17.578 1 98.75 119 THR B O 1
ATOM 3201 N N . GLN B 1 120 ? 0.832 -3.773 -19.703 1 98.69 120 GLN B N 1
ATOM 3202 C CA . GLN B 1 120 ? 1.616 -2.645 -20.203 1 98.69 120 GLN B CA 1
ATOM 3203 C C . GLN B 1 120 ? 0.905 -1.322 -19.922 1 98.69 120 GLN B C 1
ATOM 3205 O O . GLN B 1 120 ? 1.522 -0.366 -19.453 1 98.69 120 GLN B O 1
ATOM 3210 N N . ALA B 1 121 ? -0.36 -1.31 -20.25 1 98.56 121 ALA B N 1
ATOM 3211 C CA . ALA B 1 121 ? -1.15 -0.096 -20.047 1 98.56 121 ALA B CA 1
ATOM 3212 C C . ALA B 1 121 ? -1.222 0.285 -18.578 1 98.56 121 ALA B C 1
ATOM 3214 O O . ALA B 1 121 ? -1.12 1.464 -18.234 1 98.56 121 ALA B O 1
ATOM 3215 N N . MET B 1 122 ? -1.45 -0.688 -17.719 1 98.69 122 MET B N 1
ATOM 3216 C CA . MET B 1 122 ? -1.49 -0.449 -16.281 1 98.69 122 MET B CA 1
ATOM 3217 C C . MET B 1 122 ? -0.171 0.138 -15.797 1 98.69 122 MET B C 1
ATOM 3219 O O . MET B 1 122 ? -0.163 1.07 -14.984 1 98.69 122 MET B O 1
ATOM 3223 N N . THR B 1 123 ? 0.944 -0.411 -16.266 1 98.81 123 THR B N 1
ATOM 3224 C CA . THR B 1 123 ? 2.262 0.068 -15.859 1 98.81 123 THR B CA 1
ATOM 3225 C C . THR B 1 123 ? 2.469 1.517 -16.297 1 98.81 123 THR B C 1
ATOM 3227 O O . THR B 1 123 ? 2.922 2.35 -15.508 1 98.81 123 THR B O 1
ATOM 3230 N N . LYS B 1 124 ? 2.092 1.812 -17.531 1 98.56 124 LYS B N 1
ATOM 3231 C CA . LYS B 1 124 ? 2.195 3.18 -18.031 1 98.56 124 LYS B CA 1
ATOM 3232 C C . LYS B 1 124 ? 1.344 4.137 -17.203 1 98.56 124 LYS B C 1
ATOM 3234 O O . LYS B 1 124 ? 1.781 5.238 -16.875 1 98.56 124 LYS B O 1
ATOM 3239 N N . ALA B 1 125 ? 0.163 3.68 -16.906 1 98.69 125 ALA B N 1
ATOM 3240 C CA . ALA B 1 125 ? -0.735 4.504 -16.109 1 98.69 125 ALA B CA 1
ATOM 3241 C C . ALA B 1 125 ? -0.166 4.727 -14.703 1 98.69 125 ALA B C 1
ATOM 3243 O O . ALA B 1 125 ? -0.355 5.793 -14.117 1 98.69 125 ALA B O 1
ATOM 3244 N N . SER B 1 126 ? 0.479 3.725 -14.18 1 98.75 126 SER B N 1
ATOM 3245 C CA . SER B 1 126 ? 1.087 3.84 -12.859 1 98.75 126 SER B CA 1
ATOM 3246 C C . SER B 1 126 ? 2.092 4.984 -12.805 1 98.75 126 SER B C 1
ATOM 3248 O O . SER B 1 126 ? 2.133 5.738 -11.836 1 98.75 126 SER B O 1
ATOM 3250 N N . TRP B 1 127 ? 2.885 5.113 -13.859 1 98.69 127 TRP B N 1
ATOM 3251 C CA . TRP B 1 127 ? 3.877 6.184 -13.906 1 98.69 127 TRP B CA 1
ATOM 3252 C C . TRP B 1 127 ? 3.205 7.547 -13.984 1 98.69 127 TRP B C 1
ATOM 3254 O O . TRP B 1 127 ? 3.713 8.531 -13.445 1 98.69 127 TRP B O 1
ATOM 3264 N N . LYS B 1 128 ? 2.051 7.598 -14.609 1 98.5 128 LYS B N 1
ATOM 3265 C CA . LYS B 1 128 ? 1.32 8.852 -14.734 1 98.5 128 LYS B CA 1
ATOM 3266 C C . LYS B 1 128 ? 0.807 9.328 -13.375 1 98.5 128 LYS B C 1
ATOM 3268 O O . LYS B 1 128 ? 0.749 10.531 -13.109 1 98.5 128 LYS B O 1
ATOM 3273 N N . VAL B 1 129 ? 0.434 8.422 -12.547 1 98.69 129 VAL B N 1
ATOM 3274 C CA . VAL B 1 129 ? -0.044 8.758 -11.203 1 98.69 129 VAL B CA 1
ATOM 3275 C C . VAL B 1 129 ? 1.03 9.539 -10.453 1 98.69 129 VAL B C 1
ATOM 3277 O O . VAL B 1 129 ? 0.728 10.516 -9.773 1 98.69 129 VAL B O 1
ATOM 3280 N N . PHE B 1 130 ? 2.244 9.125 -10.594 1 98.38 130 PHE B N 1
ATOM 3281 C CA . PHE B 1 130 ? 3.316 9.656 -9.758 1 98.38 130 PHE B CA 1
ATOM 3282 C C . PHE B 1 130 ? 4.25 10.539 -10.578 1 98.38 130 PHE B C 1
ATOM 3284 O O . PHE B 1 130 ? 5.41 10.734 -10.203 1 98.38 130 PHE B O 1
ATOM 3291 N N . ASP B 1 131 ? 3.771 11 -11.719 1 97.38 131 ASP B N 1
ATOM 3292 C CA . ASP B 1 131 ? 4.574 11.742 -12.688 1 97.38 131 ASP B CA 1
ATOM 3293 C C . ASP B 1 131 ? 5.254 12.945 -12.031 1 97.38 131 ASP B C 1
ATOM 3295 O O . ASP B 1 131 ? 6.43 13.211 -12.281 1 97.38 131 ASP B O 1
ATOM 3299 N N . ARG B 1 132 ? 4.539 13.688 -11.203 1 96.06 132 ARG B N 1
ATOM 3300 C CA . ARG B 1 132 ? 5.066 14.891 -10.562 1 96.06 132 ARG B CA 1
ATOM 3301 C C . ARG B 1 132 ? 6.266 14.555 -9.68 1 96.06 132 ARG B C 1
ATOM 3303 O O . ARG B 1 132 ? 7.301 15.219 -9.758 1 96.06 132 ARG B O 1
ATOM 3310 N N . ASP B 1 133 ? 6.141 13.562 -8.883 1 95.62 133 ASP B N 1
ATOM 3311 C CA . ASP B 1 133 ? 7.23 13.133 -8.008 1 95.62 133 ASP B CA 1
ATOM 3312 C C . ASP B 1 133 ? 8.422 12.641 -8.82 1 95.62 133 ASP B C 1
ATOM 3314 O O . ASP B 1 133 ? 9.57 13.008 -8.547 1 95.62 133 ASP B O 1
ATOM 3318 N N . ILE B 1 134 ? 8.172 11.797 -9.805 1 97.31 134 ILE B N 1
ATOM 3319 C CA . ILE B 1 134 ? 9.211 11.211 -10.641 1 97.31 134 ILE B CA 1
ATOM 3320 C C . ILE B 1 134 ? 10.023 12.32 -11.305 1 97.31 134 ILE B C 1
ATOM 3322 O O . ILE B 1 134 ? 11.25 12.312 -11.258 1 97.31 134 ILE B O 1
ATOM 3326 N N . THR B 1 135 ? 9.32 13.258 -11.867 1 96.06 135 THR B N 1
ATOM 3327 C CA . THR B 1 135 ? 9.977 14.352 -12.57 1 96.06 135 THR B CA 1
ATOM 3328 C C . THR B 1 135 ? 10.867 15.156 -11.625 1 96.06 135 THR B C 1
ATOM 3330 O O . THR B 1 135 ? 12.023 15.445 -11.938 1 96.06 135 THR B O 1
ATOM 3333 N N . LEU B 1 136 ? 10.391 15.5 -10.469 1 92.38 136 LEU B N 1
ATOM 3334 C CA . LEU B 1 136 ? 11.125 16.297 -9.5 1 92.38 136 LEU B CA 1
ATOM 3335 C C . LEU B 1 136 ? 12.367 15.562 -9.008 1 92.38 136 LEU B C 1
ATOM 3337 O O . LEU B 1 136 ? 13.445 16.156 -8.891 1 92.38 136 LEU B O 1
ATOM 3341 N N . ARG B 1 137 ? 12.203 14.305 -8.727 1 90.62 137 ARG B N 1
ATOM 3342 C CA . ARG B 1 137 ? 13.32 13.531 -8.195 1 90.62 137 ARG B CA 1
ATOM 3343 C C . ARG B 1 137 ? 14.398 13.32 -9.258 1 90.62 137 ARG B C 1
ATOM 3345 O O . ARG B 1 137 ? 15.594 13.297 -8.938 1 90.62 137 ARG B O 1
ATOM 3352 N N . MET B 1 138 ? 14 13.055 -10.469 1 93.5 138 MET B N 1
ATOM 3353 C CA . MET B 1 138 ? 14.977 12.953 -11.555 1 93.5 138 MET B CA 1
ATOM 3354 C C . MET B 1 138 ? 15.781 14.242 -11.688 1 93.5 138 MET B C 1
ATOM 3356 O O . MET B 1 138 ? 17 14.211 -11.805 1 93.5 138 MET B O 1
ATOM 3360 N N . GLU B 1 139 ? 15.125 15.328 -11.578 1 90.5 139 GLU B N 1
ATOM 3361 C CA . GLU B 1 139 ? 15.758 16.625 -11.766 1 90.5 139 GLU B CA 1
ATOM 3362 C C . GLU B 1 139 ? 16.625 17 -10.562 1 90.5 139 GLU B C 1
ATOM 3364 O O . GLU B 1 139 ? 17.766 17.453 -10.727 1 90.5 139 GLU B O 1
ATOM 3369 N N . GLU B 1 140 ? 16.188 16.75 -9.398 1 84.31 140 GLU B N 1
ATOM 3370 C CA . GLU B 1 140 ? 16.828 17.266 -8.203 1 84.31 140 GLU B CA 1
ATOM 3371 C C . GLU B 1 140 ? 17.844 16.281 -7.637 1 84.31 140 GLU B C 1
ATOM 3373 O O . GLU B 1 140 ? 18.875 16.688 -7.098 1 84.31 140 GLU B O 1
ATOM 3378 N N . GLU B 1 141 ? 17.453 15.008 -7.773 1 83.56 141 GLU B N 1
ATOM 3379 C CA . GLU B 1 141 ? 18.297 13.992 -7.141 1 83.56 141 GLU B CA 1
ATOM 3380 C C . GLU B 1 141 ? 19.141 13.25 -8.18 1 83.56 141 GLU B C 1
ATOM 3382 O O . GLU B 1 141 ? 20.016 12.461 -7.82 1 83.56 141 GLU B O 1
ATOM 3387 N N . GLY B 1 142 ? 18.875 13.5 -9.398 1 87.12 142 GLY B N 1
ATOM 3388 C CA . GLY B 1 142 ? 19.609 12.828 -10.445 1 87.12 142 GLY B CA 1
ATOM 3389 C C . GLY B 1 142 ? 19.297 11.344 -10.547 1 87.12 142 GLY B C 1
ATOM 3390 O O . GLY B 1 142 ? 20.109 10.562 -11.039 1 87.12 142 GLY B O 1
ATOM 3391 N N . LYS B 1 143 ? 18.234 10.969 -10.031 1 89.5 143 LYS B N 1
ATOM 3392 C CA . LYS B 1 143 ? 17.812 9.57 -10.117 1 89.5 143 LYS B CA 1
ATOM 3393 C C . LYS B 1 143 ? 17.5 9.172 -11.555 1 89.5 143 LYS B C 1
ATOM 3395 O O . LYS B 1 143 ? 17.016 9.984 -12.344 1 89.5 143 LYS B O 1
ATOM 3400 N N . PRO B 1 144 ? 17.812 7.914 -11.867 1 95.62 144 PRO B N 1
ATOM 3401 C CA . PRO B 1 144 ? 17.422 7.473 -13.211 1 95.62 144 PRO B CA 1
ATOM 3402 C C . PRO B 1 144 ? 15.906 7.438 -13.406 1 95.62 144 PRO B C 1
ATOM 3404 O O . PRO B 1 144 ? 15.164 7.32 -12.43 1 95.62 144 PRO B O 1
ATOM 3407 N N . ASP B 1 145 ? 15.445 7.59 -14.641 1 97.81 145 ASP B N 1
ATOM 3408 C CA . ASP B 1 145 ? 14.023 7.496 -14.961 1 97.81 145 ASP B CA 1
ATOM 3409 C C . ASP B 1 145 ? 13.484 6.102 -14.656 1 97.81 145 ASP B C 1
ATOM 3411 O O . ASP B 1 145 ? 13.891 5.121 -15.289 1 97.81 145 ASP B O 1
ATOM 3415 N N . PRO B 1 146 ? 12.602 6.027 -13.672 1 98 146 PRO B N 1
ATOM 3416 C CA . PRO B 1 146 ? 12.102 4.695 -13.32 1 98 146 PRO B CA 1
ATOM 3417 C C . PRO B 1 146 ? 11.367 4.02 -14.477 1 98 146 PRO B C 1
ATOM 3419 O O . PRO B 1 146 ? 11.25 2.791 -14.5 1 98 146 PRO B O 1
ATOM 3422 N N . ARG B 1 147 ? 10.852 4.734 -15.438 1 98.12 147 ARG B N 1
ATOM 3423 C CA . ARG B 1 147 ? 10.125 4.203 -16.594 1 98.12 147 ARG B CA 1
ATOM 3424 C C . ARG B 1 147 ? 11.031 3.344 -17.453 1 98.12 147 ARG B C 1
ATOM 3426 O O . ARG B 1 147 ? 10.555 2.473 -18.188 1 98.12 147 ARG B O 1
ATOM 3433 N N . ASN B 1 148 ? 12.289 3.619 -17.344 1 98.12 148 ASN B N 1
ATOM 3434 C CA . ASN B 1 148 ? 13.266 2.848 -18.094 1 98.12 148 ASN B CA 1
ATOM 3435 C C . ASN B 1 148 ? 13.781 1.658 -17.297 1 98.12 148 ASN B C 1
ATOM 3437 O O . ASN B 1 148 ? 14.555 0.843 -17.812 1 98.12 148 ASN B O 1
ATOM 3441 N N . LEU B 1 149 ? 13.367 1.524 -16.047 1 98.62 149 LEU B N 1
ATOM 3442 C CA . LEU B 1 149 ? 13.859 0.474 -15.164 1 98.62 149 LEU B CA 1
ATOM 3443 C C . LEU B 1 149 ? 12.828 -0.633 -15.008 1 98.62 149 LEU B C 1
ATOM 3445 O O . LEU B 1 149 ? 13 -1.543 -14.195 1 98.62 149 LEU B O 1
ATOM 3449 N N . VAL B 1 150 ? 11.719 -0.521 -15.688 1 98.81 150 VAL B N 1
ATOM 3450 C CA . VAL B 1 150 ? 10.656 -1.524 -15.656 1 98.81 150 VAL B CA 1
ATOM 3451 C C . VAL B 1 150 ? 10.195 -1.825 -17.078 1 98.81 150 VAL B C 1
ATOM 3453 O O . VAL B 1 150 ? 9.883 -0.909 -17.844 1 98.81 150 VAL B O 1
ATOM 3456 N N . LYS B 1 151 ? 10.211 -3.025 -17.469 1 98.81 151 LYS B N 1
ATOM 3457 C CA . LYS B 1 151 ? 9.695 -3.443 -18.766 1 98.81 151 LYS B CA 1
ATOM 3458 C C . LYS B 1 151 ? 8.492 -4.375 -18.609 1 98.81 151 LYS B C 1
ATOM 3460 O O . LYS B 1 151 ? 8.648 -5.531 -18.219 1 98.81 151 LYS B O 1
ATOM 3465 N N . ALA B 1 152 ? 7.328 -3.857 -18.938 1 98.88 152 ALA B N 1
ATOM 3466 C CA . ALA B 1 152 ? 6.094 -4.633 -18.859 1 98.88 152 ALA B CA 1
ATOM 3467 C C . ALA B 1 152 ? 5.758 -5.273 -20.203 1 98.88 152 ALA B C 1
ATOM 3469 O O . ALA B 1 152 ? 5.863 -4.629 -21.25 1 98.88 152 ALA B O 1
ATOM 3470 N N . THR B 1 153 ? 5.387 -6.531 -20.141 1 98.81 153 THR B N 1
ATOM 3471 C CA . THR B 1 153 ? 5.047 -7.293 -21.344 1 98.81 153 THR B CA 1
ATOM 3472 C C . THR B 1 153 ? 3.709 -8.008 -21.172 1 98.81 153 THR B C 1
ATOM 3474 O O . THR B 1 153 ? 3.52 -8.758 -20.219 1 98.81 153 THR B O 1
ATOM 3477 N N . ASP B 1 154 ? 2.783 -7.73 -22.078 1 98.81 154 ASP B N 1
ATOM 3478 C CA . ASP B 1 154 ? 1.577 -8.547 -22.172 1 98.81 154 ASP B CA 1
ATOM 3479 C C . ASP B 1 154 ? 1.888 -9.922 -22.766 1 98.81 154 ASP B C 1
ATOM 3481 O O . ASP B 1 154 ? 2.453 -10.016 -23.859 1 98.81 154 ASP B O 1
ATOM 3485 N N . ILE B 1 155 ? 1.44 -10.914 -22.047 1 98.75 155 ILE B N 1
ATOM 3486 C CA . ILE B 1 155 ? 1.86 -12.242 -22.484 1 98.75 155 ILE B CA 1
ATOM 3487 C C . ILE B 1 155 ? 0.638 -13.062 -22.891 1 98.75 155 ILE B C 1
ATOM 3489 O O . ILE B 1 155 ? -0.5 -12.656 -22.641 1 98.75 155 ILE B O 1
ATOM 3493 N N . GLY B 1 156 ? 0.862 -14.18 -23.578 1 98.12 156 GLY B N 1
ATOM 3494 C CA . GLY B 1 156 ? -0.057 -15.289 -23.781 1 98.12 156 GLY B CA 1
ATOM 3495 C C . GLY B 1 156 ? 0.422 -16.594 -23.156 1 98.12 156 GLY B C 1
ATOM 3496 O O . GLY B 1 156 ? 1.361 -16.594 -22.359 1 98.12 156 GLY B O 1
ATOM 3497 N N . GLN B 1 157 ? -0.301 -17.625 -23.422 1 98.38 157 GLN B N 1
ATOM 3498 C CA . GLN B 1 157 ? 0.071 -18.938 -22.891 1 98.38 157 GLN B CA 1
ATOM 3499 C C . GLN B 1 157 ? 1.357 -19.453 -23.547 1 98.38 157 GLN B C 1
ATOM 3501 O O . GLN B 1 157 ? 1.661 -19.094 -24.688 1 98.38 157 GLN B O 1
ATOM 3506 N N . GLY B 1 158 ? 2.129 -20.281 -22.812 1 98.62 158 GLY B N 1
ATOM 3507 C CA . GLY B 1 158 ? 3.367 -20.859 -23.312 1 98.62 158 GLY B CA 1
ATOM 3508 C C . GLY B 1 158 ? 4.582 -20.453 -22.516 1 98.62 158 GLY B C 1
ATOM 3509 O O . GLY B 1 158 ? 4.453 -19.953 -21.391 1 98.62 158 GLY B O 1
ATOM 3510 N N . VAL B 1 159 ? 5.754 -20.812 -23.031 1 98.81 159 VAL B N 1
ATOM 3511 C CA . VAL B 1 159 ? 6.992 -20.375 -22.391 1 98.81 159 VAL B CA 1
ATOM 3512 C C . VAL B 1 159 ? 7.148 -18.859 -22.547 1 98.81 159 VAL B C 1
ATOM 3514 O O . VAL B 1 159 ? 7.176 -18.344 -23.656 1 98.81 159 VAL B O 1
ATOM 3517 N N . ILE B 1 160 ? 7.273 -18.172 -21.438 1 98.56 160 ILE B N 1
ATOM 3518 C CA . ILE B 1 160 ? 7.305 -16.719 -21.516 1 98.56 160 ILE B CA 1
ATOM 3519 C C . ILE B 1 160 ? 8.711 -16.219 -21.188 1 98.56 160 ILE B C 1
ATOM 3521 O O . ILE B 1 160 ? 9.031 -15.055 -21.438 1 98.56 160 ILE B O 1
ATOM 3525 N N . TYR B 1 161 ? 9.477 -17.031 -20.562 1 98.31 161 TYR B N 1
ATOM 3526 C CA . TYR B 1 161 ? 10.844 -16.672 -20.219 1 98.31 161 TYR B CA 1
ATOM 3527 C C . TYR B 1 161 ? 11.711 -17.906 -20.078 1 98.31 161 TYR B C 1
ATOM 3529 O O . TYR B 1 161 ? 11.258 -18.953 -19.578 1 98.31 161 TYR B O 1
ATOM 3537 N N . LYS B 1 162 ? 12.992 -17.875 -20.516 1 98.06 162 LYS B N 1
ATOM 3538 C CA . LYS B 1 162 ? 13.938 -18.984 -20.391 1 98.06 162 LYS B CA 1
ATOM 3539 C C . LYS B 1 162 ? 15.375 -18.469 -20.312 1 98.06 162 LYS B C 1
ATOM 3541 O O . LYS B 1 162 ? 15.773 -17.625 -21.125 1 98.06 162 LYS B O 1
ATOM 3546 N N . ASP B 1 163 ? 16.094 -18.875 -19.312 1 96.12 163 ASP B N 1
ATOM 3547 C CA . ASP B 1 163 ? 17.547 -18.719 -19.266 1 96.12 163 ASP B CA 1
ATOM 3548 C C . ASP B 1 163 ? 18.203 -19.969 -18.688 1 96.12 163 ASP B C 1
ATOM 3550 O O . ASP B 1 163 ? 17.594 -21.047 -18.656 1 96.12 163 ASP B O 1
ATOM 3554 N N . GLU B 1 164 ? 19.422 -19.891 -18.312 1 95.25 164 GLU B N 1
ATOM 3555 C CA . GLU B 1 164 ? 20.156 -21.062 -17.828 1 95.25 164 GLU B CA 1
ATOM 3556 C C . GLU B 1 164 ? 19.609 -21.547 -16.484 1 95.25 164 GLU B C 1
ATOM 3558 O O . GLU B 1 164 ? 19.734 -22.719 -16.156 1 95.25 164 GLU B O 1
ATOM 3563 N N . LEU B 1 165 ? 18.953 -20.672 -15.844 1 95.94 165 LEU B N 1
ATOM 3564 C CA . LEU B 1 165 ? 18.547 -20.984 -14.469 1 95.94 165 LEU B CA 1
ATOM 3565 C C . LEU B 1 165 ? 17.125 -21.5 -14.422 1 95.94 165 LEU B C 1
ATOM 3567 O O . LEU B 1 165 ? 16.812 -22.391 -13.641 1 95.94 165 LEU B O 1
ATOM 3571 N N . VAL B 1 166 ? 16.281 -20.938 -15.289 1 98 166 VAL B N 1
ATOM 3572 C CA . VAL B 1 166 ? 14.867 -21.203 -15.078 1 98 166 VAL B CA 1
ATOM 3573 C C . VAL B 1 166 ? 14.117 -21.094 -16.406 1 98 166 VAL B C 1
ATOM 3575 O O . VAL B 1 166 ? 14.523 -20.359 -17.297 1 98 166 VAL B O 1
ATOM 3578 N N . THR B 1 167 ? 13.133 -21.922 -16.562 1 98.81 167 THR B N 1
ATOM 3579 C CA . THR B 1 167 ? 12.086 -21.766 -17.578 1 98.81 167 THR B CA 1
ATOM 3580 C C . THR B 1 167 ? 10.75 -21.453 -16.922 1 98.81 167 THR B C 1
ATOM 3582 O O . THR B 1 167 ? 10.32 -22.141 -16 1 98.81 167 THR B O 1
ATOM 3585 N N . ILE B 1 168 ? 10.125 -20.344 -17.344 1 98.94 168 ILE B N 1
ATOM 3586 C CA . ILE B 1 168 ? 8.82 -19.938 -16.828 1 98.94 168 ILE B CA 1
ATOM 3587 C C . ILE B 1 168 ? 7.758 -20.094 -17.906 1 98.94 168 ILE B C 1
ATOM 3589 O O . ILE B 1 168 ? 7.922 -19.594 -19.016 1 98.94 168 ILE B O 1
ATOM 3593 N N . SER B 1 169 ? 6.695 -20.781 -17.594 1 98.94 169 SER B N 1
ATOM 3594 C CA . SER B 1 169 ? 5.582 -20.984 -18.516 1 98.94 169 SER B CA 1
ATOM 3595 C C . SER B 1 169 ? 4.277 -20.453 -17.938 1 98.94 169 SER B C 1
ATOM 3597 O O . SER B 1 169 ? 4.07 -20.5 -16.719 1 98.94 169 SER B O 1
ATOM 3599 N N . ALA B 1 170 ? 3.451 -19.969 -18.828 1 98.88 170 ALA B N 1
ATOM 3600 C CA . ALA B 1 170 ? 2.115 -19.5 -18.469 1 98.88 170 ALA B CA 1
ATOM 3601 C C . ALA B 1 170 ? 1.037 -20.375 -19.078 1 98.88 170 ALA B C 1
ATOM 3603 O O . ALA B 1 170 ? 1.164 -20.812 -20.234 1 98.88 170 ALA B O 1
ATOM 3604 N N . LEU B 1 171 ? 0.024 -20.672 -18.328 1 98.88 171 LEU B N 1
ATOM 3605 C CA . LEU B 1 171 ? -1.18 -21.359 -18.781 1 98.88 171 LEU B CA 1
ATOM 3606 C C . LEU B 1 171 ? -2.408 -20.469 -18.609 1 98.88 171 LEU B C 1
ATOM 3608 O O . LEU B 1 171 ? -2.668 -19.969 -17.516 1 98.88 171 LEU B O 1
ATOM 3612 N N . LYS B 1 172 ? -3.127 -20.281 -19.719 1 98.56 172 LYS B N 1
ATOM 3613 C CA . LYS B 1 172 ? -4.41 -19.594 -19.578 1 98.56 172 LYS B CA 1
ATOM 3614 C C . LYS B 1 172 ? -5.383 -20.422 -18.734 1 98.56 172 LYS B C 1
ATOM 3616 O O . LYS B 1 172 ? -5.535 -21.625 -18.969 1 98.56 172 LYS B O 1
ATOM 3621 N N . VAL B 1 173 ? -5.941 -19.797 -17.75 1 98.62 173 VAL B N 1
ATOM 3622 C CA . VAL B 1 173 ? -6.91 -20.484 -16.906 1 98.62 173 VAL B CA 1
ATOM 3623 C C . VAL B 1 173 ? -8.242 -19.734 -16.922 1 98.62 173 VAL B C 1
ATOM 3625 O O . VAL B 1 173 ? -8.273 -18.516 -17.141 1 98.62 173 VAL B O 1
ATOM 3628 N N . PRO B 1 174 ? -9.352 -20.453 -16.75 1 97.38 174 PRO B N 1
ATOM 3629 C CA . PRO B 1 174 ? -10.648 -19.781 -16.688 1 97.38 174 PRO B CA 1
ATOM 3630 C C . PRO B 1 174 ? -10.875 -19.078 -15.344 1 97.38 174 PRO B C 1
ATOM 3632 O O . PRO B 1 174 ? -10.758 -19.703 -14.289 1 97.38 174 PRO B O 1
ATOM 3635 N N . HIS B 1 175 ? -11.086 -17.812 -15.375 1 95.94 175 HIS B N 1
ATOM 3636 C CA . HIS B 1 175 ? -11.422 -17 -14.203 1 95.94 175 HIS B CA 1
ATOM 3637 C C . HIS B 1 175 ? -12.398 -15.891 -14.57 1 95.94 175 HIS B C 1
ATOM 3639 O O . HIS B 1 175 ? -11.992 -14.75 -14.773 1 95.94 175 HIS B O 1
ATOM 3645 N N . SER B 1 176 ? -13.656 -16.266 -14.539 1 91 176 SER B N 1
ATOM 3646 C CA . SER B 1 176 ? -14.672 -15.266 -14.828 1 91 176 SER B CA 1
ATOM 3647 C C . SER B 1 176 ? -14.609 -14.109 -13.828 1 91 176 SER B C 1
ATOM 3649 O O . SER B 1 176 ? -14.305 -14.32 -12.648 1 91 176 SER B O 1
ATOM 3651 N N . PRO B 1 177 ? -14.82 -12.906 -14.273 1 89.19 177 PRO B N 1
ATOM 3652 C CA . PRO B 1 177 ? -15.383 -12.5 -15.562 1 89.19 177 PRO B CA 1
ATOM 3653 C C . PRO B 1 177 ? -14.312 -12.211 -16.609 1 89.19 177 PRO B C 1
ATOM 3655 O O . PRO B 1 177 ? -14.625 -11.711 -17.703 1 89.19 177 PRO B O 1
ATOM 3658 N N . PHE B 1 178 ? -13.117 -12.531 -16.344 1 91.5 178 PHE B N 1
ATOM 3659 C CA . PHE B 1 178 ? -12.078 -12.289 -17.344 1 91.5 178 PHE B CA 1
ATOM 3660 C C . PHE B 1 178 ? -12.305 -13.164 -18.578 1 91.5 178 PHE B C 1
ATOM 3662 O O . PHE B 1 178 ? -12.633 -14.344 -18.453 1 91.5 178 PHE B O 1
ATOM 3669 N N . PRO B 1 179 ? -12.211 -12.547 -19.75 1 90.69 179 PRO B N 1
ATOM 3670 C CA . PRO B 1 179 ? -12.219 -13.406 -20.938 1 90.69 179 PRO B CA 1
ATOM 3671 C C . PRO B 1 179 ? -11 -14.32 -21 1 90.69 179 PRO B C 1
ATOM 3673 O O . PRO B 1 179 ? -10.047 -14.148 -20.25 1 90.69 179 PRO B O 1
ATOM 3676 N N . ASP B 1 180 ? -11.18 -15.25 -21.891 1 92.19 180 ASP B N 1
ATOM 3677 C CA . ASP B 1 180 ? -10.07 -16.156 -22.109 1 92.19 180 ASP B CA 1
ATOM 3678 C C . ASP B 1 180 ? -8.789 -15.398 -22.453 1 92.19 180 ASP B C 1
ATOM 3680 O O . ASP B 1 180 ? -8.812 -14.461 -23.234 1 92.19 180 ASP B O 1
ATOM 3684 N N . GLY B 1 181 ? -7.754 -15.719 -21.703 1 93.62 181 GLY B N 1
ATOM 3685 C CA . GLY B 1 181 ? -6.461 -15.117 -21.984 1 93.62 181 GLY B CA 1
ATOM 3686 C C . GLY B 1 181 ? -6.125 -13.969 -21.047 1 93.62 181 GLY B C 1
ATOM 3687 O O . GLY B 1 181 ? -5.094 -13.312 -21.203 1 93.62 181 GLY B O 1
ATOM 3688 N N . GLU B 1 182 ? -6.918 -13.805 -20.016 1 97.25 182 GLU B N 1
ATOM 3689 C CA . GLU B 1 182 ? -6.645 -12.68 -19.125 1 97.25 182 GLU B CA 1
ATOM 3690 C C . GLU B 1 182 ? -6.395 -13.148 -17.703 1 97.25 182 GLU B C 1
ATOM 3692 O O . GLU B 1 182 ? -6.352 -12.344 -16.781 1 97.25 182 GLU B O 1
ATOM 3697 N N . ALA B 1 183 ? -6.285 -14.445 -17.531 1 98.56 183 ALA B N 1
ATOM 3698 C CA . ALA B 1 183 ? -5.867 -15.039 -16.266 1 98.56 183 ALA B CA 1
ATOM 3699 C C . ALA B 1 183 ? -4.891 -16.188 -16.5 1 98.56 183 ALA B C 1
ATOM 3701 O O . ALA B 1 183 ? -5.059 -16.984 -17.422 1 98.56 183 ALA B O 1
ATOM 3702 N N . PHE B 1 184 ? -3.877 -16.25 -15.609 1 98.88 184 PHE B N 1
ATOM 3703 C CA . PHE B 1 184 ? -2.818 -17.219 -15.898 1 98.88 184 PHE B CA 1
ATOM 3704 C C . PHE B 1 184 ? -2.426 -17.984 -14.641 1 98.88 184 PHE B C 1
ATOM 3706 O O . PHE B 1 184 ? -2.443 -17.422 -13.539 1 98.88 184 PHE B O 1
ATOM 3713 N N . ALA B 1 185 ? -2.055 -19.25 -14.805 1 98.94 185 ALA B N 1
ATOM 3714 C CA . ALA B 1 185 ? -1.174 -20 -13.922 1 98.94 185 ALA B CA 1
ATOM 3715 C C . ALA B 1 185 ? 0.277 -19.922 -14.383 1 98.94 185 ALA B C 1
ATOM 3717 O O . ALA B 1 185 ? 0.542 -19.75 -15.578 1 98.94 185 ALA B O 1
ATOM 3718 N N . TYR B 1 186 ? 1.22 -20.016 -13.477 1 98.94 186 TYR B N 1
ATOM 3719 C CA . TYR B 1 186 ? 2.635 -19.953 -13.828 1 98.94 186 TYR B CA 1
ATOM 3720 C C . TYR B 1 186 ? 3.369 -21.188 -13.328 1 98.94 186 TYR B C 1
ATOM 3722 O O . TYR B 1 186 ? 3.092 -21.688 -12.234 1 98.94 186 TYR B O 1
ATOM 3730 N N . ARG B 1 187 ? 4.301 -21.703 -14.125 1 98.94 187 ARG B N 1
ATOM 3731 C CA . ARG B 1 187 ? 5.141 -22.844 -13.781 1 98.94 187 ARG B CA 1
ATOM 3732 C C . ARG B 1 187 ? 6.621 -22.484 -13.922 1 98.94 187 ARG B C 1
ATOM 3734 O O . ARG B 1 187 ? 7.027 -21.859 -14.898 1 98.94 187 ARG B O 1
ATOM 3741 N N . PHE B 1 188 ? 7.316 -22.781 -12.891 1 98.88 188 PHE B N 1
ATOM 3742 C CA . PHE B 1 188 ? 8.773 -22.656 -12.891 1 98.88 188 PHE B CA 1
ATOM 3743 C C . PHE B 1 188 ? 9.43 -24.016 -12.977 1 98.88 188 PHE B C 1
ATOM 3745 O O . PHE B 1 188 ? 9.188 -24.891 -12.133 1 98.88 188 PHE B O 1
ATOM 3752 N N . ASP B 1 189 ? 10.195 -24.266 -14.039 1 98.75 189 ASP B N 1
ATOM 3753 C CA . ASP B 1 189 ? 11.125 -25.391 -14.109 1 98.75 189 ASP B CA 1
ATOM 3754 C C . ASP B 1 189 ? 12.562 -24.938 -13.859 1 98.75 189 ASP B C 1
ATOM 3756 O O . ASP B 1 189 ? 13.102 -24.125 -14.617 1 98.75 189 ASP B O 1
ATOM 3760 N N . THR B 1 190 ? 13.102 -25.359 -12.781 1 98 190 THR B N 1
ATOM 3761 C CA . THR B 1 190 ? 14.43 -24.891 -12.383 1 98 190 THR B CA 1
ATOM 3762 C C . THR B 1 190 ? 15.164 -25.969 -11.594 1 98 190 THR B C 1
ATOM 3764 O O . THR B 1 190 ? 14.609 -26.562 -10.664 1 98 190 THR B O 1
ATOM 3767 N N . GLN B 1 191 ? 16.406 -26.312 -11.977 1 96.5 191 GLN B N 1
ATOM 3768 C CA . GLN B 1 191 ? 17.312 -27.219 -11.258 1 96.5 191 GLN B CA 1
ATOM 3769 C C . GLN B 1 191 ? 16.641 -28.547 -10.969 1 96.5 191 GLN B C 1
ATOM 3771 O O . GLN B 1 191 ? 16.719 -29.062 -9.852 1 96.5 191 GLN B O 1
ATOM 3776 N N . GLY B 1 192 ? 15.859 -28.984 -11.883 1 96.69 192 GLY B N 1
ATOM 3777 C CA . GLY B 1 192 ? 15.195 -30.281 -11.734 1 96.69 192 GLY B CA 1
ATOM 3778 C C . GLY B 1 192 ? 13.945 -30.219 -10.875 1 96.69 192 GLY B C 1
ATOM 3779 O O . GLY B 1 192 ? 13.352 -31.25 -10.562 1 96.69 192 GLY B O 1
ATOM 3780 N N . LYS B 1 193 ? 13.586 -29.016 -10.406 1 98.19 193 LYS B N 1
ATOM 3781 C CA . LYS B 1 193 ? 12.383 -28.797 -9.609 1 98.19 193 LYS B CA 1
ATOM 3782 C C . LYS B 1 193 ? 11.297 -28.109 -10.43 1 98.19 193 LYS B C 1
ATOM 3784 O O . LYS B 1 193 ? 11.594 -27.406 -11.391 1 98.19 193 LYS B O 1
ATOM 3789 N N . ARG B 1 194 ? 10.055 -28.422 -10.086 1 98.75 194 ARG B N 1
ATOM 3790 C CA . ARG B 1 194 ? 8.891 -27.797 -10.711 1 98.75 194 ARG B CA 1
ATOM 3791 C C . ARG B 1 194 ? 7.984 -27.156 -9.672 1 98.75 194 ARG B C 1
ATOM 3793 O O . ARG B 1 194 ? 7.543 -27.828 -8.727 1 98.75 194 ARG B O 1
ATOM 3800 N N . ILE B 1 195 ? 7.793 -25.859 -9.766 1 98.88 195 ILE B N 1
ATOM 3801 C CA . ILE B 1 195 ? 6.93 -25.094 -8.875 1 98.88 195 ILE B CA 1
ATOM 3802 C C . ILE B 1 195 ? 5.797 -24.453 -9.68 1 98.88 195 ILE B C 1
ATOM 3804 O O . ILE B 1 195 ? 6.043 -23.812 -10.695 1 98.88 195 ILE B O 1
ATOM 3808 N N . VAL B 1 196 ? 4.57 -24.656 -9.25 1 98.94 196 VAL B N 1
ATOM 3809 C CA . VAL B 1 196 ? 3.428 -24.156 -10.008 1 98.94 196 VAL B CA 1
ATOM 3810 C C . VAL B 1 196 ? 2.555 -23.281 -9.117 1 98.94 196 VAL B C 1
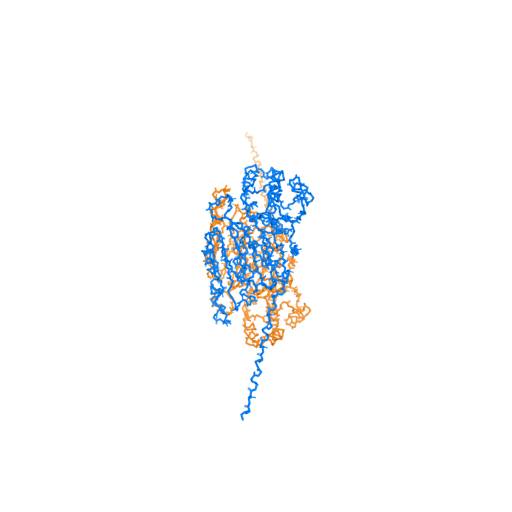ATOM 3812 O O . VAL B 1 196 ? 2.309 -23.625 -7.953 1 98.94 196 VAL B O 1
ATOM 3815 N N . PHE B 1 197 ? 2.148 -22.156 -9.617 1 98.94 197 PHE B N 1
ATOM 3816 C CA . PHE B 1 197 ? 1.176 -21.25 -9.016 1 98.94 197 PHE B CA 1
ATOM 3817 C C . PHE B 1 197 ? -0.11 -21.219 -9.836 1 98.94 197 PHE B C 1
ATOM 3819 O O . PHE B 1 197 ? -0.091 -20.875 -11.016 1 98.94 197 PHE B O 1
ATOM 3826 N N . SER B 1 198 ? -1.188 -21.5 -9.242 1 98.88 198 SER B N 1
ATOM 3827 C CA . SER B 1 198 ? -2.428 -21.703 -9.984 1 98.88 198 SER B CA 1
ATOM 3828 C C . SER B 1 198 ? -3.008 -20.391 -10.484 1 98.88 198 SER B C 1
ATOM 3830 O O . SER B 1 198 ? -3.779 -20.359 -11.445 1 98.88 198 SER B O 1
ATOM 3832 N N . GLY B 1 199 ? -2.629 -19.203 -9.75 1 98.5 199 GLY B N 1
ATOM 3833 C CA . GLY B 1 199 ? -3.488 -18.031 -9.914 1 98.5 199 GLY B CA 1
ATOM 3834 C C . GLY B 1 199 ? -4.918 -18.281 -9.469 1 98.5 199 GLY B C 1
ATOM 3835 O O . GLY B 1 199 ? -5.176 -19.172 -8.664 1 98.5 199 GLY B O 1
ATOM 3836 N N . ASP B 1 200 ? -5.824 -17.359 -9.867 1 98.31 200 ASP B N 1
ATOM 3837 C CA . ASP B 1 200 ? -7.246 -17.594 -9.641 1 98.31 200 ASP B CA 1
ATOM 3838 C C . ASP B 1 200 ? -7.875 -18.344 -10.812 1 98.31 200 ASP B C 1
ATOM 3840 O O . ASP B 1 200 ? -7.645 -17.984 -11.977 1 98.31 200 ASP B O 1
ATOM 3844 N N . THR B 1 201 ? -8.586 -19.391 -10.539 1 97.94 201 THR B N 1
ATOM 3845 C CA . THR B 1 201 ? -9.164 -20.203 -11.609 1 97.94 201 THR B CA 1
ATOM 3846 C C . THR B 1 201 ? -10.352 -21 -11.094 1 97.94 201 THR B C 1
ATOM 3848 O O . THR B 1 201 ? -10.367 -21.422 -9.938 1 97.94 201 THR B O 1
ATOM 3851 N N . SER B 1 202 ? -11.328 -21.172 -11.953 1 96.12 202 SER B N 1
ATOM 3852 C CA . SER B 1 202 ? -12.344 -22.188 -11.703 1 96.12 202 SER B CA 1
ATOM 3853 C C . SER B 1 202 ? -11.789 -23.594 -11.93 1 96.12 202 SER B C 1
ATOM 3855 O O . SER B 1 202 ? -10.609 -23.75 -12.234 1 96.12 202 SER B O 1
ATOM 3857 N N . TRP B 1 203 ? -12.617 -24.578 -11.578 1 95.25 203 TRP B N 1
ATOM 3858 C CA . TRP B 1 203 ? -12.203 -25.953 -11.852 1 95.25 203 TRP B CA 1
ATOM 3859 C C . TRP B 1 203 ? -11.68 -26.078 -13.273 1 95.25 203 TRP B C 1
ATOM 3861 O O . TRP B 1 203 ? -12.398 -25.797 -14.242 1 95.25 203 TRP B O 1
ATOM 3871 N N . PHE B 1 204 ? -10.461 -26.516 -13.422 1 97.69 204 PHE B N 1
ATOM 3872 C CA . PHE B 1 204 ? -9.781 -26.562 -14.711 1 97.69 204 PHE B CA 1
ATOM 3873 C C . PHE B 1 204 ? -8.82 -27.75 -14.773 1 97.69 204 PHE B C 1
ATOM 3875 O O . PHE B 1 204 ? -7.621 -27.594 -14.523 1 97.69 204 PHE B O 1
ATOM 3882 N N . PRO B 1 205 ? -9.258 -28.891 -15.242 1 97.69 205 PRO B N 1
ATOM 3883 C CA . PRO B 1 205 ? -8.477 -30.125 -15.234 1 97.69 205 PRO B CA 1
ATOM 3884 C C . PRO B 1 205 ? -7.137 -29.969 -15.953 1 97.69 205 PRO B C 1
ATOM 3886 O O . PRO B 1 205 ? -6.133 -30.547 -15.516 1 97.69 205 PRO B O 1
ATOM 3889 N N . PRO B 1 206 ? -7.059 -29.172 -17 1 98.5 206 PRO B N 1
ATOM 3890 C CA . PRO B 1 206 ? -5.766 -29.016 -17.672 1 98.5 206 PRO B CA 1
ATOM 3891 C C . PRO B 1 206 ? -4.684 -28.469 -16.75 1 98.5 206 PRO B C 1
ATOM 3893 O O . PRO B 1 206 ? -3.492 -28.594 -17.047 1 98.5 206 PRO B O 1
ATOM 3896 N N . LEU B 1 207 ? -5.074 -27.812 -15.664 1 98.81 207 LEU B N 1
ATOM 3897 C CA . LEU B 1 207 ? -4.09 -27.344 -14.703 1 98.81 207 LEU B CA 1
ATOM 3898 C C . LEU B 1 207 ? -3.322 -28.5 -14.086 1 98.81 207 LEU B C 1
ATOM 3900 O O . LEU B 1 207 ? -2.135 -28.375 -13.781 1 98.81 207 LEU B O 1
ATOM 3904 N N . ALA B 1 208 ? -3.973 -29.656 -13.891 1 98.81 208 ALA B N 1
ATOM 3905 C CA . ALA B 1 208 ? -3.297 -30.828 -13.359 1 98.81 208 ALA B CA 1
ATOM 3906 C C . ALA B 1 208 ? -2.188 -31.297 -14.305 1 98.81 208 ALA B C 1
ATOM 3908 O O . ALA B 1 208 ? -1.111 -31.703 -13.859 1 98.81 208 ALA B O 1
ATOM 3909 N N . THR B 1 209 ? -2.473 -31.234 -15.594 1 98.81 209 THR B N 1
ATOM 3910 C CA . THR B 1 209 ? -1.459 -31.594 -16.578 1 98.81 209 THR B CA 1
ATOM 3911 C C . THR B 1 209 ? -0.302 -30.594 -16.547 1 98.81 209 THR B C 1
ATOM 3913 O O . THR B 1 209 ? 0.864 -30.984 -16.594 1 98.81 209 THR B O 1
ATOM 3916 N N . PHE B 1 210 ? -0.619 -29.344 -16.453 1 98.88 210 PHE B N 1
ATOM 3917 C CA . PHE B 1 210 ? 0.354 -28.266 -16.375 1 98.88 210 PHE B CA 1
ATOM 3918 C C . PHE B 1 210 ? 1.251 -28.422 -15.156 1 98.88 210 PHE B C 1
ATOM 3920 O O . PHE B 1 210 ? 2.439 -28.094 -15.203 1 98.88 210 PHE B O 1
ATOM 3927 N N . ALA B 1 211 ? 0.728 -28.984 -14.031 1 98.88 211 ALA B N 1
ATOM 3928 C CA . ALA B 1 211 ? 1.428 -29.109 -12.75 1 98.88 211 ALA B CA 1
ATOM 3929 C C . ALA B 1 211 ? 1.959 -30.516 -12.555 1 98.88 211 ALA B C 1
ATOM 3931 O O . ALA B 1 211 ? 2.336 -30.891 -11.438 1 98.88 211 ALA B O 1
ATOM 3932 N N . GLN B 1 212 ? 1.957 -31.328 -13.594 1 98.75 212 GLN B N 1
ATOM 3933 C CA . GLN B 1 212 ? 2.285 -32.75 -13.469 1 98.75 212 GLN B CA 1
ATOM 3934 C C . GLN B 1 212 ? 3.65 -32.938 -12.812 1 98.75 212 GLN B C 1
ATOM 3936 O O . GLN B 1 212 ? 4.66 -32.438 -13.312 1 98.75 212 GLN B O 1
ATOM 3941 N N . GLY B 1 213 ? 3.648 -33.656 -11.703 1 98.44 213 GLY B N 1
ATOM 3942 C CA . GLY B 1 213 ? 4.891 -34.031 -11.047 1 98.44 213 GLY B CA 1
ATOM 3943 C C . GLY B 1 213 ? 5.539 -32.875 -10.305 1 98.44 213 GLY B C 1
ATOM 3944 O O . GLY B 1 213 ? 6.707 -32.938 -9.93 1 98.44 213 GLY B O 1
ATOM 3945 N N . ALA B 1 214 ? 4.832 -31.781 -10.102 1 98.69 214 ALA B N 1
ATOM 3946 C CA . ALA B 1 214 ? 5.406 -30.594 -9.469 1 98.69 214 ALA B CA 1
ATOM 3947 C C . ALA B 1 214 ? 5.879 -30.906 -8.047 1 98.69 214 ALA B C 1
ATOM 3949 O O . ALA B 1 214 ? 5.25 -31.688 -7.34 1 98.69 214 ALA B O 1
ATOM 3950 N N . ASP B 1 215 ? 7.012 -30.297 -7.664 1 98.69 215 ASP B N 1
ATOM 3951 C CA . ASP B 1 215 ? 7.484 -30.391 -6.289 1 98.69 215 ASP B CA 1
ATOM 3952 C C . ASP B 1 215 ? 6.562 -29.625 -5.34 1 98.69 215 ASP B C 1
ATOM 3954 O O . ASP B 1 215 ? 6.32 -30.078 -4.215 1 98.69 215 ASP B O 1
ATOM 3958 N N . ILE B 1 216 ? 6.094 -28.5 -5.781 1 98.81 216 ILE B N 1
ATOM 3959 C CA . ILE B 1 216 ? 5.141 -27.688 -5.023 1 98.81 216 ILE B CA 1
ATOM 3960 C C . ILE B 1 216 ? 4.07 -27.141 -5.961 1 98.81 216 ILE B C 1
ATOM 3962 O O . ILE B 1 216 ? 4.383 -26.609 -7.027 1 98.81 216 ILE B O 1
ATOM 3966 N N . LEU B 1 217 ? 2.887 -27.328 -5.605 1 98.88 217 LEU B N 1
ATOM 3967 C CA . LEU B 1 217 ? 1.745 -26.641 -6.199 1 98.88 217 LEU B CA 1
ATOM 3968 C C . LEU B 1 217 ? 1.116 -25.672 -5.203 1 98.88 217 LEU B C 1
ATOM 3970 O O . LEU B 1 217 ? 0.589 -26.094 -4.172 1 98.88 217 LEU B O 1
ATOM 3974 N N . VAL B 1 218 ? 1.271 -24.375 -5.414 1 98.94 218 VAL B N 1
ATOM 3975 C CA . VAL B 1 218 ? 0.527 -23.359 -4.672 1 98.94 218 VAL B CA 1
ATOM 3976 C C . VAL B 1 218 ? -0.812 -23.094 -5.355 1 98.94 218 VAL B C 1
ATOM 3978 O O . VAL B 1 218 ? -0.85 -22.656 -6.504 1 98.94 218 VAL B O 1
ATOM 3981 N N . HIS B 1 219 ? -1.902 -23.359 -4.727 1 98.94 219 HIS B N 1
ATOM 3982 C CA . HIS B 1 219 ? -3.213 -23.312 -5.363 1 98.94 219 HIS B CA 1
ATOM 3983 C C . HIS B 1 219 ? -4.191 -22.469 -4.555 1 98.94 219 HIS B C 1
ATOM 3985 O O . HIS B 1 219 ? -4.195 -22.516 -3.322 1 98.94 219 HIS B O 1
ATOM 3991 N N . GLU B 1 220 ? -5.004 -21.672 -5.227 1 98.69 220 GLU B N 1
ATOM 3992 C CA . GLU B 1 220 ? -6.105 -20.984 -4.555 1 98.69 220 GLU B CA 1
ATOM 3993 C C . GLU B 1 220 ? -7.16 -21.984 -4.074 1 98.69 220 GLU B C 1
ATOM 3995 O O . GLU B 1 220 ? -7.199 -23.125 -4.531 1 98.69 220 GLU B O 1
ATOM 4000 N N . ALA B 1 221 ? -7.988 -21.516 -3.123 1 98.12 221 ALA B N 1
ATOM 4001 C CA . ALA B 1 221 ? -9.031 -22.422 -2.643 1 98.12 221 ALA B CA 1
ATOM 4002 C C . ALA B 1 221 ? -10.227 -21.641 -2.102 1 98.12 221 ALA B C 1
ATOM 4004 O O . ALA B 1 221 ? -10.055 -20.625 -1.432 1 98.12 221 ALA B O 1
ATOM 4005 N N . VAL B 1 222 ? -11.391 -22.141 -2.43 1 97 222 VAL B N 1
ATOM 4006 C CA . VAL B 1 222 ? -12.617 -21.609 -1.847 1 97 222 VAL B CA 1
ATOM 4007 C C . VAL B 1 222 ? -13.297 -22.688 -1.005 1 97 222 VAL B C 1
ATOM 4009 O O . VAL B 1 222 ? -13.344 -23.859 -1.402 1 97 222 VAL B O 1
ATOM 4012 N N . HIS B 1 223 ? -13.727 -22.344 0.15 1 96 223 HIS B N 1
ATOM 4013 C CA . HIS B 1 223 ? -14.578 -23.172 0.987 1 96 223 HIS B CA 1
ATOM 4014 C C . HIS B 1 223 ? -16.047 -22.766 0.865 1 96 223 HIS B C 1
ATOM 4016 O O . HIS B 1 223 ? -16.5 -21.875 1.592 1 96 223 HIS B O 1
ATOM 4022 N N . VAL B 1 224 ? -16.781 -23.469 0.109 1 92.44 224 VAL B N 1
ATOM 4023 C CA . VAL B 1 224 ? -18.125 -23.062 -0.332 1 92.44 224 VAL B CA 1
ATOM 4024 C C . VAL B 1 224 ? -19.047 -22.953 0.873 1 92.44 224 VAL B C 1
ATOM 4026 O O . VAL B 1 224 ? -19.75 -21.953 1.029 1 92.44 224 VAL B O 1
ATOM 4029 N N . PRO B 1 225 ? -19.062 -23.891 1.826 1 90.81 225 PRO B N 1
ATOM 4030 C CA . PRO B 1 225 ? -19.969 -23.781 2.975 1 90.81 225 PRO B CA 1
ATOM 4031 C C . PRO B 1 225 ? -19.734 -22.5 3.791 1 90.81 225 PRO B C 1
ATOM 4033 O O . PRO B 1 225 ? -20.688 -21.875 4.246 1 90.81 225 PRO B O 1
ATOM 4036 N N . SER B 1 226 ? -18.531 -22.156 3.928 1 92.12 226 SER B N 1
ATOM 4037 C CA . SER B 1 226 ? -18.203 -20.984 4.727 1 92.12 226 SER B CA 1
ATOM 4038 C C . SER B 1 226 ? -18.562 -19.688 3.992 1 92.12 226 SER B C 1
ATOM 4040 O O . SER B 1 226 ? -18.969 -18.703 4.613 1 92.12 226 SER B O 1
ATOM 4042 N N . VAL B 1 227 ? -18.359 -19.656 2.691 1 89.75 227 VAL B N 1
ATOM 4043 C CA . VAL B 1 227 ? -18.766 -18.5 1.896 1 89.75 227 VAL B CA 1
ATOM 4044 C C . VAL B 1 227 ? -20.281 -18.312 1.994 1 89.75 227 VAL B C 1
ATOM 4046 O O . VAL B 1 227 ? -20.766 -17.188 2.148 1 89.75 227 VAL B O 1
ATOM 4049 N N . ALA B 1 228 ? -20.984 -19.375 1.887 1 86 228 ALA B N 1
ATOM 4050 C CA . ALA B 1 228 ? -22.453 -19.328 1.982 1 86 228 ALA B CA 1
ATOM 4051 C C . ALA B 1 228 ? -22.891 -18.781 3.336 1 86 228 ALA B C 1
ATOM 4053 O O . ALA B 1 228 ? -23.828 -17.984 3.41 1 86 228 ALA B O 1
ATOM 4054 N N . LYS B 1 229 ? -22.234 -19.188 4.348 1 84.5 229 LYS B N 1
ATOM 4055 C CA . LYS B 1 229 ? -22.562 -18.719 5.691 1 84.5 229 LYS B CA 1
ATOM 4056 C C . LYS B 1 229 ? -22.328 -17.219 5.82 1 84.5 229 LYS B C 1
ATOM 4058 O O . LYS B 1 229 ? -23.141 -16.5 6.398 1 84.5 229 LYS B O 1
ATOM 4063 N N . LEU B 1 230 ? -21.234 -16.734 5.266 1 79.94 230 LEU B N 1
ATOM 4064 C CA . LEU B 1 230 ? -20.906 -15.32 5.309 1 79.94 230 LEU B CA 1
ATOM 4065 C C . LEU B 1 230 ? -21.891 -14.5 4.484 1 79.94 230 LEU B C 1
ATOM 4067 O O . LEU B 1 230 ? -22.328 -13.43 4.91 1 79.94 230 LEU B O 1
ATOM 4071 N N . ALA B 1 231 ? -22.203 -14.977 3.305 1 76.31 231 ALA B N 1
ATOM 4072 C CA . ALA B 1 231 ? -23.141 -14.297 2.412 1 76.31 231 ALA B CA 1
ATOM 4073 C C . ALA B 1 231 ? -24.516 -14.141 3.068 1 76.31 231 ALA B C 1
ATOM 4075 O O . ALA B 1 231 ? -25.172 -13.109 2.912 1 76.31 231 ALA B O 1
ATOM 4076 N N . ASN B 1 232 ? -24.953 -15.086 3.727 1 74.12 232 ASN B N 1
ATOM 4077 C CA . ASN B 1 232 ? -26.234 -15.062 4.434 1 74.12 232 ASN B CA 1
ATOM 4078 C C . ASN B 1 232 ? -26.234 -14.016 5.539 1 74.12 232 ASN B C 1
ATOM 4080 O O . ASN B 1 232 ? -27.266 -13.375 5.785 1 74.12 232 ASN B O 1
ATOM 4084 N N . SER B 1 233 ? -25.141 -13.852 6.043 1 67 233 SER B N 1
ATOM 4085 C CA . SER B 1 233 ? -25.062 -12.891 7.133 1 67 233 SER B CA 1
ATOM 4086 C C . SER B 1 233 ? -25.125 -11.453 6.613 1 67 233 SER B C 1
ATOM 4088 O O . SER B 1 233 ? -25.547 -10.547 7.332 1 67 233 SER B O 1
ATOM 4090 N N . ILE B 1 234 ? -24.812 -11.203 5.312 1 63.25 234 ILE B N 1
ATOM 4091 C CA . ILE B 1 234 ? -24.766 -9.836 4.801 1 63.25 234 ILE B CA 1
ATOM 4092 C C . ILE B 1 234 ? -25.969 -9.57 3.9 1 63.25 234 ILE B C 1
ATOM 4094 O O . ILE B 1 234 ? -26.172 -8.438 3.459 1 63.25 234 ILE B O 1
ATOM 4098 N N . GLY B 1 235 ? -26.938 -10.484 3.705 1 54.44 235 GLY B N 1
ATOM 4099 C CA . GLY B 1 235 ? -28.219 -10.328 3.035 1 54.44 235 GLY B CA 1
ATOM 4100 C C . GLY B 1 235 ? -28.156 -10.609 1.546 1 54.44 235 GLY B C 1
ATOM 4101 O O . GLY B 1 235 ? -29.188 -10.805 0.899 1 54.44 235 GLY B O 1
ATOM 4102 N N . ASN B 1 236 ? -27.266 -10.141 0.77 1 53.41 236 ASN B N 1
ATOM 4103 C CA . ASN B 1 236 ? -27.203 -10.406 -0.663 1 53.41 236 ASN B CA 1
ATOM 4104 C C . ASN B 1 236 ? -26.312 -11.609 -0.967 1 53.41 236 ASN B C 1
ATOM 4106 O O . ASN B 1 236 ? -25.688 -11.672 -2.025 1 53.41 236 ASN B O 1
ATOM 4110 N N . GLY B 1 237 ? -26.297 -12.539 -0.055 1 55.81 237 GLY B N 1
ATOM 4111 C CA . GLY B 1 237 ? -25.266 -13.547 0.161 1 55.81 237 GLY B CA 1
ATOM 4112 C C . GLY B 1 237 ? -25.297 -14.656 -0.872 1 55.81 237 GLY B C 1
ATOM 4113 O O . GLY B 1 237 ? -24.25 -15.086 -1.363 1 55.81 237 GLY B O 1
ATOM 4114 N N . LYS B 1 238 ? -26.484 -15.055 -1.267 1 56.31 238 LYS B N 1
ATOM 4115 C CA . LYS B 1 238 ? -26.578 -16.281 -2.045 1 56.31 238 LYS B CA 1
ATOM 4116 C C . LYS B 1 238 ? -25.938 -16.109 -3.42 1 56.31 238 LYS B C 1
ATOM 4118 O O . LYS B 1 238 ? -25.156 -16.969 -3.855 1 56.31 238 LYS B O 1
ATOM 4123 N N . THR B 1 239 ? -26.266 -15.023 -4.133 1 62.66 239 THR B N 1
ATOM 4124 C CA . THR B 1 239 ? -25.719 -14.781 -5.469 1 62.66 239 THR B CA 1
ATOM 4125 C C . THR B 1 239 ? -24.203 -14.586 -5.414 1 62.66 239 THR B C 1
ATOM 4127 O O . THR B 1 239 ? -23.484 -15.086 -6.273 1 62.66 239 THR B O 1
ATOM 4130 N N . LEU B 1 240 ? -23.719 -14.031 -4.367 1 66.31 240 LEU B N 1
ATOM 4131 C CA . LEU B 1 240 ? -22.281 -13.805 -4.215 1 66.31 240 LEU B CA 1
ATOM 4132 C C . LEU B 1 240 ? -21.547 -15.109 -3.959 1 66.31 240 LEU B C 1
ATOM 4134 O O . LEU B 1 240 ? -20.5 -15.367 -4.555 1 66.31 240 LEU B O 1
ATOM 4138 N N . ALA B 1 241 ? -22.172 -15.93 -3.178 1 69.38 241 ALA B N 1
ATOM 4139 C CA . ALA B 1 241 ? -21.562 -17.219 -2.854 1 69.38 241 ALA B CA 1
ATOM 4140 C C . ALA B 1 241 ? -21.469 -18.109 -4.09 1 69.38 241 ALA B C 1
ATOM 4142 O O . ALA B 1 241 ? -20.453 -18.766 -4.312 1 69.38 241 ALA B O 1
ATOM 4143 N N . GLU B 1 242 ? -22.547 -18.078 -4.855 1 72.62 242 GLU B N 1
ATOM 4144 C CA . GLU B 1 242 ? -22.547 -18.875 -6.074 1 72.62 242 GLU B CA 1
ATOM 4145 C C . GLU B 1 242 ? -21.531 -18.359 -7.082 1 72.62 242 GLU B C 1
ATOM 4147 O O . GLU B 1 242 ? -20.828 -19.141 -7.727 1 72.62 242 GLU B O 1
ATOM 4152 N N . ALA B 1 243 ? -21.453 -17.125 -7.133 1 72.88 243 ALA B N 1
ATOM 4153 C CA . ALA B 1 243 ? -20.484 -16.5 -8.055 1 72.88 243 ALA B CA 1
ATOM 4154 C C . ALA B 1 243 ? -19.062 -16.828 -7.645 1 72.88 243 ALA B C 1
ATOM 4156 O O . ALA B 1 243 ? -18.234 -17.219 -8.484 1 72.88 243 ALA B O 1
ATOM 4157 N N . ILE B 1 244 ? -18.844 -16.781 -6.387 1 76 244 ILE B N 1
ATOM 4158 C CA . ILE B 1 244 ? -17.5 -17.047 -5.895 1 76 244 ILE B CA 1
ATOM 4159 C C . ILE B 1 244 ? -17.141 -18.5 -6.133 1 76 244 ILE B C 1
ATOM 4161 O O . ILE B 1 244 ? -16.047 -18.812 -6.617 1 76 244 ILE B O 1
ATOM 4165 N N . ALA B 1 245 ? -18.125 -19.328 -5.926 1 75.56 245 ALA B N 1
ATOM 4166 C CA . ALA B 1 245 ? -17.891 -20.766 -6.09 1 75.56 245 ALA B CA 1
ATOM 4167 C C . ALA B 1 245 ? -17.688 -21.125 -7.562 1 75.56 245 ALA B C 1
ATOM 4169 O O . ALA B 1 245 ? -16.984 -22.078 -7.887 1 75.56 245 ALA B O 1
ATOM 4170 N N . SER B 1 246 ? -18.25 -20.266 -8.359 1 81.31 246 SER B N 1
ATOM 4171 C CA . SER B 1 246 ? -18.172 -20.578 -9.781 1 81.31 246 SER B CA 1
ATOM 4172 C C . SER B 1 246 ? -16.891 -20.016 -10.398 1 81.31 246 SER B C 1
ATOM 4174 O O . SER B 1 246 ? -16.422 -20.5 -11.43 1 81.31 246 SER B O 1
ATOM 4176 N N . HIS B 1 247 ? -16.281 -19.109 -9.75 1 91.06 247 HIS B N 1
ATOM 4177 C CA . HIS B 1 247 ? -15.156 -18.406 -10.344 1 91.06 247 HIS B CA 1
ATOM 4178 C C . HIS B 1 247 ? -13.844 -18.844 -9.703 1 91.06 247 HIS B C 1
ATOM 4180 O O . HIS B 1 247 ? -12.766 -18.391 -10.109 1 91.06 247 HIS B O 1
ATOM 4186 N N . HIS B 1 248 ? -13.953 -19.734 -8.758 1 96.5 248 HIS B N 1
ATOM 4187 C CA . HIS B 1 248 ? -12.781 -20.188 -8.016 1 96.5 248 HIS B CA 1
ATOM 4188 C C . HIS B 1 248 ? -12.797 -21.703 -7.832 1 96.5 248 HIS B C 1
ATOM 4190 O O . HIS B 1 248 ? -13.812 -22.344 -8.102 1 96.5 248 HIS B O 1
ATOM 4196 N N . THR B 1 249 ? -11.734 -22.297 -7.492 1 97.69 249 THR B N 1
ATOM 4197 C CA . THR B 1 249 ? -11.625 -23.75 -7.297 1 97.69 249 THR B CA 1
ATOM 4198 C C . THR B 1 249 ? -12.016 -24.125 -5.871 1 97.69 249 THR B C 1
ATOM 4200 O O . THR B 1 249 ? -11.477 -23.578 -4.91 1 97.69 249 THR B O 1
ATOM 4203 N N . THR B 1 250 ? -12.953 -25.016 -5.754 1 96.44 250 THR B N 1
ATOM 4204 C CA . THR B 1 250 ? -13.344 -25.484 -4.426 1 96.44 250 THR B CA 1
ATOM 4205 C C . THR B 1 250 ? -12.219 -26.297 -3.789 1 96.44 250 THR B C 1
ATOM 4207 O O . THR B 1 250 ? -11.445 -26.953 -4.488 1 96.44 250 THR B O 1
ATOM 4210 N N . ILE B 1 251 ? -12.18 -26.297 -2.477 1 97.62 251 ILE B N 1
ATOM 4211 C CA . ILE B 1 251 ? -11.133 -27.016 -1.761 1 97.62 251 ILE B CA 1
ATOM 4212 C C . ILE B 1 251 ? -11.172 -28.5 -2.121 1 97.62 251 ILE B C 1
ATOM 4214 O O . ILE B 1 251 ? -10.133 -29.156 -2.213 1 97.62 251 ILE B O 1
ATOM 4218 N N . GLU B 1 252 ? -12.312 -29.078 -2.4 1 96.25 252 GLU B N 1
ATOM 4219 C CA . GLU B 1 252 ? -12.445 -30.453 -2.855 1 96.25 252 GLU B CA 1
ATOM 4220 C C . GLU B 1 252 ? -11.805 -30.656 -4.227 1 96.25 252 GLU B C 1
ATOM 4222 O O . GLU B 1 252 ? -11.078 -31.625 -4.445 1 96.25 252 GLU B O 1
ATOM 4227 N N . ASP B 1 253 ? -12.117 -29.703 -5.062 1 97.5 253 ASP B N 1
ATOM 4228 C CA . ASP B 1 253 ? -11.578 -29.781 -6.414 1 97.5 253 ASP B CA 1
ATOM 4229 C C . ASP B 1 253 ? -10.07 -29.531 -6.422 1 97.5 253 ASP B C 1
ATOM 4231 O O . ASP B 1 253 ? -9.344 -30.094 -7.25 1 97.5 253 ASP B O 1
ATOM 4235 N N . VAL B 1 254 ? -9.547 -28.688 -5.523 1 98.62 254 VAL B N 1
ATOM 4236 C CA . VAL B 1 254 ? -8.109 -28.484 -5.391 1 98.62 254 VAL B CA 1
ATOM 4237 C C . VAL B 1 254 ? -7.426 -29.812 -5.066 1 98.62 254 VAL B C 1
ATOM 4239 O O . VAL B 1 254 ? -6.367 -30.109 -5.621 1 98.62 254 VAL B O 1
ATOM 4242 N N . GLY B 1 255 ? -8.016 -30.562 -4.148 1 98.69 255 GLY B N 1
ATOM 4243 C CA . GLY B 1 255 ? -7.488 -31.891 -3.85 1 98.69 255 GLY B CA 1
ATOM 4244 C C . GLY B 1 255 ? -7.406 -32.781 -5.066 1 98.69 255 GLY B C 1
ATOM 4245 O O . GLY B 1 255 ? -6.414 -33.5 -5.258 1 98.69 255 GLY B O 1
ATOM 4246 N N . LYS B 1 256 ? -8.469 -32.75 -5.91 1 98.69 256 LYS B N 1
ATOM 4247 C CA . LYS B 1 256 ? -8.477 -33.562 -7.129 1 98.69 256 LYS B CA 1
ATOM 4248 C C . LYS B 1 256 ? -7.355 -33.156 -8.07 1 98.69 256 LYS B C 1
ATOM 4250 O O . LYS B 1 256 ? -6.676 -34 -8.648 1 98.69 256 LYS B O 1
ATOM 4255 N N . ILE B 1 257 ? -7.172 -31.828 -8.219 1 98.81 257 ILE B N 1
ATOM 4256 C CA . ILE B 1 257 ? -6.105 -31.328 -9.078 1 98.81 257 ILE B CA 1
ATOM 4257 C C . ILE B 1 257 ? -4.754 -31.812 -8.555 1 98.81 257 ILE B C 1
ATOM 4259 O O . ILE B 1 257 ? -3.912 -32.281 -9.328 1 98.81 257 ILE B O 1
ATOM 4263 N N . ALA B 1 258 ? -4.543 -31.672 -7.25 1 98.81 258 ALA B N 1
ATOM 4264 C CA . ALA B 1 258 ? -3.281 -32.094 -6.637 1 98.81 258 ALA B CA 1
ATOM 4265 C C . ALA B 1 258 ? -3.023 -33.562 -6.855 1 98.81 258 ALA B C 1
ATOM 4267 O O . ALA B 1 258 ? -1.911 -33.969 -7.215 1 98.81 258 ALA B O 1
ATOM 4268 N N . ARG B 1 259 ? -4.051 -34.375 -6.648 1 98.5 259 ARG B N 1
ATOM 4269 C CA . ARG B 1 259 ? -3.93 -35.812 -6.844 1 98.5 259 ARG B CA 1
ATOM 4270 C C . ARG B 1 259 ? -3.59 -36.156 -8.289 1 98.5 259 ARG B C 1
ATOM 4272 O O . ARG B 1 259 ? -2.646 -36.906 -8.555 1 98.5 259 ARG B O 1
ATOM 4279 N N . GLU B 1 260 ? -4.363 -35.562 -9.188 1 98.31 260 GLU B N 1
ATOM 4280 C CA . GLU B 1 260 ? -4.219 -35.875 -10.609 1 98.31 260 GLU B CA 1
ATOM 4281 C C . GLU B 1 260 ? -2.879 -35.375 -11.148 1 98.31 260 GLU B C 1
ATOM 4283 O O . GLU B 1 260 ? -2.348 -35.906 -12.109 1 98.31 260 GLU B O 1
ATOM 4288 N N . SER B 1 261 ? -2.334 -34.312 -10.523 1 98.38 261 SER B N 1
ATOM 4289 C CA . SER B 1 261 ? -1.051 -33.75 -10.945 1 98.38 261 SER B CA 1
ATOM 4290 C C . SER B 1 261 ? 0.113 -34.531 -10.336 1 98.38 261 SER B C 1
ATOM 4292 O O . SER B 1 261 ? 1.265 -34.344 -10.734 1 98.38 261 SER B O 1
ATOM 4294 N N . HIS B 1 262 ? -0.16 -35.438 -9.406 1 98.25 262 HIS B N 1
ATOM 4295 C CA . HIS B 1 262 ? 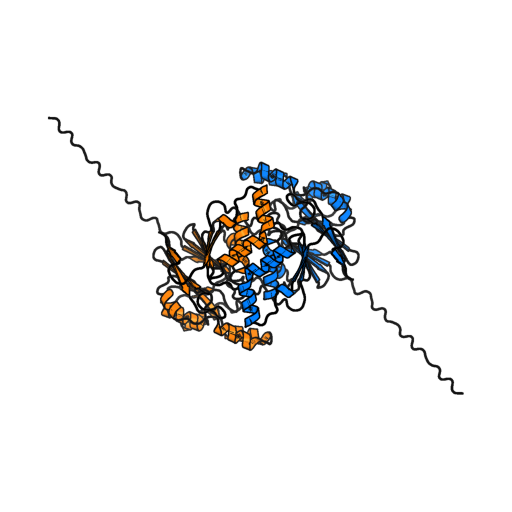0.875 -36.156 -8.68 1 98.25 262 HIS B CA 1
ATOM 4296 C C . HIS B 1 262 ? 1.899 -35.219 -8.07 1 98.25 262 HIS B C 1
ATOM 4298 O O . HIS B 1 262 ? 3.105 -35.438 -8.219 1 98.25 262 HIS B O 1
ATOM 4304 N N . VAL B 1 263 ? 1.425 -34.094 -7.551 1 98.25 263 VAL B N 1
ATOM 4305 C CA . VAL B 1 263 ? 2.348 -33.156 -6.938 1 98.25 263 VAL B CA 1
ATOM 4306 C C . VAL B 1 263 ? 2.922 -33.75 -5.652 1 98.25 263 VAL B C 1
ATOM 4308 O O . VAL B 1 263 ? 2.297 -34.594 -5.023 1 98.25 263 VAL B O 1
ATOM 4311 N N . LYS B 1 264 ? 4.098 -33.312 -5.246 1 98.38 264 LYS B N 1
ATOM 4312 C CA . LYS B 1 264 ? 4.723 -33.812 -4.027 1 98.38 264 LYS B CA 1
ATOM 4313 C C . LYS B 1 264 ? 4.18 -33.094 -2.795 1 98.38 264 LYS B C 1
ATOM 4315 O O . LYS B 1 264 ? 4.098 -33.688 -1.714 1 98.38 264 LYS B O 1
ATOM 4320 N N . LYS B 1 265 ? 3.826 -31.797 -2.912 1 98.5 265 LYS B N 1
ATOM 4321 C CA . LYS B 1 265 ? 3.297 -30.984 -1.823 1 98.5 265 LYS B CA 1
ATOM 4322 C C . LYS B 1 265 ? 2.299 -29.953 -2.344 1 98.5 265 LYS B C 1
ATOM 4324 O O . LYS B 1 265 ? 2.545 -29.297 -3.359 1 98.5 265 LYS B O 1
ATOM 4329 N N . LEU B 1 266 ? 1.161 -29.875 -1.661 1 98.81 266 LEU B N 1
ATOM 4330 C CA . LEU B 1 266 ? 0.131 -28.891 -1.959 1 98.81 266 LEU B CA 1
ATOM 4331 C C . LEU B 1 266 ? 0.156 -27.75 -0.941 1 98.81 266 LEU B C 1
ATOM 4333 O O . LEU B 1 266 ? 0.117 -28 0.268 1 98.81 266 LEU B O 1
ATOM 4337 N N . VAL B 1 267 ? 0.307 -26.531 -1.38 1 98.94 267 VAL B N 1
ATOM 4338 C CA . VAL B 1 267 ? 0.236 -25.328 -0.54 1 98.94 267 VAL B CA 1
ATOM 4339 C C . VAL B 1 267 ? -1.006 -24.516 -0.899 1 98.94 267 VAL B C 1
ATOM 4341 O O . VAL B 1 267 ? -1.204 -24.156 -2.061 1 98.94 267 VAL B O 1
ATOM 4344 N N . LEU B 1 268 ? -1.829 -24.266 0.102 1 98.88 268 LEU B N 1
ATOM 4345 C CA . LEU B 1 268 ? -3.043 -23.484 -0.115 1 98.88 268 LEU B CA 1
ATOM 4346 C C . LEU B 1 268 ? -2.791 -22 0.151 1 98.88 268 LEU B C 1
ATOM 4348 O O . LEU B 1 268 ? -2.223 -21.641 1.184 1 98.88 268 LEU B O 1
ATOM 4352 N N . SER B 1 269 ? -3.17 -21.156 -0.765 1 98.75 269 SER B N 1
ATOM 4353 C CA . SER B 1 269 ? -3.109 -19.688 -0.664 1 98.75 269 SER B CA 1
ATOM 4354 C C . SER B 1 269 ? -4.324 -19.047 -1.318 1 98.75 269 SER B C 1
ATOM 4356 O O . SER B 1 269 ? -5.203 -19.734 -1.834 1 98.75 269 SER B O 1
ATOM 4358 N N . HIS B 1 270 ? -4.434 -17.719 -1.242 1 98.62 270 HIS B N 1
ATOM 4359 C CA . HIS B 1 270 ? -5.613 -17.031 -1.75 1 98.62 270 HIS B CA 1
ATOM 4360 C C . HIS B 1 270 ? -6.895 -17.672 -1.24 1 98.62 270 HIS B C 1
ATOM 4362 O O . HIS B 1 270 ? -7.75 -18.078 -2.033 1 98.62 270 HIS B O 1
ATOM 4368 N N . LEU B 1 271 ? -7.066 -17.75 0.029 1 98.06 271 LEU B N 1
ATOM 4369 C CA . LEU B 1 271 ? -8.125 -18.516 0.688 1 98.06 271 LEU B CA 1
ATOM 4370 C C . LEU B 1 271 ? -9.398 -17.688 0.797 1 98.06 271 LEU B C 1
ATOM 4372 O O . LEU B 1 271 ? -9.375 -16.562 1.276 1 98.06 271 LEU B O 1
ATOM 4376 N N . VAL B 1 272 ? -10.492 -18.312 0.36 1 95.69 272 VAL B N 1
ATOM 4377 C CA . VAL B 1 272 ? -11.781 -17.625 0.421 1 95.69 272 VAL B CA 1
ATOM 4378 C C . VAL B 1 272 ? -12.789 -18.5 1.161 1 95.69 272 VAL B C 1
ATOM 4380 O O . VAL B 1 272 ? -13.18 -19.562 0.674 1 95.69 272 VAL B O 1
ATOM 4383 N N . PRO B 1 273 ? -13.32 -18.141 2.311 1 94 273 PRO B N 1
ATOM 4384 C CA . PRO B 1 273 ? -12.797 -17 3.07 1 94 273 PRO B CA 1
ATOM 4385 C C . PRO B 1 273 ? -11.539 -17.344 3.855 1 94 273 PRO B C 1
ATOM 4387 O O . PRO B 1 273 ? -11.258 -18.531 4.102 1 94 273 PRO B O 1
ATOM 4390 N N . ALA B 1 274 ? -10.836 -16.312 4.215 1 94.12 274 ALA B N 1
ATOM 4391 C CA . ALA B 1 274 ? -9.555 -16.5 4.891 1 94.12 274 ALA B CA 1
ATOM 4392 C C . ALA B 1 274 ? -9.758 -16.891 6.352 1 94.12 274 ALA B C 1
ATOM 4394 O O . ALA B 1 274 ? -8.797 -17.266 7.035 1 94.12 274 ALA B O 1
ATOM 4395 N N . THR B 1 275 ? -10.969 -16.938 6.828 1 93.38 275 THR B N 1
ATOM 4396 C CA . THR B 1 275 ? -11.25 -17.125 8.25 1 93.38 275 THR B CA 1
ATOM 4397 C C . THR B 1 275 ? -11.43 -18.594 8.57 1 93.38 275 THR B C 1
ATOM 4399 O O . THR B 1 275 ? -11.523 -18.984 9.742 1 93.38 275 THR B O 1
ATOM 4402 N N . VAL B 1 276 ? -11.562 -19.438 7.543 1 96.88 276 VAL B N 1
ATOM 4403 C CA . VAL B 1 276 ? -11.727 -20.859 7.766 1 96.88 276 VAL B CA 1
ATOM 4404 C C . VAL B 1 276 ? -10.508 -21.422 8.492 1 96.88 276 VAL B C 1
ATOM 4406 O O . VAL B 1 276 ? -9.367 -21.078 8.164 1 96.88 276 VAL B O 1
ATOM 4409 N N . ALA B 1 277 ? -10.758 -22.312 9.445 1 97.69 277 ALA B N 1
ATOM 4410 C CA . ALA B 1 277 ? -9.688 -22.891 10.242 1 97.69 277 ALA B CA 1
ATOM 4411 C C . ALA B 1 277 ? -8.797 -23.797 9.391 1 97.69 277 ALA B C 1
ATOM 4413 O O . ALA B 1 277 ? -9.281 -24.484 8.5 1 97.69 277 ALA B O 1
ATOM 4414 N N . ASP B 1 278 ? -7.527 -23.828 9.766 1 98.31 278 ASP B N 1
ATOM 4415 C CA . ASP B 1 278 ? -6.535 -24.578 9 1 98.31 278 ASP B CA 1
ATOM 4416 C C . ASP B 1 278 ? -6.914 -26.047 8.891 1 98.31 278 ASP B C 1
ATOM 4418 O O . ASP B 1 278 ? -6.762 -26.656 7.824 1 98.31 278 ASP B O 1
ATOM 4422 N N . ASP B 1 279 ? -7.363 -26.594 9.984 1 98.12 279 ASP B N 1
ATOM 4423 C CA . ASP B 1 279 ? -7.676 -28.016 9.992 1 98.12 279 ASP B CA 1
ATOM 4424 C C . ASP B 1 279 ? -8.805 -28.344 9.023 1 98.12 279 ASP B C 1
ATOM 4426 O O . ASP B 1 279 ? -8.82 -29.406 8.406 1 98.12 279 ASP B O 1
ATOM 4430 N N . VAL B 1 280 ? -9.719 -27.391 8.883 1 98.12 280 VAL B N 1
ATOM 4431 C CA . VAL B 1 280 ? -10.828 -27.578 7.957 1 98.12 280 VAL B CA 1
ATOM 4432 C C . VAL B 1 280 ? -10.305 -27.578 6.523 1 98.12 280 VAL B C 1
ATOM 4434 O O . VAL B 1 280 ? -10.633 -28.484 5.734 1 98.12 280 VAL B O 1
ATOM 4437 N N . TRP B 1 281 ? -9.43 -26.641 6.16 1 98.44 281 TRP B N 1
ATOM 4438 C CA . TRP B 1 281 ? -8.812 -26.609 4.84 1 98.44 281 TRP B CA 1
ATOM 4439 C C . TRP B 1 281 ? -8.086 -27.906 4.543 1 98.44 281 TRP B C 1
ATOM 4441 O O . TRP B 1 281 ? -8.281 -28.516 3.482 1 98.44 281 TRP B O 1
ATOM 4451 N N . GLN B 1 282 ? -7.266 -28.297 5.449 1 97.88 282 GLN B N 1
ATOM 4452 C CA . GLN B 1 282 ? -6.418 -29.469 5.273 1 97.88 282 GLN B CA 1
ATOM 4453 C C . GLN B 1 282 ? -7.254 -30.734 5.105 1 97.88 282 GLN B C 1
ATOM 4455 O O . GLN B 1 282 ? -7.023 -31.516 4.184 1 97.88 282 GLN B O 1
ATOM 4460 N N . GLN B 1 283 ? -8.227 -30.906 6 1 97.31 283 GLN B N 1
ATOM 4461 C CA . GLN B 1 283 ? -9.047 -32.125 5.977 1 97.31 283 GLN B CA 1
ATOM 4462 C C . GLN B 1 283 ? -9.836 -32.219 4.676 1 97.31 283 GLN B C 1
ATOM 4464 O O . GLN B 1 283 ? -9.922 -33.281 4.078 1 97.31 283 GLN B O 1
ATOM 4469 N N . GLU B 1 284 ? -10.375 -31.125 4.27 1 97.75 284 GLU B N 1
ATOM 4470 C CA . GLU B 1 284 ? -11.18 -31.125 3.055 1 97.75 284 GLU B CA 1
ATOM 4471 C C . GLU B 1 284 ? -10.328 -31.422 1.821 1 97.75 284 GLU B C 1
ATOM 4473 O O . GLU B 1 284 ? -10.758 -32.156 0.921 1 97.75 284 GLU B O 1
ATOM 4478 N N . ALA B 1 285 ? -9.148 -30.828 1.693 1 98 285 ALA B N 1
ATOM 4479 C CA . ALA B 1 285 ? -8.242 -31.109 0.58 1 98 285 ALA B CA 1
ATOM 4480 C C . ALA B 1 285 ? -7.836 -32.562 0.554 1 98 285 ALA B C 1
ATOM 4482 O O . ALA B 1 285 ? -7.773 -33.188 -0.514 1 98 285 ALA B O 1
ATOM 4483 N N . MET B 1 286 ? -7.598 -33.125 1.736 1 97.19 286 MET B N 1
ATOM 4484 C CA . MET B 1 286 ? -7.039 -34.469 1.884 1 97.19 286 MET B CA 1
ATOM 4485 C C . MET B 1 286 ? -8.062 -35.531 1.497 1 97.19 286 MET B C 1
ATOM 4487 O O . MET B 1 286 ? -7.711 -36.688 1.251 1 97.19 286 MET B O 1
ATOM 4491 N N . LYS B 1 287 ? -9.289 -35.188 1.474 1 97.56 287 LYS B N 1
ATOM 4492 C CA . LYS B 1 287 ? -10.312 -36.125 1.021 1 97.56 287 LYS B CA 1
ATOM 4493 C C . LYS B 1 287 ? -10.008 -36.625 -0.39 1 97.56 287 LYS B C 1
ATOM 4495 O O . LYS B 1 287 ? -10.336 -37.75 -0.734 1 97.56 287 LYS B O 1
ATOM 4500 N N . ASN B 1 288 ? -9.406 -35.719 -1.172 1 97.88 288 ASN B N 1
ATOM 4501 C CA . ASN B 1 288 ? -9.148 -36.094 -2.559 1 97.88 288 ASN B CA 1
ATOM 4502 C C . ASN B 1 288 ? -7.652 -36.094 -2.867 1 97.88 288 ASN B C 1
ATOM 4504 O O . ASN B 1 288 ? -7.25 -36.375 -3.998 1 97.88 288 ASN B O 1
ATOM 4508 N N . TYR B 1 289 ? -6.871 -35.781 -1.957 1 97.81 289 TYR B N 1
ATOM 4509 C CA . TYR B 1 289 ? -5.426 -35.719 -2.129 1 97.81 289 TYR B CA 1
ATOM 4510 C C . TYR B 1 289 ? -4.711 -36.344 -0.938 1 97.81 289 TYR B C 1
ATOM 4512 O O . TYR B 1 289 ? -4.754 -35.812 0.173 1 97.81 289 TYR B O 1
ATOM 4520 N N . PRO B 1 290 ? -4.02 -37.5 -1.062 1 92.62 290 PRO B N 1
ATOM 4521 C CA . PRO B 1 290 ? -3.41 -38.219 0.068 1 92.62 290 PRO B CA 1
ATOM 4522 C C . PRO B 1 290 ? -2.02 -37.688 0.41 1 92.62 290 PRO B C 1
ATOM 4524 O O . PRO B 1 290 ? -1.337 -38.25 1.273 1 92.62 290 PRO B O 1
ATOM 4527 N N . GLY B 1 291 ? -1.468 -36.625 -0.205 1 95.69 291 GLY B N 1
ATOM 4528 C CA . GLY B 1 291 ? -0.135 -36.094 0.047 1 95.69 291 GLY B CA 1
ATOM 4529 C C . GLY B 1 291 ? -0.124 -34.938 1.032 1 95.69 291 GLY B C 1
ATOM 4530 O O . GLY B 1 291 ? -1.144 -34.656 1.656 1 95.69 291 GLY B O 1
ATOM 4531 N N . PRO B 1 292 ? 1.024 -34.406 1.319 1 97.69 292 PRO B N 1
ATOM 4532 C CA . PRO B 1 292 ? 1.15 -33.312 2.281 1 97.69 292 PRO B CA 1
ATOM 4533 C C . PRO B 1 292 ? 0.439 -32.031 1.822 1 97.69 292 PRO B C 1
ATOM 4535 O O . PRO B 1 292 ? 0.592 -31.609 0.671 1 97.69 292 PRO B O 1
ATOM 4538 N N . VAL B 1 293 ? -0.341 -31.438 2.762 1 98.56 293 VAL B N 1
ATOM 4539 C CA . VAL B 1 293 ? -1.046 -30.172 2.533 1 98.56 293 VAL B CA 1
ATOM 4540 C C . VAL B 1 293 ? -0.575 -29.125 3.539 1 98.56 293 VAL B C 1
ATOM 4542 O O . VAL B 1 293 ? -0.555 -29.375 4.746 1 98.56 293 VAL B O 1
ATOM 4545 N N . ILE B 1 294 ? -0.159 -28 3.066 1 98.5 294 ILE B N 1
ATOM 4546 C CA . ILE B 1 294 ? 0.169 -26.844 3.898 1 98.5 294 ILE B CA 1
ATOM 4547 C C . ILE B 1 294 ? -0.874 -25.75 3.697 1 98.5 294 ILE B C 1
ATOM 4549 O O . ILE B 1 294 ? -1.183 -25.375 2.561 1 98.5 294 ILE B O 1
ATOM 4553 N N . VAL B 1 295 ? -1.448 -25.297 4.742 1 98.81 295 VAL B N 1
ATOM 4554 C CA . VAL B 1 295 ? -2.307 -24.109 4.676 1 98.81 295 VAL B CA 1
ATOM 4555 C C . VAL B 1 295 ? -1.463 -22.844 4.836 1 98.81 295 VAL B C 1
ATOM 4557 O O . VAL B 1 295 ? -0.839 -22.641 5.883 1 98.81 295 VAL B O 1
ATOM 4560 N N . GLY B 1 296 ? -1.479 -22.031 3.818 1 98.75 296 GLY B N 1
ATOM 4561 C CA . GLY B 1 296 ? -0.617 -20.859 3.795 1 98.75 296 GLY B CA 1
ATOM 4562 C C . GLY B 1 296 ? -1.047 -19.781 4.773 1 98.75 296 GLY B C 1
ATOM 4563 O O . GLY B 1 296 ? -2.242 -19.562 4.98 1 98.75 296 GLY B O 1
ATOM 4564 N N . HIS B 1 297 ? -0.088 -19.125 5.332 1 98.69 297 HIS B N 1
ATOM 4565 C CA . HIS B 1 297 ? -0.257 -17.906 6.133 1 98.69 297 HIS B CA 1
ATOM 4566 C C . HIS B 1 297 ? 0.687 -16.812 5.664 1 98.69 297 HIS B C 1
ATOM 4568 O O . HIS B 1 297 ? 1.734 -17.094 5.078 1 98.69 297 HIS B O 1
ATOM 4574 N N . ASP B 1 298 ? 0.255 -15.617 5.945 1 98.75 298 ASP B N 1
ATOM 4575 C CA . ASP B 1 298 ? 1.138 -14.508 5.598 1 98.75 298 ASP B CA 1
ATOM 4576 C C . ASP B 1 298 ? 2.514 -14.68 6.238 1 98.75 298 ASP B C 1
ATOM 4578 O O . ASP B 1 298 ? 2.617 -15.047 7.41 1 98.75 298 ASP B O 1
ATOM 4582 N N . ASN B 1 299 ? 3.551 -14.5 5.387 1 98.62 299 ASN B N 1
ATOM 4583 C CA . ASN B 1 299 ? 4.957 -14.492 5.789 1 98.62 299 ASN B CA 1
ATOM 4584 C C . ASN B 1 299 ? 5.48 -15.898 6.047 1 98.62 299 ASN B C 1
ATOM 4586 O O . ASN B 1 299 ? 6.555 -16.062 6.625 1 98.62 299 ASN B O 1
ATOM 4590 N N . MET B 1 300 ? 4.719 -16.875 5.719 1 98.75 300 MET B N 1
ATOM 4591 C CA . MET B 1 300 ? 5.191 -18.266 5.766 1 98.75 300 MET B CA 1
ATOM 4592 C C . MET B 1 300 ? 6.238 -18.516 4.684 1 98.75 300 MET B C 1
ATOM 4594 O O . MET B 1 300 ? 6.062 -18.109 3.537 1 98.75 300 MET B O 1
ATOM 4598 N N . THR B 1 301 ? 7.324 -19.125 5.07 1 98.69 301 THR B N 1
ATOM 4599 C CA . THR B 1 301 ? 8.359 -19.516 4.121 1 98.69 301 THR B CA 1
ATOM 4600 C C . THR B 1 301 ? 8.359 -21.031 3.916 1 98.69 301 THR B C 1
ATOM 4602 O O . THR B 1 301 ? 8.336 -21.797 4.883 1 98.69 301 THR B O 1
ATOM 4605 N N . ILE B 1 302 ? 8.375 -21.453 2.67 1 98.44 302 ILE B N 1
ATOM 4606 C CA . ILE B 1 302 ? 8.438 -22.859 2.283 1 98.44 302 ILE B CA 1
ATOM 4607 C C . ILE B 1 302 ? 9.711 -23.109 1.472 1 98.44 302 ILE B C 1
ATOM 4609 O O . ILE B 1 302 ? 9.891 -22.531 0.4 1 98.44 302 ILE B O 1
ATOM 4613 N N . SER B 1 303 ? 10.539 -24.031 1.924 1 97.31 303 SER B N 1
ATOM 4614 C CA . SER B 1 303 ? 11.734 -24.422 1.191 1 97.31 303 SER B CA 1
ATOM 4615 C C . SER B 1 303 ? 11.438 -25.547 0.209 1 97.31 303 SER B C 1
ATOM 4617 O O . SER B 1 303 ? 10.719 -26.5 0.539 1 97.31 303 SER B O 1
ATOM 4619 N N . VAL B 1 304 ? 11.93 -25.422 -0.95 1 96.31 304 VAL B N 1
ATOM 4620 C CA . VAL B 1 304 ? 11.828 -26.484 -1.939 1 96.31 304 VAL B CA 1
ATOM 4621 C C . VAL B 1 304 ? 13.055 -27.406 -1.844 1 96.31 304 VAL B C 1
ATOM 4623 O O . VAL B 1 304 ? 14.188 -26.938 -1.988 1 96.31 304 VAL B O 1
ATOM 4626 N N . PRO B 1 305 ? 12.906 -28.625 -1.524 1 86.44 305 PRO B N 1
ATOM 4627 C CA . PRO B 1 305 ? 14.016 -29.531 -1.259 1 86.44 305 PRO B CA 1
ATOM 4628 C C . PRO B 1 305 ? 14.875 -29.797 -2.498 1 86.44 305 PRO B C 1
ATOM 4630 O O . PRO B 1 305 ? 14.367 -29.734 -3.623 1 86.44 305 PRO B O 1
#

Sequence (610 aa):
MLAVCMLAQSHLAIAAGTPAPQEINIVLLGTKGGPSLLNTARLPQATALTIGDKIWLIDAGYGASLQLVKNGIPLRNINTILLTHLHSDHILDYPSLLMNAWASGLKDHTIQVYGPPGTQAMTKASWKVFDRDITLRMEEEGKPDPRNLVKATDIGQGVIYKDELVTISALKVPHSPFPDGEAFAYRFDTQGKRIVFSGDTSWFPPLATFAQGADILVHEAVHVPSVAKLANSIGNGKTLAEAIASHHTTIEDVGKIARESHVKKLVLSHLVPATVADDVWQQEAMKNYPGPVIVGHDNMTISVPMLAVCMLAQSHLAIAAGTPAPQEINIVLLGTKGGPSLLNTARLPQATALTIGDKIWLIDAGYGASLQLVKNGIPLRNINTILLTHLHSDHILDYPSLLMNAWASGLKDHTIQVYGPPGTQAMTKASWKVFDRDITLRMEEEGKPDPRNLVKATDIGQGVIYKDELVTISALKVPHSPFPDGEAFAYRFDTQGKRIVFSGDTSWFPPLATFAQGADILVHEAVHVPSVAKLANSIGNGKTLAEAIASHHTTIEDVGKIARESHVKKLVLSHLVPATVADDVWQQEAMKNYPGPVIVGHDNMTISVP

Nearest PDB structures (foldseek):
  8gyg-assembly1_B  TM=8.884E-01  e=1.068E-27  Paraglaciecola sp. T6c
  8gyg-assembly1_A  TM=8.832E-01  e=3.211E-27  Paraglaciecola sp. T6c
  3zwf-assembly1_B  TM=7.667E-01  e=6.208E-19  Homo sapiens
  7u2r-assembly1_A-2  TM=6.928E-01  e=1.194E-16  Paenibacillus sp. J14
  7u2s-assembly1_B  TM=7.170E-01  e=2.651E-13  Paenibacillus xerothermodurans

pLDDT: mean 91.96, std 15.22, range [30.88, 99.0]

InterPro domains:
  IPR001279 Metallo-beta-lactamase [PF12706] (57-270)
  IPR001279 Metallo-beta-lactamase [SM00849] (44-247)
  IPR036866 Ribonuclease Z/Hydroxyacylglutathione hydrolase-like [G3DSA:3.60.15.10] (25-305)
  IPR036866 Ribonuclease Z/Hydroxyacylglutathione hydrolase-like [SSF56281] (26-303)
  IPR044094 AtsA-like, MBL-fold [cd07719] (26-219)

Secondary structure (DSSP, 8-state):
-------------------PPPPEEEEEEE-B-SS--S-SSSPBSEEEEEETTEEEEE---TTHHHHHHHTT--GGGEEEEE-S---HHHHTTHHHHHHHHHHTT--SSPEEEEESTTHHHHHHHHHHHTHHHHHHHHHHH----GGGSEEEEE--SEEEEE-SS-EEEEEE---TTSPTTS-EEEEEEETTEEEEE--S-SS-THHHHHTTT-SEEEEEEE-HHHHHHHHHHHSSHHHHHHHHHHHS-BHHHHHHHHHHHT-S-EEEEEEESTTS-HHHHHHHHHTT--S-EEE--TTEEEEE-/-------------------PPPPEEEEEEE-B-SS--S-SSSPBSEEEEEETTEEEEE---TTHHHHHHHTT--GGGEEEEE-S---HHHHTTHHHHHHHHHHTT--SSPEEEEESTTHHHHHHHHHHHTHHHHHHHHHHH----GGGSEEEEE--SEEEEE-SS-EEEEEE---TTSPTTS-EEEEEEETTEEEEE--S-SS-THHHHHTTT-SEEEEEEE-HHHHHHHHHHHSSHHHHHHHHHHHS-BHHHHHHHHHHHT-S-EEEEEEESTTS-HHHHHHHHHTT--S-EEE--TTEEEEE-

Organism: Salmonella typhimurium (strain SL1344) (NCBI:txid216597)

Radius of gyration: 28.23 Å; Cα contacts (8 Å, |Δi|>4): 1421; chains: 2; bounding box: 141×74×60 Å

Foldseek 3Di:
DPPPPPPPPPPPPPPPPPPPFFWKKKWFAFFAADQDPPDDQGAFGKMWIDGHQEIEIEFDAPCSCVLCVVLVHQLLRHAEYEYQFPDRSRHVCVLVSLVSNQVRPNADAAYEYEAAPCQVVVNVVSCVVCVVVQVVCCVPVVRDRSVVRYDYDHDFFAFDDDDPFWTKTWDFAFAPPDPTRRGIKMWIDGPNAIEIEGTFHELDLVVLVVLAAHQEYEFEEEALVVQQVVLVVVPNRPVVSVNVNGRGYHLLSLLQSCQSSVHQEYEYGNYVHPPDDPVVSQVNSCVRHVHYYHYDGRRDMDIRD/DPPPPPPPPPPPPPPPPDPPFFWKKKWFAFFAADQDPPDVQGAFGKMWIDGHQEIEIEFDAPCSCVLCVVLVHQLLRHAEYEYQFPDRSRHVCPLVSLVSNQVRDNADAAYEYEAAPCQVVVNVVSCVVCVVVQVVCCVPVVRDRSVVRYDYDHDFFAFDDDDPFWTKTWDFAAAPPDPTRRGIKMWIDGPNAIEIEGTFHELDLVVLVVLAAHQEYEFEEEALVVQQVVLVVVPNRPVVSVNVNGRGYHLLSLLQSCQSSVYQEYEYGNYVHPPDDPVVSQVNSCVRHVHYYHYDGRRDMDIRD